Protein AF-A0A1C6DRN1-F1 (afdb_monomer)

pLDDT: mean 94.1, std 7.2, range [45.0, 98.94]

Mean predicted aligned error: 5.86 Å

Nearest PDB structures (foldseek):
  3wwg-assembly3_C  TM=6.803E-01  e=2.548E-15  Aspergillus niger
  2uve-assembly1_A  TM=5.146E-01  e=6.666E-08  Yersinia enterocolitica
  4mxn-assembly2_B  TM=7.205E-01  e=1.221E-05  Parabacteroides merdae ATCC 43184
  2uve-assembly2_B  TM=4.535E-01  e=3.840E-09  Yersinia enterocolitica
  4mxn-assembly4_D  TM=7.272E-01  e=2.637E-05  Parabacteroides merdae ATCC 43184

Structure (mmCIF, N/CA/C/O backbone):
data_AF-A0A1C6DRN1-F1
#
_entry.id   AF-A0A1C6DRN1-F1
#
loop_
_atom_site.group_PDB
_atom_site.id
_atom_site.type_symbol
_atom_site.label_atom_id
_atom_site.label_alt_id
_atom_site.label_comp_id
_atom_site.label_asym_id
_atom_site.label_entity_id
_atom_site.label_seq_id
_atom_site.pdbx_PDB_ins_code
_atom_site.Cartn_x
_atom_site.Cartn_y
_atom_site.Cartn_z
_atom_site.occupancy
_atom_site.B_iso_or_equiv
_atom_site.auth_seq_id
_atom_site.auth_comp_id
_atom_site.auth_asym_id
_atom_site.auth_atom_id
_atom_site.pdbx_PDB_model_num
ATOM 1 N N . MET A 1 1 ? -21.442 5.121 10.948 1.00 89.81 1 MET A N 1
ATOM 2 C CA . MET A 1 1 ? -20.643 4.025 11.526 1.00 89.81 1 MET A CA 1
ATOM 3 C C . MET A 1 1 ? -21.584 2.915 11.956 1.00 89.81 1 MET A C 1
ATOM 5 O O . MET A 1 1 ? -22.695 3.231 12.377 1.00 89.81 1 MET A O 1
ATOM 9 N N . LYS A 1 2 ? -21.166 1.656 11.841 1.00 95.00 2 LYS A N 1
ATOM 10 C CA . LYS A 1 2 ? -21.942 0.469 12.212 1.00 95.00 2 LYS A CA 1
ATOM 11 C C . LYS A 1 2 ? -21.236 -0.335 13.305 1.00 95.00 2 LYS A C 1
ATOM 13 O O . LYS A 1 2 ? -20.060 -0.664 13.156 1.00 95.00 2 LYS A O 1
ATOM 18 N N . VAL A 1 3 ? -21.946 -0.673 14.380 1.00 97.88 3 VAL A N 1
ATOM 19 C CA . VAL A 1 3 ? -21.406 -1.412 15.535 1.00 97.88 3 VAL A CA 1
ATOM 20 C C . VAL A 1 3 ? -22.186 -2.708 15.743 1.00 97.88 3 VAL A C 1
ATOM 22 O O . VAL A 1 3 ? -23.388 -2.687 16.013 1.00 97.88 3 VAL A O 1
ATOM 25 N N . LEU A 1 4 ? -21.502 -3.843 15.619 1.00 98.44 4 LEU A N 1
ATOM 26 C CA . LEU A 1 4 ? -22.071 -5.164 15.864 1.00 98.44 4 LEU A CA 1
ATOM 27 C C . LEU A 1 4 ? -21.670 -5.660 17.251 1.00 98.44 4 LEU A C 1
ATOM 29 O O . LEU A 1 4 ? -20.488 -5.781 17.562 1.00 98.44 4 LEU A O 1
ATOM 33 N N . PHE A 1 5 ? -22.660 -6.019 18.054 1.00 98.50 5 PHE A N 1
ATOM 34 C CA . PHE A 1 5 ? -22.483 -6.704 19.325 1.00 98.50 5 PHE A CA 1
ATOM 35 C C . PHE A 1 5 ? -22.775 -8.186 19.141 1.00 98.50 5 PHE A C 1
ATOM 37 O O . PHE A 1 5 ? -23.861 -8.547 18.695 1.00 98.50 5 PHE A O 1
ATOM 44 N N . VAL A 1 6 ? -21.839 -9.048 19.524 1.00 97.94 6 VAL A N 1
ATOM 45 C CA . VAL A 1 6 ? -22.071 -10.491 19.610 1.00 97.94 6 VAL A CA 1
ATOM 46 C C . VAL A 1 6 ? -21.911 -10.911 21.056 1.00 97.94 6 VAL A C 1
ATOM 48 O O . VAL A 1 6 ? -20.821 -10.814 21.619 1.00 97.94 6 VAL A O 1
ATOM 51 N N . GLY A 1 7 ? -23.002 -11.348 21.678 1.00 95.62 7 GLY A N 1
ATOM 52 C CA . GLY A 1 7 ? -22.987 -11.623 23.107 1.00 95.62 7 GLY A CA 1
ATOM 53 C C . GLY A 1 7 ? -24.034 -12.616 23.580 1.00 95.62 7 GLY A C 1
ATOM 54 O O . GLY A 1 7 ? -24.811 -13.171 22.802 1.00 95.62 7 GLY A O 1
ATOM 55 N N . ASN A 1 8 ? -24.008 -12.875 24.879 1.00 94.19 8 ASN A N 1
ATOM 56 C CA . ASN A 1 8 ? -24.942 -13.746 25.587 1.00 94.19 8 ASN A CA 1
ATOM 57 C C . ASN A 1 8 ? -26.011 -12.918 26.329 1.00 94.19 8 ASN A C 1
ATOM 59 O O . ASN A 1 8 ? -26.309 -11.787 25.936 1.00 94.19 8 ASN A O 1
ATOM 63 N N . SER A 1 9 ? -26.577 -13.465 27.412 1.00 93.56 9 SER A N 1
ATOM 64 C CA . SER A 1 9 ? -27.630 -12.827 28.213 1.00 93.56 9 SER A CA 1
ATOM 65 C C . SER A 1 9 ? -27.266 -11.432 28.720 1.00 93.56 9 SER A C 1
ATOM 67 O O . SER A 1 9 ? -28.159 -10.616 28.931 1.00 93.56 9 SER A O 1
ATOM 69 N N . LEU A 1 10 ? -25.976 -11.121 28.883 1.00 93.19 10 LEU A N 1
ATOM 70 C CA . LEU A 1 10 ? -25.540 -9.806 29.339 1.00 93.19 10 LEU A CA 1
ATOM 71 C C . LEU A 1 10 ? -25.667 -8.748 28.231 1.00 93.19 10 LEU A C 1
ATOM 73 O O . LEU A 1 10 ? -25.812 -7.570 28.546 1.00 93.19 10 LEU A O 1
ATOM 77 N N . ALA A 1 11 ? -25.616 -9.147 26.954 1.00 93.38 11 ALA A N 1
ATOM 78 C CA . ALA A 1 11 ? -25.837 -8.262 25.806 1.00 93.38 11 ALA A CA 1
ATOM 79 C C . ALA A 1 11 ? -27.319 -8.161 25.441 1.00 93.38 11 ALA A C 1
ATOM 81 O O . ALA A 1 11 ? -27.802 -7.076 25.130 1.00 93.38 11 ALA A O 1
ATOM 82 N N . TYR A 1 12 ? -28.039 -9.282 25.491 1.00 94.81 12 TYR A N 1
ATOM 83 C CA . TYR A 1 12 ? -29.478 -9.326 25.263 1.00 94.81 12 TYR A CA 1
ATOM 84 C C . TYR A 1 12 ? -30.076 -10.625 25.807 1.00 94.81 12 TYR A C 1
ATOM 86 O O . TYR A 1 12 ? -29.583 -11.717 25.515 1.00 94.81 12 TYR A O 1
ATOM 94 N N . HIS A 1 13 ? -31.185 -10.517 26.537 1.00 93.19 13 HIS A N 1
ATOM 95 C CA . HIS A 1 13 ? -32.023 -11.653 26.893 1.00 93.19 13 HIS A CA 1
ATOM 96 C C . HIS A 1 13 ? -33.501 -11.258 26.841 1.00 93.19 13 HIS A C 1
ATOM 98 O O . HIS A 1 13 ? -33.895 -10.244 27.419 1.00 93.19 13 HIS A O 1
ATOM 104 N N . GLY A 1 14 ? -34.318 -12.082 26.180 1.00 92.56 14 GLY A N 1
ATOM 105 C CA . GLY A 1 14 ? -35.773 -11.912 26.174 1.00 92.56 14 GLY A CA 1
ATOM 106 C C . GLY A 1 14 ? -36.405 -12.209 27.534 1.00 92.56 14 GLY A C 1
ATOM 107 O O . GLY A 1 14 ? -35.722 -12.625 28.470 1.00 92.56 14 GLY A O 1
ATOM 108 N N . GLU A 1 15 ? -37.717 -12.025 27.643 1.00 93.62 15 GLU A N 1
ATOM 109 C CA . GLU A 1 15 ? -38.449 -12.302 28.882 1.00 93.62 15 GLU A CA 1
ATOM 110 C C . GLU A 1 15 ? -38.287 -13.769 29.319 1.00 93.62 15 GLU A C 1
ATOM 112 O O . GLU A 1 15 ? -38.361 -14.690 28.505 1.00 93.62 15 GLU A O 1
ATOM 117 N N . ALA A 1 16 ? -38.077 -13.974 30.619 1.00 93.56 16 ALA A N 1
ATOM 118 C CA . ALA A 1 16 ? -37.974 -15.277 31.272 1.00 93.56 16 ALA A CA 1
ATOM 119 C C . ALA A 1 16 ? -38.649 -15.205 32.657 1.00 93.56 16 ALA A C 1
ATOM 121 O O . ALA A 1 16 ? -37.965 -15.101 33.688 1.00 93.56 16 ALA A O 1
ATOM 122 N N . PRO A 1 17 ? -39.998 -15.192 32.709 1.00 92.94 17 PRO A N 1
ATOM 123 C CA . PRO A 1 17 ? -40.756 -15.023 33.951 1.00 92.94 17 PRO A CA 1
ATOM 124 C C . PRO A 1 17 ? -40.408 -16.049 35.036 1.00 92.94 17 PRO A C 1
ATOM 126 O O . PRO A 1 17 ? -40.467 -15.740 36.225 1.00 92.94 17 PRO A O 1
ATOM 129 N N . GLU A 1 18 ? -39.997 -17.254 34.644 1.00 93.06 18 GLU A N 1
ATOM 130 C CA . GLU A 1 18 ? -39.543 -18.323 35.534 1.00 93.06 18 GLU A CA 1
ATOM 131 C C . GLU A 1 18 ? -38.268 -17.972 36.314 1.00 93.06 18 GLU A C 1
ATOM 133 O O . GLU A 1 18 ? -38.052 -18.494 37.406 1.00 93.06 18 GLU A O 1
ATOM 138 N N . LEU A 1 19 ? -37.453 -17.055 35.787 1.00 90.19 19 LEU A N 1
ATOM 139 C CA . LEU A 1 19 ? -36.264 -16.509 36.445 1.00 90.19 19 LEU A CA 1
ATOM 140 C C . LEU A 1 19 ? -36.560 -15.178 37.156 1.00 90.19 19 LEU A C 1
ATOM 142 O O . LEU A 1 19 ? -35.651 -14.539 37.681 1.00 90.19 19 LEU A O 1
ATOM 146 N N . GLY A 1 20 ? -37.817 -14.721 37.149 1.00 89.62 20 GLY A N 1
ATOM 147 C CA . GLY A 1 20 ? -38.185 -13.380 37.602 1.00 89.62 20 GLY A CA 1
ATOM 148 C C . GLY A 1 20 ? -37.656 -12.264 36.694 1.00 89.62 20 GLY A C 1
ATOM 149 O O . GLY A 1 20 ? -37.525 -11.129 37.150 1.00 89.62 20 GLY A O 1
ATOM 150 N N . TRP A 1 21 ? -37.341 -12.574 35.431 1.00 92.75 21 TRP A N 1
ATOM 151 C CA . TRP A 1 21 ? -36.842 -11.620 34.442 1.00 92.75 21 TRP A CA 1
ATOM 152 C C . TRP A 1 21 ? -37.932 -11.266 33.425 1.00 92.75 21 TRP A C 1
ATOM 154 O O . TRP A 1 21 ? -38.446 -12.131 32.723 1.00 92.75 21 TRP A O 1
ATOM 164 N N . TYR A 1 22 ? -38.257 -9.979 33.317 1.00 92.12 22 TYR A N 1
ATOM 165 C CA . TYR A 1 22 ? -39.295 -9.456 32.413 1.00 92.12 22 TYR A CA 1
ATOM 166 C C . TYR A 1 22 ? -38.744 -8.411 31.429 1.00 92.12 22 TYR A C 1
ATOM 168 O O . TYR A 1 22 ? -39.504 -7.685 30.797 1.00 92.12 22 TYR A O 1
ATOM 176 N N . GLY A 1 23 ? -37.418 -8.276 31.350 1.00 89.88 23 GLY A N 1
ATOM 177 C CA . GLY A 1 23 ? -36.764 -7.348 30.433 1.00 89.88 23 GLY A CA 1
ATOM 178 C C . GLY A 1 23 ? -36.579 -7.941 29.037 1.00 89.88 23 GLY A C 1
ATOM 179 O O . GLY A 1 23 ? -36.703 -9.148 28.832 1.00 89.88 23 GLY A O 1
ATOM 180 N N . ASN A 1 24 ? -36.236 -7.074 28.084 1.00 93.38 24 ASN A N 1
ATOM 181 C CA . ASN A 1 24 ? -35.910 -7.453 26.709 1.00 93.38 24 ASN A CA 1
ATOM 182 C C . ASN A 1 24 ? -34.644 -6.720 26.235 1.00 93.38 24 ASN A C 1
ATOM 184 O O . ASN A 1 24 ? -34.637 -5.974 25.252 1.00 93.38 24 ASN A O 1
ATOM 188 N N . HIS A 1 25 ? -33.599 -6.858 27.045 1.00 94.75 25 HIS A N 1
ATOM 189 C CA . HIS A 1 25 ? -32.342 -6.112 27.006 1.00 94.75 25 HIS A CA 1
ATOM 190 C C . HIS A 1 25 ? -31.282 -6.883 27.809 1.00 94.75 25 HIS A C 1
ATOM 192 O O . HIS A 1 25 ? -31.527 -8.030 28.191 1.00 94.75 25 HIS A O 1
ATOM 198 N N . GLY A 1 26 ? -30.095 -6.316 28.037 1.00 95.38 26 GLY A N 1
ATOM 199 C CA . GLY A 1 26 ? -29.061 -6.985 28.841 1.00 95.38 26 GLY A CA 1
ATOM 200 C C . GLY A 1 26 ? -29.565 -7.379 30.239 1.00 95.38 26 GLY A C 1
ATOM 201 O O . GLY A 1 26 ? -30.080 -6.541 30.981 1.00 95.38 26 GLY A O 1
ATOM 202 N N . MET A 1 27 ? -29.429 -8.659 30.597 1.00 95.75 27 MET A N 1
ATOM 203 C CA . MET A 1 27 ? -30.006 -9.225 31.821 1.00 95.75 27 MET A CA 1
ATOM 204 C C . MET A 1 27 ? -29.482 -8.532 33.087 1.00 95.75 27 MET A C 1
ATOM 206 O O . MET A 1 27 ? -28.286 -8.275 33.208 1.00 95.75 27 MET A O 1
ATOM 210 N N . ALA A 1 28 ? -30.401 -8.283 34.025 1.00 94.94 28 ALA A N 1
ATOM 211 C CA . ALA A 1 28 ? -30.229 -7.562 35.292 1.00 94.94 28 ALA A CA 1
ATOM 212 C C . ALA A 1 28 ? -30.007 -6.042 35.213 1.00 94.94 28 ALA A C 1
ATOM 214 O O . ALA A 1 28 ? -30.069 -5.386 36.254 1.00 94.94 28 ALA A O 1
ATOM 215 N N . ALA A 1 29 ? -29.878 -5.450 34.021 1.00 95.50 29 ALA A N 1
ATOM 216 C CA . ALA A 1 29 ? -30.017 -4.000 33.890 1.00 95.50 29 ALA A CA 1
ATOM 217 C C . ALA A 1 29 ? -31.467 -3.583 34.183 1.00 95.50 29 ALA A C 1
ATOM 219 O O . ALA A 1 29 ? -32.418 -4.235 33.735 1.00 95.50 29 ALA A O 1
ATOM 220 N N . SER A 1 30 ? -31.654 -2.477 34.900 1.00 94.81 30 SER A N 1
ATOM 221 C CA . SER A 1 30 ? -32.983 -2.008 35.318 1.00 94.81 30 SER A CA 1
ATOM 222 C C . SER A 1 30 ? -33.864 -1.554 34.147 1.00 94.81 30 SER A C 1
ATOM 224 O O . SER A 1 30 ? -35.089 -1.533 34.253 1.00 94.81 30 SER A O 1
ATOM 226 N N . SER A 1 31 ? -33.248 -1.201 33.017 1.00 95.19 31 SER A N 1
ATOM 227 C CA . SER A 1 31 ? -33.911 -0.805 31.776 1.00 95.19 31 SER A CA 1
ATOM 228 C C . SER A 1 31 ? -33.003 -1.060 30.575 1.00 95.19 31 SER A C 1
ATOM 230 O O . SER A 1 31 ? -31.789 -1.227 30.726 1.00 95.19 31 SER A O 1
ATOM 232 N N . LYS A 1 32 ? -33.585 -1.025 29.372 1.00 94.25 32 LYS A N 1
ATOM 233 C CA . LYS A 1 32 ? -32.843 -1.096 28.109 1.00 94.25 32 LYS A CA 1
ATOM 234 C C . LYS A 1 32 ? -31.788 0.000 28.025 1.00 94.25 32 LYS A C 1
ATOM 236 O O . LYS A 1 32 ? -30.666 -0.234 27.598 1.00 94.25 32 LYS A O 1
ATOM 241 N N . GLU A 1 33 ? -32.122 1.194 28.493 1.00 95.19 33 GLU A N 1
ATOM 242 C CA . GLU A 1 33 ? -31.232 2.341 28.487 1.00 95.19 33 GLU A CA 1
ATOM 243 C C . GLU A 1 33 ? -30.008 2.119 29.378 1.00 95.19 33 GLU A C 1
ATOM 245 O O . GLU A 1 33 ? -28.971 2.721 29.108 1.00 95.19 33 GLU A O 1
ATOM 250 N N . ASN A 1 34 ? -30.099 1.265 30.396 1.00 96.88 34 ASN A N 1
ATOM 251 C CA . ASN A 1 34 ? -29.024 1.023 31.353 1.00 96.88 34 ASN A CA 1
ATOM 252 C C . ASN A 1 34 ? -28.179 -0.218 31.044 1.00 96.88 34 ASN A C 1
ATOM 254 O O . ASN A 1 34 ? -27.166 -0.427 31.713 1.00 96.88 34 ASN A O 1
ATOM 258 N N . ASP A 1 35 ? -28.535 -1.018 30.035 1.00 97.25 35 ASP A N 1
ATOM 259 C CA . ASP A 1 35 ? -27.668 -2.115 29.611 1.00 97.25 35 ASP A CA 1
ATOM 260 C C . ASP A 1 35 ? -26.372 -1.597 28.960 1.00 97.25 35 ASP A C 1
ATOM 262 O O . ASP A 1 35 ? -26.278 -0.459 28.483 1.00 97.25 35 ASP A O 1
ATOM 266 N N . PHE A 1 36 ? -25.330 -2.432 28.950 1.00 97.75 36 PHE A N 1
ATOM 267 C CA . PHE A 1 36 ? -24.024 -1.982 28.473 1.00 97.75 36 PHE A CA 1
ATOM 268 C C . PHE A 1 36 ? -24.019 -1.657 26.969 1.00 97.75 36 PHE A C 1
ATOM 270 O O . PHE A 1 36 ? -23.235 -0.810 26.546 1.00 97.75 36 PHE A O 1
ATOM 277 N N . VAL A 1 37 ? -24.879 -2.300 26.169 1.00 98.00 37 VAL A N 1
ATOM 278 C CA . VAL A 1 37 ? -24.966 -2.094 24.716 1.00 98.00 37 VAL A CA 1
ATOM 279 C C . VAL A 1 37 ? -25.451 -0.677 24.428 1.00 98.00 37 VAL A C 1
ATOM 281 O O . VAL A 1 37 ? -24.803 0.064 23.687 1.00 98.00 37 VAL A O 1
ATOM 284 N N . HIS A 1 38 ? -26.548 -0.256 25.053 1.00 97.88 38 HIS A N 1
ATOM 285 C CA . HIS A 1 38 ? -27.132 1.068 24.858 1.00 97.88 38 HIS A CA 1
ATOM 286 C C . HIS A 1 38 ? -26.304 2.158 25.535 1.00 97.88 38 HIS A C 1
ATOM 288 O O . HIS A 1 38 ? -26.165 3.249 24.978 1.00 97.88 38 HIS A O 1
ATOM 294 N N . VAL A 1 39 ? -25.706 1.880 26.700 1.00 98.44 39 VAL A N 1
ATOM 295 C CA . VAL A 1 39 ? -24.765 2.812 27.339 1.00 98.44 39 VAL A CA 1
ATOM 296 C C . VAL A 1 39 ? -23.554 3.057 26.438 1.00 98.44 39 VAL A C 1
ATOM 298 O O . VAL A 1 39 ? -23.229 4.216 26.179 1.00 98.44 39 VAL A O 1
ATOM 301 N N . LEU A 1 40 ? -22.918 2.000 25.924 1.00 98.50 40 LEU A N 1
ATOM 302 C CA . LEU A 1 40 ? -21.763 2.122 25.033 1.00 98.50 40 LEU A CA 1
ATOM 303 C C . LEU A 1 40 ? -22.134 2.797 23.710 1.00 98.50 40 LEU A C 1
ATOM 305 O O . LEU A 1 40 ? -21.407 3.678 23.259 1.00 98.50 40 LEU A O 1
ATOM 309 N N . THR A 1 41 ? -23.283 2.449 23.125 1.00 98.31 41 THR A N 1
ATOM 310 C CA . THR A 1 41 ? -23.791 3.094 21.904 1.00 98.31 41 THR A CA 1
ATOM 311 C C . THR A 1 41 ? -23.885 4.605 22.094 1.00 98.31 41 THR A C 1
ATOM 313 O O . THR A 1 41 ? -23.290 5.348 21.322 1.00 98.31 41 THR A O 1
ATOM 316 N N . ARG A 1 42 ? -24.508 5.078 23.182 1.00 97.88 42 ARG A N 1
ATOM 317 C CA . ARG A 1 42 ? -24.601 6.521 23.464 1.00 97.88 42 ARG A CA 1
ATOM 318 C C . ARG A 1 42 ? -23.240 7.180 23.689 1.00 97.88 42 ARG A C 1
ATOM 320 O O . ARG A 1 42 ? -23.061 8.336 23.317 1.00 97.88 42 ARG A O 1
ATOM 327 N N . MET A 1 43 ? -22.286 6.477 24.305 1.00 98.19 43 MET A N 1
ATOM 328 C CA . MET A 1 43 ? -20.917 6.987 24.465 1.00 98.19 43 MET A CA 1
ATOM 329 C C . MET A 1 43 ? -20.223 7.165 23.107 1.00 98.19 43 MET A C 1
ATOM 331 O O . MET A 1 43 ? -19.602 8.200 22.869 1.00 98.19 43 MET A O 1
ATOM 335 N N . ILE A 1 44 ? -20.367 6.191 22.204 1.00 97.69 44 ILE A N 1
ATOM 336 C CA . ILE A 1 44 ? -19.847 6.255 20.832 1.00 97.69 44 ILE A CA 1
ATOM 337 C C . ILE A 1 44 ? -20.527 7.389 20.053 1.00 97.69 44 ILE A C 1
ATOM 339 O O . ILE A 1 44 ? -19.842 8.195 19.421 1.00 97.69 44 ILE A O 1
ATOM 343 N N . GLU A 1 45 ? -21.852 7.511 20.145 1.00 96.62 45 GLU A N 1
ATOM 344 C CA . GLU A 1 45 ? -22.611 8.550 19.443 1.00 96.62 45 GLU A CA 1
ATOM 345 C C . GLU A 1 45 ? -22.241 9.960 19.898 1.00 96.62 45 GLU A C 1
ATOM 347 O O . GLU A 1 45 ? -22.119 10.872 19.081 1.00 96.62 45 GLU A O 1
ATOM 352 N N . ALA A 1 46 ? -21.995 10.137 21.197 1.00 96.38 46 ALA A N 1
ATOM 353 C CA . ALA A 1 46 ? -21.529 11.406 21.741 1.00 96.38 46 ALA A CA 1
ATOM 354 C C . ALA A 1 46 ? -20.160 11.829 21.177 1.00 96.38 46 ALA A C 1
ATOM 356 O O . ALA A 1 46 ? -19.859 13.022 21.149 1.00 96.38 46 ALA A O 1
ATOM 357 N N . LYS A 1 47 ? -19.332 10.871 20.733 1.00 93.56 47 LYS A N 1
ATOM 358 C CA . LYS A 1 47 ? -17.998 11.118 20.173 1.00 93.56 47 LYS A CA 1
ATOM 359 C C . LYS A 1 47 ? -18.024 11.342 18.659 1.00 93.56 47 LYS A C 1
ATOM 361 O O . LYS A 1 47 ? -17.360 12.260 18.187 1.00 93.56 47 LYS A O 1
ATOM 366 N N . CYS A 1 48 ? -18.744 10.506 17.909 1.00 90.12 48 CYS A N 1
ATOM 367 C CA . CYS A 1 48 ? -18.637 10.443 16.443 1.00 90.12 48 CYS A CA 1
ATOM 368 C C . CYS A 1 48 ? -19.960 10.659 15.685 1.00 90.12 48 CYS A C 1
ATOM 370 O O . CYS A 1 48 ? -19.987 10.576 14.457 1.00 90.12 48 CYS A O 1
ATOM 372 N N . GLY A 1 49 ? -21.046 10.987 16.391 1.00 91.44 49 GLY A N 1
ATOM 373 C CA . GLY A 1 49 ? -22.380 11.143 15.813 1.00 91.44 49 GLY A CA 1
ATOM 374 C C . GLY A 1 49 ? -23.152 9.820 15.715 1.00 91.44 49 GLY A C 1
ATOM 375 O O . GLY A 1 49 ? -22.676 8.793 16.189 1.00 91.44 49 GLY A O 1
ATOM 376 N N . PRO A 1 50 ? -24.364 9.832 15.130 1.00 94.00 50 PRO A N 1
ATOM 377 C CA . PRO A 1 50 ? -25.258 8.675 15.117 1.00 94.00 50 PRO A CA 1
ATOM 378 C C . PRO A 1 50 ? -24.611 7.408 14.548 1.00 94.00 50 PRO A C 1
ATOM 380 O O . PRO A 1 50 ? -23.929 7.455 13.515 1.00 94.00 50 PRO A O 1
ATOM 383 N N . VAL A 1 51 ? -24.878 6.266 15.184 1.00 95.19 51 VAL A N 1
ATOM 384 C CA . VAL A 1 51 ? -24.380 4.960 14.736 1.00 95.19 51 VAL A CA 1
ATOM 385 C C . VAL A 1 51 ? -25.519 3.969 14.545 1.00 95.19 51 VAL A C 1
ATOM 387 O O . VAL A 1 51 ? -26.534 4.007 15.232 1.00 95.19 51 VAL A O 1
ATOM 390 N N . GLU A 1 52 ? -25.346 3.063 13.594 1.00 97.06 52 GLU A N 1
ATOM 391 C CA . GLU A 1 52 ? -26.242 1.926 13.417 1.00 97.06 52 GLU A CA 1
ATOM 392 C C . GLU A 1 52 ? -25.741 0.770 14.286 1.00 97.06 52 GLU A C 1
ATOM 394 O O . GLU A 1 52 ? -24.547 0.459 14.272 1.00 97.06 52 GLU A O 1
ATOM 399 N N . THR A 1 53 ? -26.627 0.128 15.046 1.00 97.31 53 THR A N 1
ATOM 400 C CA . THR A 1 53 ? -26.251 -0.967 15.946 1.00 97.31 53 THR A CA 1
ATOM 401 C C . THR A 1 53 ? -27.031 -2.239 15.662 1.00 97.31 53 THR A C 1
ATOM 403 O O . THR A 1 53 ? -28.220 -2.213 15.347 1.00 97.31 53 THR A O 1
ATOM 406 N N . MET A 1 54 ? -26.348 -3.373 15.798 1.00 97.81 54 MET A N 1
ATOM 407 C CA . MET A 1 54 ? -26.946 -4.702 15.716 1.00 97.81 54 MET A CA 1
ATOM 408 C C . MET A 1 54 ? -26.475 -5.538 16.901 1.00 97.81 54 MET A C 1
ATOM 410 O O . MET A 1 54 ? -25.298 -5.506 17.250 1.00 97.81 54 MET A O 1
ATOM 414 N N . VAL A 1 55 ? -27.385 -6.300 17.509 1.00 97.31 55 VAL A N 1
ATOM 415 C CA . VAL A 1 55 ? -27.061 -7.265 18.567 1.00 97.31 55 VAL A CA 1
ATOM 416 C C . VAL A 1 55 ? -27.384 -8.665 18.066 1.00 97.31 55 VAL A C 1
ATOM 418 O O . VAL A 1 55 ? -28.508 -8.933 17.647 1.00 97.31 55 VAL A O 1
ATOM 421 N N . ALA A 1 56 ? -26.397 -9.552 18.114 1.00 96.88 56 ALA A N 1
ATOM 422 C CA . ALA A 1 56 ? -26.495 -10.940 17.699 1.00 96.88 56 ALA A CA 1
ATOM 423 C C . ALA A 1 56 ? -26.169 -11.882 18.866 1.00 96.88 56 ALA A C 1
ATOM 425 O O . ALA A 1 56 ? -25.294 -11.614 19.694 1.00 96.88 56 ALA A O 1
ATOM 426 N N . GLY A 1 57 ? -26.874 -13.012 18.924 1.00 94.81 57 GLY A N 1
ATOM 427 C CA . GLY A 1 57 ? -26.654 -14.029 19.948 1.00 94.81 57 GLY A CA 1
ATOM 428 C C . GLY A 1 57 ? -25.411 -14.873 19.660 1.00 94.81 57 GLY A C 1
ATOM 429 O O . GLY A 1 57 ? -25.303 -15.476 18.597 1.00 94.81 57 GLY A O 1
ATOM 430 N N . GLY A 1 58 ? -24.504 -14.974 20.631 1.00 93.56 58 GLY A N 1
ATOM 431 C CA . GLY A 1 58 ? -23.313 -15.830 20.572 1.00 93.56 58 GLY A CA 1
ATOM 432 C C . GLY A 1 58 ? -23.396 -17.090 21.443 1.00 93.56 58 GLY A C 1
ATOM 433 O O . GLY A 1 58 ? -22.412 -17.809 21.571 1.00 93.56 58 GLY A O 1
ATOM 434 N N . VAL A 1 59 ? -24.558 -17.396 22.031 1.00 93.56 59 VAL A N 1
ATOM 435 C CA . VAL A 1 59 ? -24.734 -18.485 23.020 1.00 93.56 59 VAL A CA 1
ATOM 436 C C . VAL A 1 59 ? -24.303 -19.863 22.490 1.00 93.56 59 VAL A C 1
ATOM 438 O O . VAL A 1 59 ? -23.781 -20.677 23.252 1.00 93.56 59 VAL A O 1
ATOM 441 N N . LYS A 1 60 ? -24.458 -20.128 21.183 1.00 95.12 60 LYS A N 1
ATOM 442 C CA . LYS A 1 60 ? -23.991 -21.380 20.555 1.00 95.12 60 LYS A CA 1
ATOM 443 C C . LYS A 1 60 ? -22.475 -21.567 20.705 1.00 95.12 60 LYS A C 1
ATOM 445 O O . LYS A 1 60 ? -22.022 -22.686 20.921 1.00 95.12 60 LYS A O 1
ATOM 450 N N . VAL A 1 61 ? -21.706 -20.476 20.649 1.00 96.88 61 VAL A N 1
ATOM 451 C CA . VAL A 1 61 ? -20.248 -20.487 20.854 1.00 96.88 61 VAL A CA 1
ATOM 452 C C . VAL A 1 61 ? -19.896 -20.950 22.259 1.00 96.88 61 VAL A C 1
ATOM 454 O O . VAL A 1 61 ? -18.900 -21.642 22.431 1.00 96.88 61 VAL A O 1
ATOM 457 N N . GLU A 1 62 ? -20.722 -20.625 23.251 1.00 95.12 62 GLU A N 1
ATOM 458 C CA . GLU A 1 62 ? -20.454 -20.980 24.642 1.00 95.12 62 GLU A CA 1
ATOM 459 C C . GLU A 1 62 ? -20.904 -22.403 24.994 1.00 95.12 62 GLU A C 1
ATOM 461 O O . GLU A 1 62 ? -20.189 -23.128 25.683 1.00 95.12 62 GLU A O 1
ATOM 466 N N . ARG A 1 63 ? -22.099 -22.798 24.533 1.00 94.88 63 ARG A N 1
ATOM 467 C CA . ARG A 1 63 ? -22.756 -24.051 24.948 1.00 94.88 63 ARG A CA 1
ATOM 468 C C . ARG A 1 63 ? -22.429 -25.245 24.057 1.00 94.88 63 ARG A C 1
ATOM 470 O O . ARG A 1 63 ? -22.441 -26.377 24.532 1.00 94.88 63 ARG A O 1
ATOM 477 N N . GLU A 1 64 ? -22.160 -24.998 22.777 1.00 95.69 64 GLU A N 1
ATOM 478 C CA . GLU A 1 64 ? -21.909 -26.032 21.768 1.00 95.69 64 GLU A CA 1
ATOM 479 C C . GLU A 1 64 ? -20.694 -25.679 20.878 1.00 95.69 64 GLU A C 1
ATOM 481 O O . GLU A 1 64 ? -20.777 -25.759 19.648 1.00 95.69 64 GLU A O 1
ATOM 486 N N . PRO A 1 65 ? -19.530 -25.305 21.452 1.00 96.00 65 PRO A N 1
ATOM 487 C CA . PRO A 1 65 ? -18.390 -24.779 20.691 1.00 96.00 65 PRO A CA 1
ATOM 488 C C . PRO A 1 65 ? -17.879 -25.728 19.596 1.00 96.00 65 PRO A C 1
ATOM 490 O O . PRO A 1 65 ? -17.448 -25.296 18.521 1.00 96.00 65 PRO A O 1
ATOM 493 N N . ALA A 1 66 ? -17.954 -27.040 19.835 1.00 95.19 66 ALA A N 1
ATOM 494 C CA . ALA A 1 66 ? -17.546 -28.054 18.864 1.00 95.19 66 ALA A CA 1
ATOM 495 C C . ALA A 1 66 ? -18.455 -28.106 17.618 1.00 95.19 66 ALA A C 1
ATOM 497 O O . ALA A 1 66 ? -18.007 -28.561 16.569 1.00 95.19 66 ALA A O 1
ATOM 498 N N . ALA A 1 67 ? -19.699 -27.625 17.721 1.00 96.12 67 ALA A N 1
ATOM 499 C CA . ALA A 1 67 ? -20.691 -27.612 16.646 1.00 96.12 67 ALA A CA 1
ATOM 500 C C . ALA A 1 67 ? -20.774 -26.264 15.901 1.00 96.12 67 ALA A C 1
ATOM 502 O O . ALA A 1 67 ? -21.598 -26.116 14.997 1.00 96.12 67 ALA A O 1
ATOM 503 N N . VAL A 1 68 ? -19.958 -25.270 16.275 1.00 96.75 68 VAL A N 1
ATOM 504 C CA . VAL A 1 68 ? -19.929 -23.959 15.608 1.00 96.75 68 VAL A CA 1
ATOM 505 C C . VAL A 1 68 ? -19.267 -24.051 14.238 1.00 96.75 68 VAL A C 1
ATOM 507 O O . VAL A 1 68 ? -18.095 -24.425 14.121 1.00 96.75 68 VAL A O 1
ATOM 510 N N . THR A 1 69 ? -20.009 -23.611 13.228 1.00 96.00 69 THR A N 1
ATOM 511 C CA . THR A 1 69 ? -19.622 -23.516 11.816 1.00 96.00 69 THR A CA 1
ATOM 512 C C . THR A 1 69 ? -19.569 -22.052 11.367 1.00 96.00 69 THR A C 1
ATOM 514 O O . THR A 1 69 ? -19.977 -21.155 12.106 1.00 96.00 69 THR A O 1
ATOM 517 N N . ALA A 1 70 ? -19.038 -21.777 10.172 1.00 91.94 70 ALA A N 1
ATOM 518 C CA . ALA A 1 70 ? -18.987 -20.406 9.657 1.00 91.94 70 ALA A CA 1
ATOM 519 C C . ALA A 1 70 ? -20.382 -19.902 9.238 1.00 91.94 70 ALA A C 1
ATOM 521 O O . ALA A 1 70 ? -20.688 -18.716 9.350 1.00 91.94 70 ALA A O 1
ATOM 522 N N . GLU A 1 71 ? -21.246 -20.811 8.795 1.00 95.06 71 GLU A N 1
ATOM 523 C CA . GLU A 1 71 ? -22.609 -20.558 8.332 1.00 95.06 71 GLU A CA 1
ATOM 524 C C . GLU A 1 71 ? -23.494 -19.983 9.442 1.00 95.06 71 GLU A C 1
ATOM 526 O O . GLU A 1 71 ? -24.346 -19.138 9.167 1.00 95.06 71 GLU A O 1
ATOM 531 N N . ASP A 1 72 ? -23.230 -20.365 10.696 1.00 96.00 72 ASP A N 1
ATOM 532 C CA . ASP A 1 72 ? -23.946 -19.865 11.874 1.00 96.00 72 ASP A CA 1
ATOM 533 C C . ASP A 1 72 ? -23.910 -18.330 11.975 1.00 96.00 72 ASP A C 1
ATOM 535 O O . ASP A 1 72 ? -24.871 -17.720 12.440 1.00 96.00 72 ASP A O 1
ATOM 539 N N . PHE A 1 73 ? -22.833 -17.696 11.497 1.00 96.56 73 PHE A N 1
ATOM 540 C CA . PHE A 1 73 ? -22.609 -16.251 11.618 1.00 96.56 73 PHE A CA 1
ATOM 541 C C . PHE A 1 73 ? -22.458 -15.528 10.276 1.00 96.56 73 PHE A C 1
ATOM 543 O O . PHE A 1 73 ? -22.424 -14.300 10.247 1.00 96.56 73 PHE A O 1
ATOM 550 N N . ALA A 1 74 ? -22.418 -16.250 9.152 1.00 92.75 74 ALA A N 1
ATOM 551 C CA . ALA A 1 74 ? -22.215 -15.666 7.824 1.00 92.75 74 ALA A CA 1
ATOM 552 C C . ALA A 1 74 ? -23.276 -14.614 7.447 1.00 92.75 74 ALA A C 1
ATOM 554 O O . ALA A 1 74 ? -22.973 -13.671 6.720 1.00 92.75 74 ALA A O 1
ATOM 555 N N . HIS A 1 75 ? -24.502 -14.738 7.965 1.00 94.94 75 HIS A N 1
ATOM 556 C CA . HIS A 1 75 ? -25.577 -13.767 7.741 1.00 94.94 75 HIS A CA 1
ATOM 557 C C . HIS A 1 75 ? -25.267 -12.373 8.318 1.00 94.94 75 HIS A C 1
ATOM 559 O O . HIS A 1 75 ? -25.759 -11.376 7.794 1.00 94.94 75 HIS A O 1
ATOM 565 N N . LEU A 1 76 ? -24.417 -12.284 9.349 1.00 96.56 76 LEU A N 1
ATOM 566 C CA . LEU A 1 76 ? -24.018 -11.016 9.967 1.00 96.56 76 LEU A CA 1
ATOM 567 C C . LEU A 1 76 ? -23.074 -10.198 9.076 1.00 96.56 76 LEU A C 1
ATOM 569 O O . LEU A 1 76 ? -22.979 -8.987 9.258 1.00 96.56 76 LEU A O 1
ATOM 573 N N . ARG A 1 77 ? -22.438 -10.815 8.067 1.00 93.25 77 ARG A N 1
ATOM 574 C CA . ARG A 1 77 ? -21.599 -10.109 7.078 1.00 93.25 77 ARG A CA 1
ATOM 575 C C . ARG A 1 77 ? -22.355 -8.994 6.368 1.00 93.25 77 ARG A C 1
ATOM 577 O O . ARG A 1 77 ? -21.778 -7.956 6.080 1.00 93.25 77 ARG A O 1
ATOM 584 N N . ALA A 1 78 ? -23.648 -9.199 6.107 1.00 93.25 78 ALA A N 1
ATOM 585 C CA . ALA A 1 78 ? -24.488 -8.224 5.414 1.00 93.25 78 ALA A CA 1
ATOM 586 C C . ALA A 1 78 ? -24.659 -6.915 6.203 1.00 93.25 78 ALA A C 1
ATOM 588 O O . ALA A 1 78 ? -24.975 -5.882 5.617 1.00 93.25 78 ALA A O 1
ATOM 589 N N . PHE A 1 79 ? -24.445 -6.948 7.523 1.00 95.38 79 PHE A N 1
ATOM 590 C CA . PHE A 1 79 ? -24.433 -5.736 8.329 1.00 95.38 79 PHE A CA 1
ATOM 591 C C . PHE A 1 79 ? -23.207 -4.865 8.028 1.00 95.38 79 PHE A C 1
ATOM 593 O O . PHE A 1 79 ? -23.325 -3.645 8.096 1.00 95.38 79 PHE A O 1
ATOM 600 N N . ASP A 1 80 ? -22.085 -5.468 7.613 1.00 91.88 80 ASP A N 1
ATOM 601 C CA . ASP A 1 80 ? -20.835 -4.790 7.237 1.00 91.88 80 ASP A CA 1
ATOM 602 C C . ASP A 1 80 ? -20.322 -3.843 8.350 1.00 91.88 80 ASP A C 1
ATOM 604 O O . ASP A 1 80 ? -20.286 -2.622 8.162 1.00 91.88 80 ASP A O 1
ATOM 608 N N . PRO A 1 81 ? -20.030 -4.380 9.558 1.00 95.00 81 PRO A N 1
ATOM 609 C CA . PRO A 1 81 ? -19.693 -3.574 10.729 1.00 95.00 81 PRO A CA 1
ATOM 610 C C . PRO A 1 81 ? -18.340 -2.863 10.598 1.00 95.00 81 PRO A C 1
ATOM 612 O O . PRO A 1 81 ? -17.368 -3.441 10.123 1.00 95.00 81 PRO A O 1
ATOM 615 N N . ASP A 1 82 ? -18.247 -1.644 11.136 1.00 94.25 82 ASP A N 1
ATOM 616 C CA . ASP A 1 82 ? -16.970 -0.939 11.323 1.00 94.25 82 ASP A CA 1
ATOM 617 C C . ASP A 1 82 ? -16.300 -1.355 12.650 1.00 94.25 82 ASP A C 1
ATOM 619 O O . ASP A 1 82 ? -15.073 -1.354 12.785 1.00 94.25 82 ASP A O 1
ATOM 623 N N . ILE A 1 83 ? -17.116 -1.720 13.646 1.00 97.12 83 ILE A N 1
ATOM 624 C CA . ILE A 1 83 ? -16.692 -2.189 14.969 1.00 97.12 83 ILE A CA 1
ATOM 625 C C . ILE A 1 83 ? -17.453 -3.469 15.321 1.00 97.12 83 ILE A C 1
ATOM 627 O O . ILE A 1 83 ? -18.678 -3.521 15.202 1.00 97.12 83 ILE A O 1
ATOM 631 N N . ILE A 1 84 ? -16.735 -4.475 15.820 1.00 98.31 84 ILE A N 1
ATOM 632 C CA . ILE A 1 84 ? -17.311 -5.689 16.410 1.00 98.31 84 ILE A CA 1
ATOM 633 C C . ILE A 1 84 ? -16.949 -5.724 17.893 1.00 98.31 84 ILE A C 1
ATOM 635 O O . ILE A 1 84 ? -15.775 -5.706 18.249 1.00 98.31 84 ILE A O 1
ATOM 639 N N . VAL A 1 85 ? -17.952 -5.821 18.758 1.00 98.56 85 VAL A N 1
ATOM 640 C CA . VAL A 1 85 ? -17.790 -6.070 20.193 1.00 98.56 85 VAL A CA 1
ATOM 641 C C . VAL A 1 85 ? -18.252 -7.491 20.484 1.00 98.56 85 VAL A C 1
ATOM 643 O O . VAL A 1 85 ? -19.439 -7.794 20.374 1.00 98.56 85 VAL A O 1
ATOM 646 N N . ALA A 1 86 ? -17.324 -8.363 20.862 1.00 98.06 86 ALA A N 1
ATOM 647 C CA . ALA A 1 86 ? -17.602 -9.753 21.191 1.00 98.06 86 ALA A CA 1
ATOM 648 C C . ALA A 1 86 ? -17.461 -9.977 22.706 1.00 98.06 86 ALA A C 1
ATOM 650 O O . ALA A 1 86 ? -16.397 -9.764 23.292 1.00 98.06 86 ALA A O 1
ATOM 651 N N . ARG A 1 87 ? -18.558 -10.386 23.353 1.00 95.00 87 ARG A N 1
ATOM 652 C CA . ARG A 1 87 ? -18.655 -10.551 24.811 1.00 95.00 87 ARG A CA 1
ATOM 653 C C . ARG A 1 87 ? -19.325 -11.877 25.155 1.00 95.00 87 ARG A C 1
ATOM 655 O O . ARG A 1 87 ? -20.550 -11.975 25.168 1.00 95.00 87 ARG A O 1
ATOM 662 N N . LEU A 1 88 ? -18.503 -12.897 25.369 1.00 94.88 88 LEU A N 1
ATOM 663 C CA . LEU A 1 88 ? -18.896 -14.293 25.566 1.00 94.88 88 LEU A CA 1
ATOM 664 C C . LEU A 1 88 ? -17.855 -14.973 26.453 1.00 94.88 88 LEU A C 1
ATOM 666 O O . LEU A 1 88 ? -16.677 -14.668 26.291 1.00 94.88 88 LEU A O 1
ATOM 670 N N . CYS A 1 89 ? -18.293 -15.924 27.276 1.00 94.38 89 CYS A N 1
ATOM 671 C CA . CYS A 1 89 ? -17.539 -16.991 27.962 1.00 94.38 89 CYS A CA 1
ATOM 672 C C . CYS A 1 89 ? -18.275 -17.456 29.224 1.00 94.38 89 CYS A C 1
ATOM 674 O O . CYS A 1 89 ? -18.000 -18.534 29.747 1.00 94.38 89 CYS A O 1
ATOM 676 N N . GLU A 1 90 ? -19.212 -16.643 29.709 1.00 92.50 90 GLU A N 1
ATOM 677 C CA . GLU A 1 90 ? -19.978 -16.846 30.931 1.00 92.50 90 GLU A CA 1
ATOM 678 C C . GLU A 1 90 ? -20.631 -18.241 31.017 1.00 92.50 90 GLU A C 1
ATOM 680 O O . GLU A 1 90 ? -20.688 -18.838 32.090 1.00 92.50 90 GLU A O 1
ATOM 685 N N . ASN A 1 91 ? -21.064 -18.811 29.888 1.00 91.94 91 ASN A N 1
ATOM 686 C CA . ASN A 1 91 ? -21.726 -20.121 29.853 1.00 91.94 91 ASN A CA 1
ATOM 687 C C . ASN A 1 91 ? -20.806 -21.302 29.477 1.00 91.94 91 ASN A C 1
ATOM 689 O O . ASN A 1 91 ? -21.319 -22.381 29.174 1.00 91.94 91 ASN A O 1
ATOM 693 N N . VAL A 1 92 ? -19.478 -21.126 29.462 1.00 94.00 92 VAL A N 1
ATOM 694 C CA . VAL A 1 92 ? -18.532 -22.161 29.005 1.00 94.00 92 VAL A CA 1
ATOM 695 C C . VAL A 1 92 ? -18.075 -23.050 30.169 1.00 94.00 92 VAL A C 1
ATOM 697 O O . VAL A 1 92 ? -17.459 -22.561 31.118 1.00 94.00 92 VAL A O 1
ATOM 700 N N . PRO A 1 93 ? -18.291 -24.378 30.116 1.00 91.88 93 PRO A N 1
ATOM 701 C CA . PRO A 1 93 ? -17.719 -25.290 31.102 1.00 91.88 93 PRO A CA 1
ATOM 702 C C . PRO A 1 93 ? -16.188 -25.327 31.010 1.00 91.88 93 PRO A C 1
ATOM 704 O O . PRO A 1 93 ? -15.639 -25.371 29.912 1.00 91.88 93 PRO A O 1
ATOM 707 N N . VAL A 1 94 ? -15.493 -25.441 32.149 1.00 88.88 94 VAL A N 1
ATOM 708 C CA . VAL A 1 94 ? -14.012 -25.472 32.222 1.00 88.88 94 VAL A CA 1
ATOM 709 C C . VAL A 1 94 ? -13.386 -26.484 31.247 1.00 88.88 94 VAL A C 1
ATOM 711 O O . VAL A 1 94 ? -12.380 -26.195 30.608 1.00 88.88 94 VAL A O 1
ATOM 714 N N . GLY A 1 95 ? -14.006 -27.655 31.067 1.00 93.31 95 GLY A N 1
ATOM 715 C CA . GLY A 1 95 ? -13.528 -28.694 30.144 1.00 93.31 95 GLY A CA 1
ATOM 716 C C . GLY A 1 95 ? -13.717 -28.400 28.647 1.00 93.31 95 GLY A C 1
ATOM 717 O O . GLY A 1 95 ? -13.346 -29.238 27.830 1.00 93.31 95 GLY A O 1
ATOM 718 N N . GLN A 1 96 ? -14.312 -27.263 28.272 1.00 96.25 96 GLN A N 1
ATOM 719 C CA . GLN A 1 96 ? -14.592 -26.887 26.879 1.00 96.25 96 GLN A CA 1
ATOM 720 C C . GLN A 1 96 ? -13.903 -25.588 26.431 1.00 96.25 96 GLN A C 1
ATOM 722 O O . GLN A 1 96 ? -14.108 -25.167 25.294 1.00 96.25 96 GLN A O 1
ATOM 727 N N . LEU A 1 97 ? -13.070 -24.968 27.273 1.00 96.19 97 LEU A N 1
ATOM 728 C CA . LEU A 1 97 ? -12.456 -23.662 26.993 1.00 96.19 97 LEU A CA 1
ATOM 729 C C . LEU A 1 97 ? -11.622 -23.642 25.698 1.00 96.19 97 LEU A C 1
ATOM 731 O O . LEU A 1 97 ? -11.781 -22.736 24.886 1.00 96.19 97 LEU A O 1
ATOM 735 N N . GLU A 1 98 ? -10.839 -24.688 25.424 1.00 96.56 98 GLU A N 1
ATOM 736 C CA . GLU A 1 98 ? -10.072 -24.791 24.169 1.00 96.56 98 GLU A CA 1
ATOM 737 C C . GLU A 1 98 ? -10.994 -24.876 22.933 1.00 96.56 98 GLU A C 1
ATOM 739 O O . GLU A 1 98 ? -10.744 -24.277 21.881 1.00 96.56 98 GLU A O 1
ATOM 744 N N . ALA A 1 99 ? -12.093 -25.632 23.037 1.00 97.50 99 ALA A N 1
ATOM 745 C CA . AL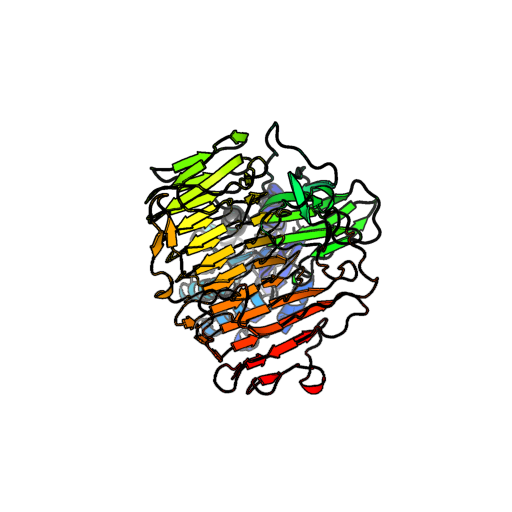A A 1 99 ? -13.075 -25.725 21.960 1.00 97.50 99 ALA A CA 1
ATOM 746 C C . ALA A 1 99 ? -13.768 -24.373 21.739 1.00 97.50 99 ALA A C 1
ATOM 748 O O . ALA A 1 99 ? -13.996 -23.987 20.589 1.00 97.50 99 ALA A O 1
ATOM 749 N N . PHE A 1 100 ? -14.057 -23.655 22.826 1.00 98.00 100 PHE A N 1
ATOM 750 C CA . PHE A 1 100 ? -14.593 -22.301 22.810 1.00 98.00 100 PHE A CA 1
ATOM 751 C C . PHE A 1 100 ? -13.649 -21.323 22.107 1.00 98.00 100 PHE A C 1
ATOM 753 O O . PHE A 1 100 ? -14.098 -20.661 21.176 1.00 98.00 100 PHE A O 1
ATOM 760 N N . GLY A 1 101 ? -12.350 -21.296 22.429 1.00 97.75 101 GLY A N 1
ATOM 761 C CA . GLY A 1 101 ? -11.377 -20.434 21.744 1.00 97.75 101 GLY A CA 1
ATOM 762 C C . GLY A 1 101 ? -11.366 -20.650 20.223 1.00 97.75 101 GLY A C 1
ATOM 763 O O . GLY A 1 101 ? -11.448 -19.702 19.437 1.00 97.75 101 GLY A O 1
ATOM 764 N N . LYS A 1 102 ? -11.396 -21.916 19.778 1.00 97.88 102 LYS A N 1
ATOM 765 C CA . LYS A 1 102 ? -11.503 -22.269 18.346 1.00 97.88 102 LYS A CA 1
ATOM 766 C C . LYS A 1 102 ? -12.825 -21.808 17.723 1.00 97.88 102 LYS A C 1
ATOM 768 O O . LYS A 1 102 ? -12.832 -21.332 16.587 1.00 97.88 102 LYS A O 1
ATOM 773 N N . ALA A 1 103 ? -13.940 -21.967 18.433 1.00 98.12 103 ALA A N 1
ATOM 774 C CA . ALA A 1 103 ? -15.257 -21.525 17.980 1.00 98.12 103 ALA A CA 1
ATOM 775 C C . ALA A 1 103 ? -15.352 -19.993 17.890 1.00 98.12 103 ALA A C 1
ATOM 777 O O . ALA A 1 103 ? -15.923 -19.473 16.934 1.00 98.12 103 ALA A O 1
ATOM 778 N N . TYR A 1 104 ? -14.724 -19.283 18.827 1.00 98.12 104 TYR A N 1
ATOM 779 C CA . TYR A 1 104 ? -14.644 -17.826 18.866 1.00 98.12 104 TYR A CA 1
ATOM 780 C C . TYR A 1 104 ? -13.917 -17.275 17.634 1.00 98.12 104 TYR A C 1
ATOM 782 O O . TYR A 1 104 ? -14.435 -16.395 16.948 1.00 98.12 104 TYR A O 1
ATOM 790 N N . VAL A 1 105 ? -12.759 -17.849 17.280 1.00 97.75 105 VAL A N 1
ATOM 791 C CA . VAL A 1 105 ? -12.026 -17.490 16.050 1.00 97.75 105 VAL A CA 1
ATOM 792 C C . VAL A 1 105 ? -12.871 -17.753 14.803 1.00 97.75 105 VAL A C 1
ATOM 794 O O . VAL A 1 105 ? -12.919 -16.914 13.902 1.00 97.75 105 VAL A O 1
ATOM 797 N N . ARG A 1 106 ? -13.556 -18.907 14.738 1.00 97.38 106 ARG A N 1
ATOM 798 C CA . ARG A 1 106 ? -14.455 -19.229 13.616 1.00 97.38 106 ARG A CA 1
ATOM 799 C C . ARG A 1 106 ? -15.577 -18.204 13.485 1.00 97.38 106 ARG A C 1
ATOM 801 O O . ARG A 1 106 ? -15.823 -17.754 12.374 1.00 97.38 106 ARG A O 1
ATOM 808 N N . MET A 1 107 ? -16.207 -17.817 14.593 1.00 97.81 107 MET A N 1
ATOM 809 C CA . MET A 1 107 ? -17.245 -16.786 14.625 1.00 97.81 107 MET A CA 1
ATOM 810 C C . MET A 1 107 ? -16.717 -15.450 14.090 1.00 97.81 107 MET A C 1
ATOM 812 O O . MET A 1 107 ? -17.289 -14.918 13.144 1.00 97.81 107 MET A O 1
ATOM 816 N N . LEU A 1 108 ? -15.611 -14.929 14.633 1.00 97.19 108 LEU A N 1
ATOM 817 C CA . LEU A 1 108 ? -15.063 -13.635 14.208 1.00 97.19 108 LEU A CA 1
ATOM 818 C C . LEU A 1 108 ? -14.715 -13.616 12.712 1.00 97.19 108 LEU A C 1
ATOM 820 O O . LEU A 1 108 ? -15.145 -12.719 11.992 1.00 97.19 108 LEU A O 1
ATOM 824 N N . ARG A 1 109 ? -14.020 -14.647 12.213 1.00 96.12 109 ARG A N 1
ATOM 825 C CA . ARG A 1 109 ? -13.679 -14.768 10.782 1.00 96.12 109 ARG A CA 1
ATOM 826 C C . ARG A 1 109 ? -14.896 -15.011 9.895 1.00 96.12 109 ARG A C 1
ATOM 828 O O . ARG A 1 109 ? -14.877 -14.679 8.714 1.00 96.12 109 ARG A O 1
ATOM 835 N N . ALA A 1 110 ? -15.948 -15.619 10.437 1.00 96.00 110 ALA A N 1
ATOM 836 C CA . ALA A 1 110 ? -17.196 -15.789 9.718 1.00 96.00 110 ALA A CA 1
ATOM 837 C C . ALA A 1 110 ? -17.973 -14.478 9.601 1.00 96.00 110 ALA A C 1
ATOM 839 O O . ALA A 1 110 ? -18.670 -14.318 8.608 1.00 96.00 110 ALA A O 1
ATOM 840 N N . ILE A 1 111 ? -17.853 -13.560 10.558 1.00 96.31 111 ILE A N 1
ATOM 841 C CA . ILE A 1 111 ? -18.498 -12.242 10.513 1.00 96.31 111 ILE A CA 1
ATOM 842 C C . ILE A 1 111 ? -17.714 -11.282 9.618 1.00 96.31 111 ILE A C 1
ATOM 844 O O . ILE A 1 111 ? -18.319 -10.565 8.829 1.00 96.31 111 ILE A O 1
ATOM 848 N N . ASP A 1 112 ? -16.386 -11.287 9.722 1.00 93.25 112 ASP A N 1
ATOM 849 C CA . ASP A 1 112 ? -15.515 -10.336 9.030 1.00 93.25 112 ASP A CA 1
ATOM 850 C C . ASP A 1 112 ? -14.298 -11.040 8.400 1.00 93.25 112 ASP A C 1
ATOM 852 O O . ASP A 1 112 ? -13.180 -10.980 8.922 1.00 93.25 112 ASP A O 1
ATOM 856 N N . PRO A 1 113 ? -14.503 -11.767 7.285 1.00 89.75 113 PRO A N 1
ATOM 857 C CA . PRO A 1 113 ? -13.434 -12.524 6.631 1.00 89.75 113 PRO A CA 1
ATOM 858 C C . PRO A 1 113 ? -12.328 -11.620 6.073 1.00 89.75 113 PRO A C 1
ATOM 860 O O . PRO A 1 113 ? -11.159 -12.005 6.078 1.00 89.75 113 PRO A O 1
ATOM 863 N N . GLU A 1 114 ? -12.695 -10.411 5.645 1.00 84.25 114 GLU A N 1
ATOM 864 C CA . GLU A 1 114 ? -11.778 -9.413 5.094 1.00 84.25 114 GLU A CA 1
ATOM 865 C C . GLU A 1 114 ? -11.069 -8.597 6.186 1.00 84.25 114 GLU A C 1
ATOM 867 O O . GLU A 1 114 ? -10.177 -7.808 5.874 1.00 84.25 114 GLU A O 1
ATOM 872 N N . GLN A 1 115 ? -11.417 -8.796 7.466 1.00 87.06 115 GLN A N 1
ATOM 873 C CA . GLN A 1 115 ? -10.875 -8.078 8.629 1.00 87.06 115 GLN A CA 1
ATOM 874 C C . GLN A 1 115 ? -11.030 -6.554 8.513 1.00 87.06 115 GLN A C 1
ATOM 876 O O . GLN A 1 115 ? -10.074 -5.809 8.744 1.00 87.06 115 GLN A O 1
ATOM 881 N N . ASN A 1 116 ? -12.175 -6.085 8.023 1.00 87.31 116 ASN A N 1
ATOM 882 C CA . ASN A 1 116 ? -12.487 -4.667 7.856 1.00 87.31 116 ASN A CA 1
ATOM 883 C C . ASN A 1 116 ? -12.854 -3.969 9.168 1.00 87.31 116 ASN A C 1
ATOM 885 O O . ASN A 1 116 ? -12.597 -2.772 9.305 1.00 87.31 116 ASN A O 1
ATOM 889 N N . ALA A 1 117 ? -13.429 -4.698 10.118 1.00 92.94 117 ALA A N 1
ATOM 890 C CA . ALA A 1 117 ? -13.868 -4.170 11.393 1.00 92.94 117 ALA A CA 1
ATOM 891 C C . ALA A 1 117 ? -12.724 -4.116 12.407 1.00 92.94 117 ALA A C 1
ATOM 893 O O . ALA A 1 117 ? -11.846 -4.981 12.456 1.00 92.94 117 ALA A O 1
ATOM 894 N N . LYS A 1 118 ? -12.790 -3.147 13.322 1.00 94.88 118 LYS A N 1
ATOM 895 C CA . LYS A 1 118 ? -12.028 -3.234 14.572 1.00 94.88 118 LYS A CA 1
ATOM 896 C C . LYS A 1 118 ? -12.765 -4.119 15.566 1.00 94.88 118 LYS A C 1
ATOM 898 O O . LYS A 1 118 ? -13.909 -3.842 15.925 1.00 94.88 118 LYS A O 1
ATOM 903 N N . ILE A 1 119 ? -12.095 -5.170 16.025 1.00 97.56 119 ILE A N 1
ATOM 904 C CA . ILE A 1 119 ? -12.680 -6.178 16.908 1.00 97.56 119 ILE A CA 1
ATOM 905 C C . ILE A 1 119 ? -12.245 -5.916 18.352 1.00 97.56 119 ILE A C 1
ATOM 907 O O . ILE A 1 119 ? -11.056 -5.773 18.625 1.00 97.56 119 ILE A O 1
ATOM 911 N N . PHE A 1 120 ? -13.196 -5.917 19.283 1.00 98.50 120 PHE A N 1
ATOM 912 C CA . PHE A 1 120 ? -12.977 -5.775 20.720 1.00 98.50 120 PHE A CA 1
ATOM 913 C C . PHE A 1 120 ? -13.583 -6.977 21.435 1.00 98.50 120 PHE A C 1
ATOM 915 O O . PHE A 1 120 ? -14.795 -7.183 21.394 1.00 98.50 120 PHE A O 1
ATOM 922 N N . CYS A 1 121 ? -12.738 -7.780 22.074 1.00 98.44 121 CYS A N 1
ATOM 923 C CA . CYS A 1 121 ? -13.144 -8.988 22.784 1.00 98.44 121 CYS A CA 1
ATOM 924 C C . CYS A 1 121 ? -12.999 -8.746 24.284 1.00 98.44 121 CYS A C 1
ATOM 926 O O . CYS A 1 121 ? -11.885 -8.511 24.752 1.00 98.44 121 CYS A O 1
ATOM 928 N N . THR A 1 122 ? -14.091 -8.774 25.043 1.00 97.38 122 THR A N 1
ATOM 929 C CA . THR A 1 122 ? -14.002 -8.574 26.497 1.00 97.38 122 THR A CA 1
ATOM 930 C C . THR A 1 122 ? -13.574 -9.849 27.207 1.00 97.38 122 THR A C 1
ATOM 932 O O . THR A 1 122 ? -13.982 -10.934 26.800 1.00 97.38 122 THR A O 1
ATOM 935 N N . GLY A 1 123 ? -12.839 -9.713 28.308 1.00 95.62 123 GLY A N 1
ATOM 936 C CA . GLY A 1 123 ? -12.651 -10.791 29.276 1.00 95.62 123 GLY A CA 1
ATOM 937 C C . GLY A 1 123 ? -13.949 -11.199 29.966 1.00 95.62 123 GLY A C 1
ATOM 938 O O . GLY A 1 123 ? -15.009 -10.599 29.757 1.00 95.62 123 GLY A O 1
ATOM 939 N N . SER A 1 124 ? -13.852 -12.215 30.814 1.00 94.31 124 SER A N 1
ATOM 940 C CA . SER A 1 124 ? -14.989 -12.760 31.542 1.00 94.31 124 SER A CA 1
ATOM 941 C C . SER A 1 124 ? -15.474 -11.824 32.642 1.00 94.31 124 SER A C 1
ATOM 943 O O . SER A 1 124 ? -14.686 -11.307 33.442 1.00 94.31 124 SER A O 1
ATOM 945 N N . TYR A 1 125 ? -16.793 -11.640 32.749 1.00 94.31 125 TYR A N 1
ATOM 946 C CA . TYR A 1 125 ? -17.373 -10.960 33.909 1.00 94.31 125 TYR A CA 1
ATOM 947 C C . TYR A 1 125 ? -17.290 -11.810 35.180 1.00 94.31 125 TYR A C 1
ATOM 949 O O . TYR A 1 125 ? -17.124 -11.276 36.275 1.00 94.31 125 TYR A O 1
ATOM 957 N N . TRP A 1 126 ? -17.371 -13.135 35.046 1.00 92.62 126 TRP A N 1
ATOM 958 C CA . TRP A 1 126 ? -17.091 -14.053 36.145 1.00 92.62 126 TRP A CA 1
ATOM 959 C C . TRP A 1 126 ? -15.621 -14.475 36.072 1.00 92.62 126 TRP A C 1
ATOM 961 O O . TRP A 1 126 ? -15.256 -15.163 35.119 1.00 92.62 126 TRP A O 1
ATOM 971 N N . PRO A 1 127 ? -14.765 -14.066 37.027 1.00 90.56 127 PRO A N 1
ATOM 972 C CA . PRO A 1 127 ? -13.316 -14.188 36.884 1.00 90.56 127 PRO A CA 1
ATOM 973 C C . PRO A 1 127 ? -12.862 -15.602 36.480 1.00 90.56 127 PRO A C 1
ATOM 975 O O . PRO A 1 127 ? -13.095 -16.564 37.212 1.00 90.56 127 PRO A O 1
ATOM 978 N N . SER A 1 128 ? -12.184 -15.726 35.334 1.00 93.31 128 SER A N 1
ATOM 979 C CA . SER A 1 128 ? -11.567 -16.975 34.869 1.00 93.31 128 SER A CA 1
ATOM 980 C C . SER A 1 128 ? -10.354 -16.670 33.997 1.00 93.31 128 SER A C 1
ATOM 982 O O . SER A 1 128 ? -10.482 -16.200 32.869 1.00 93.31 128 SER A O 1
ATOM 984 N N . LYS A 1 129 ? -9.160 -16.985 34.509 1.00 93.75 129 LYS A N 1
ATOM 985 C CA . LYS A 1 129 ? -7.902 -16.743 33.786 1.00 93.75 129 LYS A CA 1
ATOM 986 C C . LYS A 1 129 ? -7.772 -17.630 32.553 1.00 93.75 129 LYS A C 1
ATOM 988 O O . LYS A 1 129 ? -7.177 -17.227 31.561 1.00 93.75 129 LYS A O 1
ATOM 993 N N . GLU A 1 130 ? -8.306 -18.842 32.633 1.00 95.12 130 GLU A N 1
ATOM 994 C CA . GLU A 1 130 ? -8.286 -19.822 31.556 1.00 95.12 130 GLU A CA 1
ATOM 995 C C . GLU A 1 130 ? -9.191 -19.381 30.399 1.00 95.12 130 GLU A C 1
ATOM 997 O O . GLU A 1 130 ? -8.785 -19.476 29.245 1.00 95.12 130 GLU A O 1
ATOM 1002 N N . ALA A 1 131 ? -10.381 -18.842 30.689 1.00 95.06 131 ALA A N 1
ATOM 1003 C CA . ALA A 1 131 ? -11.251 -18.278 29.658 1.00 95.06 131 ALA A CA 1
ATOM 1004 C C . ALA A 1 131 ? -10.642 -17.022 29.024 1.00 95.06 131 ALA A C 1
ATOM 1006 O O . ALA A 1 131 ? -10.598 -16.915 27.798 1.00 95.06 131 ALA A O 1
ATOM 1007 N N . ASP A 1 132 ? -10.109 -16.111 29.841 1.00 96.75 132 ASP A N 1
ATOM 1008 C CA . ASP A 1 132 ? -9.467 -14.886 29.360 1.00 96.75 132 ASP A CA 1
ATOM 1009 C C . ASP A 1 132 ? -8.279 -15.187 28.432 1.00 96.75 132 ASP A C 1
ATOM 1011 O O . ASP A 1 132 ? -8.101 -14.510 27.418 1.00 96.75 132 ASP A O 1
ATOM 1015 N N . PHE A 1 133 ? -7.506 -16.241 28.718 1.00 97.12 133 PHE A N 1
ATOM 1016 C CA . PHE A 1 133 ? -6.418 -16.700 27.851 1.00 97.12 133 PHE A CA 1
ATOM 1017 C C . PHE A 1 133 ? -6.909 -17.117 26.455 1.00 97.12 133 PHE A C 1
ATOM 1019 O O . PHE A 1 133 ? -6.307 -16.737 25.444 1.00 97.12 133 PHE A O 1
ATOM 1026 N N . GLU A 1 134 ? -8.012 -17.862 26.375 1.00 97.94 134 GLU A N 1
ATOM 1027 C CA . GLU A 1 134 ? -8.601 -18.284 25.098 1.00 97.94 134 GLU A CA 1
ATOM 1028 C C . GLU A 1 134 ? -9.144 -17.087 24.305 1.00 97.94 134 GLU A C 1
ATOM 1030 O O . GLU A 1 134 ? -8.910 -16.984 23.099 1.00 97.94 134 GLU A O 1
ATOM 1035 N N . ILE A 1 135 ? -9.804 -16.134 24.975 1.00 98.00 135 ILE A N 1
ATOM 1036 C CA . ILE A 1 135 ? -10.324 -14.910 24.341 1.00 98.00 135 ILE A CA 1
ATOM 1037 C C . ILE A 1 135 ? -9.174 -14.036 23.836 1.00 98.00 135 ILE A C 1
ATOM 1039 O O . ILE A 1 135 ? -9.213 -13.559 22.702 1.00 98.00 135 ILE A O 1
ATOM 1043 N N . GLN A 1 136 ? -8.128 -13.843 24.643 1.00 97.81 136 GLN A N 1
ATOM 1044 C CA . GLN A 1 136 ? -6.952 -13.068 24.253 1.00 97.81 136 GLN A CA 1
ATOM 1045 C C . GLN A 1 136 ? -6.248 -13.697 23.041 1.00 97.81 136 GLN A C 1
ATOM 1047 O O . GLN A 1 136 ? -5.858 -12.988 22.108 1.00 97.81 136 GLN A O 1
ATOM 1052 N N . THR A 1 137 ? -6.134 -15.027 23.023 1.00 97.81 137 THR A N 1
ATOM 1053 C CA . THR A 1 137 ? -5.583 -15.779 21.890 1.00 97.81 137 THR A CA 1
ATOM 1054 C C . THR A 1 137 ? -6.449 -15.599 20.643 1.00 97.81 137 THR A C 1
ATOM 1056 O O . THR A 1 137 ? -5.930 -15.288 19.569 1.00 97.81 137 THR A O 1
ATOM 1059 N N . ALA A 1 138 ? -7.771 -15.729 20.773 1.00 96.75 138 ALA A N 1
ATOM 1060 C CA . ALA A 1 138 ? -8.704 -15.553 19.665 1.00 96.75 138 ALA A CA 1
ATOM 1061 C C . ALA A 1 138 ? -8.675 -14.127 19.094 1.00 96.75 138 ALA A C 1
ATOM 1063 O O . ALA A 1 138 ? -8.623 -13.963 17.872 1.00 96.75 138 ALA A O 1
ATOM 1064 N N . ALA A 1 139 ? -8.646 -13.112 19.964 1.00 96.69 139 ALA A N 1
ATOM 1065 C CA . ALA A 1 139 ? -8.501 -11.713 19.581 1.00 96.69 139 ALA A CA 1
ATOM 1066 C C . ALA A 1 139 ? -7.206 -11.507 18.783 1.00 96.69 139 ALA A C 1
ATOM 1068 O O . ALA A 1 139 ? -7.256 -11.008 17.661 1.00 96.69 139 ALA A O 1
ATOM 1069 N N . SER A 1 140 ? -6.066 -11.992 19.286 1.00 96.00 140 SER A N 1
ATOM 1070 C CA . SER A 1 140 ? -4.776 -11.884 18.591 1.00 96.00 140 SER A CA 1
ATOM 1071 C C . SER A 1 140 ? -4.786 -12.546 17.204 1.00 96.00 140 SER A C 1
ATOM 1073 O O . SER A 1 140 ? -4.331 -11.943 16.233 1.00 96.00 140 SER A O 1
ATOM 1075 N N . LEU A 1 141 ? -5.371 -13.743 17.076 1.00 95.75 141 LEU A N 1
ATOM 1076 C CA . LEU A 1 141 ? -5.477 -14.479 15.805 1.00 95.75 141 LEU A CA 1
ATOM 1077 C C . LEU A 1 141 ? -6.408 -13.833 14.765 1.00 95.75 141 LEU A C 1
ATOM 1079 O O . LEU A 1 141 ? -6.397 -14.248 13.598 1.00 95.75 141 LEU A O 1
ATOM 1083 N N . CYS A 1 142 ? -7.231 -12.872 15.186 1.00 95.06 142 CYS A N 1
ATOM 1084 C CA . CYS A 1 142 ? -8.179 -12.146 14.341 1.00 95.06 142 CYS A CA 1
ATOM 1085 C C . CYS A 1 142 ? -7.870 -10.642 14.257 1.00 95.06 142 CYS A C 1
ATOM 1087 O O . CYS A 1 142 ? -8.706 -9.892 13.767 1.00 95.06 142 CYS A O 1
ATOM 1089 N N . GLY A 1 143 ? -6.713 -10.186 14.757 1.00 92.88 143 GLY A N 1
ATOM 1090 C CA . GLY A 1 143 ? -6.353 -8.761 14.757 1.00 92.88 143 GLY A CA 1
ATOM 1091 C C . GLY A 1 143 ? -7.200 -7.887 15.695 1.00 92.88 143 GLY A C 1
ATOM 1092 O O . GLY A 1 143 ? -7.242 -6.671 15.531 1.00 92.88 143 GLY A O 1
ATOM 1093 N N . GLY A 1 144 ? -7.888 -8.493 16.664 1.00 95.50 144 GLY A N 1
ATOM 1094 C CA . GLY A 1 144 ? -8.711 -7.816 17.659 1.00 95.50 144 GLY A CA 1
ATOM 1095 C C . GLY A 1 144 ? -7.949 -7.384 18.914 1.00 95.50 144 GLY A C 1
ATOM 1096 O O . GLY A 1 144 ? -6.832 -7.821 19.190 1.00 95.50 144 GLY A O 1
ATOM 1097 N N . ILE A 1 145 ? -8.601 -6.537 19.706 1.00 97.69 145 ILE A N 1
ATOM 1098 C CA . ILE A 1 145 ? -8.118 -6.003 20.979 1.00 97.69 145 ILE A CA 1
ATOM 1099 C C . ILE A 1 145 ? -8.835 -6.727 22.119 1.00 97.69 145 ILE A C 1
ATOM 1101 O O . ILE A 1 145 ? -10.065 -6.737 22.188 1.00 97.69 145 ILE A O 1
ATOM 1105 N N . TYR A 1 146 ? -8.063 -7.315 23.030 1.00 98.19 146 TYR A N 1
ATOM 1106 C CA . TYR A 1 146 ? -8.588 -7.855 24.281 1.00 98.19 146 TYR A CA 1
ATOM 1107 C C . TYR A 1 146 ? -8.851 -6.723 25.283 1.00 98.19 146 TYR A C 1
ATOM 1109 O O . TYR A 1 146 ? -7.982 -5.879 25.509 1.00 98.19 146 TYR A O 1
ATOM 1117 N N . VAL A 1 147 ? -10.037 -6.716 25.890 1.00 98.06 147 VAL A N 1
ATOM 1118 C CA . VAL A 1 147 ? -10.464 -5.725 26.882 1.00 98.06 147 VAL A CA 1
ATOM 1119 C C . VAL A 1 147 ? -10.690 -6.439 28.220 1.00 98.06 147 VAL A C 1
ATOM 1121 O O . VAL A 1 147 ? -11.702 -7.127 28.363 1.00 98.06 147 VAL A O 1
ATOM 1124 N N . PRO A 1 148 ? -9.773 -6.322 29.199 1.00 96.38 148 PRO A N 1
ATOM 1125 C CA . PRO A 1 148 ? -9.944 -6.965 30.501 1.00 96.38 148 PRO A CA 1
ATOM 1126 C C . PRO A 1 148 ? -11.168 -6.402 31.231 1.00 96.38 148 PRO A C 1
ATOM 1128 O O . PRO A 1 148 ? -11.565 -5.270 30.975 1.00 96.38 148 PRO A O 1
ATOM 1131 N N . LEU A 1 149 ? -11.756 -7.175 32.151 1.00 95.19 149 LEU A N 1
ATOM 1132 C CA . LEU A 1 149 ? -12.887 -6.737 32.985 1.00 95.19 149 LEU A CA 1
ATOM 1133 C C . LEU A 1 149 ? -12.606 -6.817 34.495 1.00 95.19 149 LEU A C 1
ATOM 1135 O O . LEU A 1 149 ? -13.534 -6.667 35.289 1.00 95.19 149 LEU A O 1
ATOM 1139 N N . ASP A 1 150 ? -11.343 -6.970 34.910 1.00 91.56 150 ASP A N 1
ATOM 1140 C CA . ASP A 1 150 ? -10.938 -7.138 36.320 1.00 91.56 150 ASP A CA 1
ATOM 1141 C C . ASP A 1 150 ? -11.523 -6.066 37.256 1.00 91.56 150 ASP A C 1
ATOM 1143 O O . ASP A 1 150 ? -11.913 -6.335 38.393 1.00 91.56 150 ASP A O 1
ATOM 1147 N N . ALA A 1 151 ? -11.644 -4.830 36.764 1.00 90.81 151 ALA A N 1
ATOM 1148 C CA . ALA A 1 151 ? -12.176 -3.713 37.539 1.00 90.81 151 ALA A CA 1
ATOM 1149 C C . ALA A 1 151 ? -13.702 -3.771 37.786 1.00 90.81 151 ALA A C 1
ATOM 1151 O O . ALA A 1 151 ? -14.216 -2.906 38.494 1.00 90.81 151 ALA A O 1
ATOM 1152 N N . VAL A 1 152 ? -14.429 -4.760 37.238 1.00 91.00 152 VAL A N 1
ATOM 1153 C CA . VAL A 1 152 ? -15.898 -4.907 37.380 1.00 91.00 152 VAL A CA 1
ATO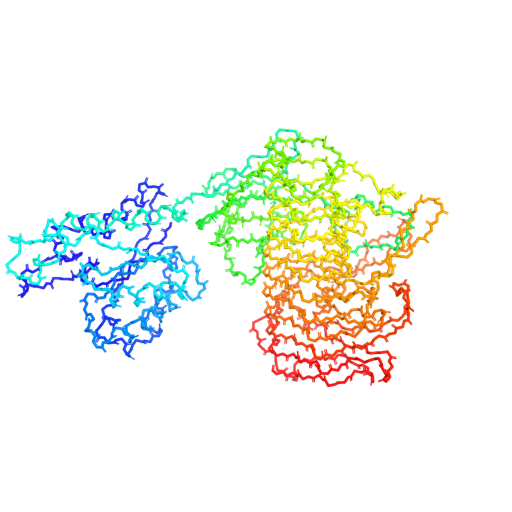M 1154 C C . VAL A 1 152 ? -16.323 -6.167 38.150 1.00 91.00 152 VAL A C 1
ATOM 1156 O O . VAL A 1 152 ? -17.511 -6.447 38.263 1.00 91.00 152 VAL A O 1
ATOM 1159 N N . HIS A 1 153 ? -15.394 -6.936 38.725 1.00 89.81 153 HIS A N 1
ATOM 1160 C CA . HIS A 1 153 ? -15.723 -8.213 39.391 1.00 89.81 153 HIS A CA 1
ATOM 1161 C C . HIS A 1 153 ? -16.320 -8.080 40.808 1.00 89.81 153 HIS A C 1
ATOM 1163 O O . HIS A 1 153 ? -16.788 -9.066 41.383 1.00 89.81 153 HIS A O 1
ATOM 1169 N N . GLY A 1 154 ? -16.302 -6.880 41.396 1.00 89.81 154 GLY A N 1
ATOM 1170 C CA . GLY A 1 154 ? -16.773 -6.632 42.764 1.00 89.81 154 GLY A CA 1
ATOM 1171 C C . GLY A 1 154 ? -18.298 -6.681 42.934 1.00 89.81 154 GLY A C 1
ATOM 1172 O O . GLY A 1 154 ? -19.051 -6.378 42.013 1.00 89.81 154 GLY A O 1
ATOM 1173 N N . ASP A 1 155 ? -18.765 -6.986 44.150 1.00 92.50 155 ASP A N 1
ATOM 1174 C CA . ASP A 1 155 ? -20.201 -7.111 44.467 1.00 92.50 155 ASP A CA 1
ATOM 1175 C C . ASP A 1 155 ? -21.007 -5.825 44.242 1.00 92.50 155 ASP A C 1
ATOM 1177 O O . ASP A 1 155 ? -22.192 -5.890 43.936 1.00 92.50 155 ASP A O 1
ATOM 1181 N N . ALA A 1 156 ? -20.360 -4.657 44.312 1.00 94.12 156 ALA A N 1
ATOM 1182 C CA . ALA A 1 156 ? -20.983 -3.372 43.983 1.00 94.12 156 ALA A CA 1
ATOM 1183 C C . ALA A 1 156 ? -21.500 -3.297 42.532 1.00 94.12 156 ALA A C 1
ATOM 1185 O O . ALA A 1 156 ? -22.341 -2.456 42.216 1.00 94.12 156 ALA A O 1
ATOM 1186 N N . PHE A 1 157 ? -20.996 -4.168 41.656 1.00 96.44 157 PHE A N 1
ATOM 1187 C CA . PHE A 1 157 ? -21.365 -4.235 40.249 1.00 96.44 157 PHE A CA 1
ATOM 1188 C C . PHE A 1 157 ? -22.374 -5.336 39.941 1.00 96.44 157 PHE A C 1
ATOM 1190 O O . PHE A 1 157 ? -22.648 -5.546 38.767 1.00 96.44 157 PHE A O 1
ATOM 1197 N N . LYS A 1 158 ? -22.896 -6.047 40.946 1.00 96.06 158 LYS A N 1
ATOM 1198 C CA . LYS A 1 158 ? -23.876 -7.131 40.791 1.00 96.06 158 LYS A CA 1
ATOM 1199 C C . LYS A 1 158 ? -25.251 -6.673 41.265 1.00 96.06 158 LYS A C 1
ATOM 1201 O O . LYS A 1 158 ? -25.348 -5.873 42.192 1.00 96.06 158 LYS A O 1
ATOM 1206 N N . ALA A 1 159 ? -26.313 -7.227 40.695 1.00 95.19 159 ALA A N 1
ATOM 1207 C CA . ALA A 1 159 ? -27.700 -6.937 41.075 1.00 95.19 159 ALA A CA 1
ATOM 1208 C C . ALA A 1 159 ? -28.149 -7.676 42.357 1.00 95.19 159 ALA A C 1
ATOM 1210 O O . ALA A 1 159 ? -29.270 -8.189 42.461 1.00 95.19 159 ALA A O 1
ATOM 1211 N N . LEU A 1 160 ? -27.254 -7.769 43.349 1.00 93.44 160 LEU A N 1
ATOM 1212 C CA . LEU A 1 160 ? -27.496 -8.485 44.5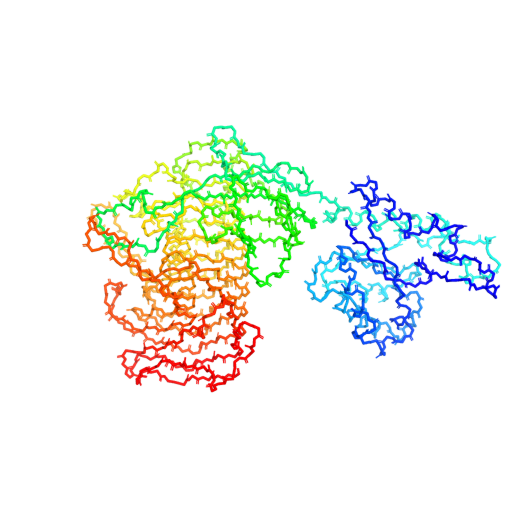99 1.00 93.44 160 LEU A CA 1
ATOM 1213 C C . LEU A 1 160 ? -28.623 -7.816 45.389 1.00 93.44 160 LEU A C 1
ATOM 1215 O O . LEU A 1 160 ? -28.545 -6.643 45.742 1.00 93.44 160 LEU A O 1
ATOM 1219 N N . GLY A 1 161 ? -29.666 -8.588 45.697 1.00 90.62 161 GLY A N 1
ATOM 1220 C CA . GLY A 1 161 ? -30.848 -8.097 46.408 1.00 90.62 161 GLY A CA 1
ATOM 1221 C C . GLY A 1 161 ? -31.864 -7.357 45.530 1.00 90.62 161 GLY A C 1
ATOM 1222 O O . GLY A 1 161 ? -32.930 -7.010 46.031 1.00 90.62 161 GLY A O 1
ATOM 1223 N N . GLU A 1 162 ? -31.579 -7.159 44.240 1.00 91.19 162 GLU A N 1
ATOM 1224 C CA . GLU A 1 162 ? -32.512 -6.553 43.277 1.00 91.19 162 GLU A CA 1
ATOM 1225 C C . GLU A 1 162 ? -33.434 -7.603 42.635 1.00 91.19 162 GLU A C 1
ATOM 1227 O O . GLU A 1 162 ? -34.586 -7.312 42.318 1.00 91.19 162 GLU A O 1
ATOM 1232 N N . TYR A 1 163 ? -32.955 -8.847 42.507 1.00 91.50 163 TYR A N 1
ATOM 1233 C CA . TYR A 1 163 ? -33.698 -9.971 41.932 1.00 91.50 163 TYR A CA 1
ATOM 1234 C C . TYR A 1 163 ? -33.717 -11.172 42.879 1.00 91.50 163 TYR A C 1
ATOM 1236 O O . TYR A 1 163 ? -32.722 -11.489 43.527 1.00 91.50 163 TYR A O 1
ATOM 1244 N N . ALA A 1 164 ? -34.855 -11.870 42.932 1.00 90.25 164 ALA A N 1
ATOM 1245 C CA . ALA A 1 164 ? -35.016 -13.058 43.773 1.00 90.25 164 ALA A CA 1
ATOM 1246 C C . ALA A 1 164 ? -34.237 -14.275 43.244 1.00 90.25 164 ALA A C 1
ATOM 1248 O O . ALA A 1 164 ? -33.781 -15.103 44.028 1.00 90.25 164 ALA A O 1
ATOM 1249 N N . HIS A 1 165 ? -34.090 -14.398 41.921 1.00 94.75 165 HIS A N 1
ATOM 1250 C CA . HIS A 1 165 ? -33.324 -15.478 41.310 1.00 94.75 165 HIS A CA 1
ATOM 1251 C C . HIS A 1 165 ? -31.825 -15.182 41.415 1.00 94.75 165 HIS A C 1
ATOM 1253 O O . HIS A 1 165 ? -31.334 -14.239 40.792 1.00 94.75 165 HIS A O 1
ATOM 1259 N N . GLU A 1 166 ? -31.084 -16.010 42.154 1.00 92.44 166 GLU A N 1
ATOM 1260 C CA . GLU A 1 166 ? -29.650 -15.806 42.421 1.00 92.44 166 GLU A CA 1
ATOM 1261 C C . GLU A 1 166 ? -28.820 -15.678 41.139 1.00 92.44 166 GLU A C 1
ATOM 1263 O O . GLU A 1 166 ? -27.930 -14.837 41.055 1.00 92.44 166 GLU A O 1
ATOM 1268 N N . GLY A 1 167 ? -29.160 -16.454 40.104 1.00 90.19 167 GLY A N 1
ATOM 1269 C CA . GLY A 1 167 ? -28.495 -16.360 38.807 1.00 90.19 167 GLY A CA 1
ATOM 1270 C C . GLY A 1 167 ? -28.677 -14.993 38.146 1.00 90.19 167 GLY A C 1
ATOM 1271 O O . GLY A 1 167 ? -27.721 -14.482 37.580 1.00 90.19 167 GLY A O 1
ATOM 1272 N N . VAL A 1 168 ? -29.856 -14.365 38.266 1.00 92.75 168 VAL A N 1
ATOM 1273 C CA . VAL A 1 168 ? -30.100 -13.013 37.724 1.00 92.75 168 VAL A CA 1
ATOM 1274 C C . VAL A 1 168 ? -29.430 -11.975 38.624 1.00 92.75 168 VAL A C 1
ATOM 1276 O O . VAL A 1 168 ? -28.773 -11.072 38.129 1.00 92.75 168 VAL A O 1
ATOM 1279 N N . ALA A 1 169 ? -29.493 -12.143 39.946 1.00 94.00 169 ALA A N 1
ATOM 1280 C CA . ALA A 1 169 ? -28.829 -11.253 40.900 1.00 94.00 169 ALA A CA 1
ATOM 1281 C C . ALA A 1 169 ? -27.290 -11.234 40.757 1.00 94.00 169 ALA A C 1
ATOM 1283 O O . ALA A 1 169 ? -26.649 -10.237 41.079 1.00 94.00 169 ALA A O 1
ATOM 1284 N N . ALA A 1 170 ? -26.688 -12.322 40.264 1.00 93.88 170 ALA A N 1
ATOM 1285 C CA . ALA A 1 170 ? -25.253 -12.416 39.996 1.00 93.88 170 ALA A CA 1
ATOM 1286 C C . ALA A 1 170 ? -24.805 -11.721 38.694 1.00 93.88 170 ALA A C 1
ATOM 1288 O O . ALA A 1 170 ? -23.598 -11.611 38.460 1.00 93.88 170 ALA A O 1
ATOM 1289 N N . HIS A 1 171 ? -25.740 -11.282 37.843 1.00 95.69 171 HIS A N 1
ATOM 1290 C CA . HIS A 1 171 ? -25.447 -10.480 36.651 1.00 95.69 171 HIS A CA 1
ATOM 1291 C C . HIS A 1 171 ? -25.132 -9.025 37.030 1.00 95.69 171 HIS A C 1
ATOM 1293 O O . HIS A 1 171 ? -25.447 -8.588 38.146 1.00 95.69 171 HIS A O 1
ATOM 1299 N N . PRO A 1 172 ? -24.509 -8.256 36.117 1.00 96.38 172 PRO A N 1
ATOM 1300 C CA . PRO A 1 172 ? -24.186 -6.875 36.406 1.00 96.38 172 PRO A CA 1
ATOM 1301 C C . PRO A 1 172 ? -25.434 -6.001 36.563 1.00 96.38 172 PRO A C 1
ATOM 1303 O O . PRO A 1 172 ? -26.293 -5.982 35.685 1.00 96.38 172 PRO A O 1
ATOM 1306 N N . ASN A 1 173 ? -25.494 -5.235 37.654 1.00 96.62 173 ASN A N 1
ATOM 1307 C CA . ASN A 1 173 ? -26.478 -4.158 37.811 1.00 96.62 173 ASN A CA 1
ATOM 1308 C C . ASN A 1 173 ? -26.141 -2.974 36.887 1.00 96.62 173 ASN A C 1
ATOM 1310 O O . ASN A 1 173 ? -25.146 -2.997 36.159 1.00 96.62 173 ASN A O 1
ATOM 1314 N N . ASP A 1 174 ? -26.912 -1.888 36.957 1.00 97.56 174 ASP A N 1
ATOM 1315 C CA . ASP A 1 174 ? -26.674 -0.683 36.148 1.00 97.56 174 ASP A CA 1
ATOM 1316 C C . ASP A 1 174 ? -25.247 -0.120 36.300 1.00 97.56 174 ASP A C 1
ATOM 1318 O O . ASP A 1 174 ? -24.643 0.346 35.329 1.00 97.56 174 ASP A O 1
ATOM 1322 N N . ALA A 1 175 ? -24.671 -0.179 37.507 1.00 97.25 175 ALA A N 1
ATOM 1323 C CA . ALA A 1 175 ? -23.297 0.258 37.742 1.00 97.25 175 ALA A CA 1
ATOM 1324 C C . ALA A 1 175 ? -22.283 -0.670 37.054 1.00 97.25 175 ALA A C 1
ATOM 1326 O O . ALA A 1 175 ? -21.329 -0.183 36.444 1.00 97.25 175 ALA A O 1
ATOM 1327 N N . GLY A 1 176 ? -22.503 -1.987 37.106 1.00 97.50 176 GLY A N 1
ATOM 1328 C CA . GLY A 1 176 ? -21.694 -2.984 36.407 1.00 97.50 176 GLY A CA 1
ATOM 1329 C C . GLY A 1 176 ? -21.789 -2.859 34.889 1.00 97.50 176 GLY A C 1
ATOM 1330 O O . GLY A 1 176 ? -20.762 -2.813 34.212 1.00 97.50 176 GLY A O 1
ATOM 1331 N N . MET A 1 177 ? -23.001 -2.712 34.350 1.00 97.56 177 MET A N 1
ATOM 1332 C CA . MET A 1 177 ? -23.245 -2.485 32.922 1.00 97.56 177 MET A CA 1
ATOM 1333 C C . MET A 1 177 ? -22.531 -1.224 32.430 1.00 97.56 177 MET A C 1
ATOM 1335 O O . MET A 1 177 ? -21.818 -1.257 31.425 1.00 97.56 177 MET A O 1
ATOM 1339 N N . LYS A 1 178 ? -22.638 -0.125 33.185 1.00 98.00 178 LYS A N 1
ATOM 1340 C CA . LYS A 1 178 ? -21.931 1.124 32.887 1.00 98.00 178 LYS A CA 1
ATOM 1341 C C . LYS A 1 178 ? -20.410 0.973 32.962 1.00 98.00 178 LYS A C 1
ATOM 1343 O O . LYS A 1 178 ? -19.710 1.560 32.141 1.00 98.00 178 LYS A O 1
ATOM 1348 N N . ALA A 1 179 ? -19.889 0.210 33.920 1.00 97.62 179 ALA A N 1
ATOM 1349 C CA . ALA A 1 179 ? -18.454 -0.026 34.055 1.00 97.62 179 ALA A CA 1
ATOM 1350 C C . ALA A 1 179 ? -17.894 -0.877 32.901 1.00 97.62 179 ALA A C 1
ATOM 1352 O O . ALA A 1 179 ? -16.835 -0.547 32.368 1.00 97.62 179 ALA A O 1
ATOM 1353 N N . ILE A 1 180 ? -18.624 -1.909 32.463 1.00 97.62 180 ILE A N 1
ATOM 1354 C CA . ILE A 1 180 ? -18.284 -2.703 31.269 1.00 97.62 180 ILE A CA 1
ATOM 1355 C C . ILE A 1 180 ? -18.261 -1.805 30.029 1.00 97.62 180 ILE A C 1
ATOM 1357 O O . ILE A 1 180 ? -17.265 -1.777 29.305 1.00 97.62 180 ILE A O 1
ATOM 1361 N N . ALA A 1 181 ? -19.324 -1.021 29.816 1.00 98.25 181 ALA A N 1
ATOM 1362 C CA . ALA A 1 181 ? -19.397 -0.068 28.712 1.00 98.25 181 ALA A CA 1
ATOM 1363 C C . ALA A 1 181 ? -18.244 0.948 28.755 1.00 98.25 181 ALA A C 1
ATOM 1365 O O . ALA A 1 181 ? -17.653 1.242 27.723 1.00 98.25 181 ALA A O 1
ATOM 1366 N N . GLY A 1 182 ? -17.877 1.440 29.942 1.00 98.12 182 GLY A N 1
ATOM 1367 C CA . GLY A 1 182 ? -16.767 2.374 30.121 1.00 98.12 182 GLY A CA 1
ATOM 1368 C C . GLY A 1 182 ? -15.403 1.793 29.733 1.00 98.12 182 GLY A C 1
ATOM 1369 O O . GLY A 1 182 ? -14.623 2.479 29.076 1.00 98.12 182 GLY A O 1
ATOM 1370 N N . GLN A 1 183 ? -15.118 0.536 30.087 1.00 97.75 183 GLN A N 1
ATOM 1371 C CA . GLN A 1 183 ? -13.861 -0.123 29.700 1.00 97.75 183 GLN A CA 1
ATOM 1372 C C . GLN A 1 183 ? -13.792 -0.398 28.198 1.00 97.75 183 GLN A C 1
ATOM 1374 O O . GLN A 1 183 ? -12.771 -0.123 27.567 1.00 97.75 183 GLN A O 1
ATOM 1379 N N . LEU A 1 184 ? -14.897 -0.865 27.612 1.00 98.25 184 LEU A N 1
ATOM 1380 C CA . LEU A 1 184 ? -15.020 -1.014 26.164 1.00 98.25 184 LEU A CA 1
ATOM 1381 C C . LEU A 1 184 ? -14.831 0.323 25.445 1.00 98.25 184 LEU A C 1
ATOM 1383 O O . LEU A 1 184 ? -14.031 0.402 24.519 1.00 98.25 184 LEU A O 1
ATOM 1387 N N . PHE A 1 185 ? -15.513 1.381 25.890 1.00 98.38 185 PHE A N 1
ATOM 1388 C CA . PHE A 1 185 ? -15.389 2.709 25.294 1.00 98.38 185 PHE A CA 1
ATOM 1389 C C . PHE A 1 185 ? -13.949 3.220 25.353 1.00 98.38 185 PHE A C 1
ATOM 1391 O O . PHE A 1 185 ? -13.439 3.698 24.346 1.00 98.38 185 PHE A O 1
ATOM 1398 N N . ALA A 1 186 ? -13.269 3.072 26.494 1.00 97.88 186 ALA A N 1
ATOM 1399 C CA . ALA A 1 186 ? -11.876 3.483 26.636 1.00 97.88 186 ALA A CA 1
ATOM 1400 C C . ALA A 1 186 ? -10.950 2.744 25.654 1.00 97.88 186 ALA A C 1
ATOM 1402 O O . ALA A 1 186 ? -10.103 3.376 25.027 1.00 97.88 186 ALA A O 1
ATOM 1403 N N . ALA A 1 187 ? -1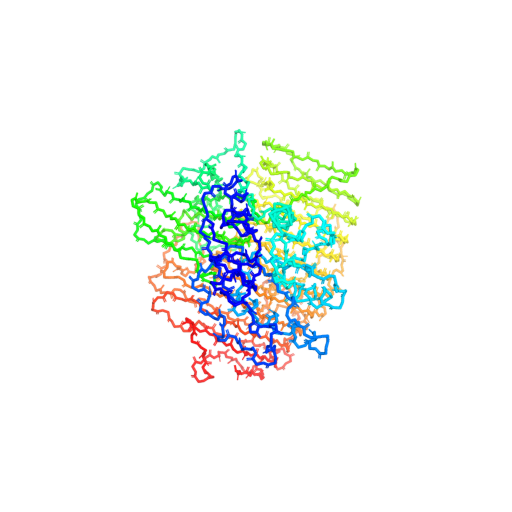1.126 1.430 25.479 1.00 97.75 187 ALA A N 1
ATOM 1404 C CA . ALA A 1 187 ? -10.356 0.652 24.509 1.00 97.75 187 ALA A CA 1
ATOM 1405 C C . ALA A 1 187 ? -10.665 1.061 23.057 1.00 97.75 187 ALA A C 1
ATOM 1407 O O . ALA A 1 187 ? -9.752 1.204 22.239 1.00 97.75 187 ALA A O 1
ATOM 1408 N N . ILE A 1 188 ? -11.944 1.283 22.744 1.00 97.44 188 ILE A N 1
ATOM 1409 C CA . ILE A 1 188 ? -12.411 1.711 21.422 1.00 97.44 188 ILE A CA 1
ATOM 1410 C C . ILE A 1 188 ? -11.834 3.088 21.068 1.00 97.44 188 ILE A C 1
ATOM 1412 O O . ILE A 1 188 ? -11.223 3.235 20.007 1.00 97.44 188 ILE A O 1
ATOM 1416 N N . ASP A 1 189 ? -11.960 4.068 21.962 1.00 96.38 189 ASP A N 1
ATOM 1417 C CA . ASP A 1 189 ? -11.452 5.431 21.773 1.00 96.38 189 ASP A CA 1
ATOM 1418 C C . ASP A 1 189 ? -9.919 5.443 21.666 1.00 96.38 189 ASP A C 1
ATOM 1420 O O . ASP A 1 189 ? -9.374 5.997 20.713 1.00 96.38 189 ASP A O 1
ATOM 1424 N N . ALA A 1 190 ? -9.211 4.729 22.551 1.00 95.12 190 ALA A N 1
ATOM 1425 C CA . ALA A 1 190 ? -7.747 4.638 22.522 1.00 95.12 190 ALA A CA 1
ATOM 1426 C C . ALA A 1 190 ? -7.197 3.999 21.236 1.00 95.12 190 ALA A C 1
ATOM 1428 O O . ALA A 1 190 ? -6.083 4.307 20.815 1.00 95.12 190 ALA A O 1
ATOM 1429 N N . SER A 1 191 ? -7.972 3.126 20.588 1.00 93.50 191 SER A N 1
ATOM 1430 C CA . SER A 1 191 ? -7.586 2.542 19.301 1.00 93.50 191 SER A CA 1
ATOM 1431 C C . SER A 1 191 ? -7.702 3.524 18.124 1.00 93.50 191 SER A C 1
ATOM 1433 O O . SER A 1 191 ? -7.284 3.188 17.013 1.00 93.50 191 SER A O 1
ATOM 1435 N N . GLY A 1 192 ? -8.335 4.689 18.315 1.00 93.62 192 GLY A N 1
ATOM 1436 C CA . GLY A 1 192 ? -8.680 5.636 17.254 1.00 93.62 192 GLY A CA 1
ATOM 1437 C C . GLY A 1 192 ? -9.810 5.152 16.339 1.00 93.62 192 GLY A C 1
ATOM 1438 O O . GLY A 1 192 ? -9.929 5.634 15.217 1.00 93.62 192 GLY A O 1
ATOM 1439 N N . ALA A 1 193 ? -10.613 4.163 16.760 1.00 93.56 193 ALA A N 1
ATOM 1440 C CA . ALA A 1 193 ? -11.765 3.652 15.996 1.00 93.56 193 ALA A CA 1
ATOM 1441 C C . ALA A 1 193 ? -12.867 4.700 15.774 1.00 93.56 193 ALA A C 1
ATOM 1443 O O . ALA A 1 193 ? -13.705 4.527 14.895 1.00 93.56 193 ALA A O 1
ATOM 1444 N N . LEU A 1 194 ? -12.870 5.754 16.592 1.00 94.19 194 LEU A N 1
ATOM 1445 C CA . LEU A 1 194 ? -13.862 6.830 16.577 1.00 94.19 194 LEU A CA 1
ATOM 1446 C C . LEU A 1 194 ? -13.282 8.158 16.080 1.00 94.19 194 LEU A C 1
ATOM 1448 O O . LEU A 1 194 ? -13.998 9.158 16.038 1.00 94.19 194 LEU A O 1
ATOM 1452 N N . ASP A 1 195 ? -11.987 8.187 15.762 1.00 92.88 195 ASP A N 1
ATOM 1453 C CA . ASP A 1 195 ? -11.313 9.399 15.314 1.00 92.88 195 ASP A CA 1
ATOM 1454 C C . ASP A 1 195 ? -11.683 9.683 13.852 1.00 92.88 195 ASP A C 1
ATOM 1456 O O . ASP A 1 195 ? -11.574 8.776 13.021 1.00 92.88 195 ASP A O 1
ATOM 1460 N N . PRO A 1 196 ? -12.056 10.927 13.503 1.00 93.25 196 PRO A N 1
ATOM 1461 C CA . PRO A 1 196 ? -12.170 11.313 12.104 1.00 93.25 196 PRO A CA 1
ATOM 1462 C C . PRO A 1 196 ? -10.795 11.279 11.425 1.00 93.25 196 PRO A C 1
ATOM 1464 O O . PRO A 1 196 ? -9.749 11.405 12.079 1.00 93.25 196 PRO A O 1
ATOM 1467 N N . ALA A 1 197 ? -10.789 11.177 10.097 1.00 96.44 197 ALA A N 1
ATOM 1468 C CA . ALA A 1 197 ? -9.574 11.338 9.314 1.00 96.44 197 ALA A CA 1
ATOM 1469 C C . ALA A 1 197 ? -8.876 12.678 9.616 1.00 96.44 197 ALA A C 1
ATOM 1471 O O . ALA A 1 197 ? -9.507 13.723 9.806 1.00 96.44 197 ALA A O 1
ATOM 1472 N N . THR A 1 198 ? -7.544 12.648 9.645 1.00 97.31 198 THR A N 1
ATOM 1473 C CA . THR A 1 198 ? -6.701 13.834 9.812 1.00 97.31 198 THR A CA 1
ATOM 1474 C C . THR A 1 198 ? -6.286 14.346 8.440 1.00 97.31 198 THR A C 1
ATOM 1476 O O . THR A 1 198 ? -5.458 13.734 7.765 1.00 97.31 198 THR A O 1
ATOM 1479 N N . VAL A 1 199 ? -6.866 15.474 8.032 1.00 97.38 199 VAL A N 1
ATOM 1480 C CA . VAL A 1 199 ? -6.534 16.172 6.785 1.00 97.38 199 VAL A CA 1
ATOM 1481 C C . VAL A 1 199 ? -5.516 17.271 7.072 1.00 97.38 199 VAL A C 1
ATOM 1483 O O . VAL A 1 199 ? -5.646 18.015 8.045 1.00 97.38 199 VAL A O 1
ATOM 1486 N N . TYR A 1 200 ? -4.510 17.392 6.209 1.00 95.88 200 TYR A N 1
ATOM 1487 C CA . TYR A 1 200 ? -3.453 18.389 6.348 1.00 95.88 200 TYR A CA 1
ATOM 1488 C C . TYR A 1 200 ? -3.666 19.538 5.354 1.00 95.88 200 TYR A C 1
ATOM 1490 O O . TYR A 1 200 ? -3.862 19.275 4.166 1.00 95.88 200 TYR A O 1
ATOM 1498 N N . PRO A 1 201 ? -3.625 20.806 5.798 1.00 94.56 201 PRO A N 1
ATOM 1499 C CA . PRO A 1 201 ? -3.679 21.940 4.886 1.00 94.56 201 PRO A CA 1
ATOM 1500 C C . PRO A 1 201 ? -2.487 21.952 3.923 1.00 94.56 201 PRO A C 1
ATOM 1502 O O . PRO A 1 201 ? -1.351 21.687 4.322 1.00 94.56 201 PRO A O 1
ATOM 1505 N N . ILE A 1 202 ? -2.744 22.330 2.671 1.00 97.06 202 ILE A N 1
ATOM 1506 C CA . ILE A 1 202 ? -1.680 22.674 1.723 1.00 97.06 202 ILE A CA 1
ATOM 1507 C C . ILE A 1 202 ? -1.033 23.980 2.210 1.00 97.06 202 ILE A C 1
ATOM 1509 O O . ILE A 1 202 ? -1.767 24.930 2.492 1.00 97.06 202 ILE A O 1
ATOM 1513 N N . PRO A 1 203 ? 0.303 24.047 2.353 1.00 96.75 203 PRO A N 1
ATOM 1514 C CA . PRO A 1 203 ? 0.965 25.241 2.861 1.00 96.75 203 PRO A CA 1
ATOM 1515 C C . PRO A 1 203 ? 0.848 26.423 1.894 1.00 96.75 203 PRO A C 1
ATOM 1517 O O . PRO A 1 203 ? 0.845 26.252 0.673 1.00 96.75 203 PRO A O 1
ATOM 1520 N N . ASP A 1 204 ? 0.838 27.636 2.448 1.00 95.00 204 ASP A N 1
ATOM 1521 C CA . ASP A 1 204 ? 0.845 28.868 1.660 1.00 95.00 204 ASP A CA 1
ATOM 1522 C C . ASP A 1 204 ? 2.021 28.893 0.668 1.00 95.00 204 ASP A C 1
ATOM 1524 O O . ASP A 1 204 ? 3.167 28.592 1.011 1.00 95.00 204 ASP A O 1
ATOM 1528 N N . GLY A 1 205 ? 1.736 29.285 -0.576 1.00 90.69 205 GLY A N 1
ATOM 1529 C CA . GLY A 1 205 ? 2.719 29.356 -1.661 1.00 90.69 205 GLY A CA 1
ATOM 1530 C C . GLY A 1 205 ? 2.887 28.067 -2.473 1.00 90.69 205 GLY A C 1
ATOM 1531 O O . GLY A 1 205 ? 3.547 28.108 -3.511 1.00 90.69 205 GLY A O 1
ATOM 1532 N N . GLU A 1 206 ? 2.277 26.954 -2.060 1.00 96.19 206 GLU A N 1
ATOM 1533 C CA . GLU A 1 206 ? 2.195 25.738 -2.871 1.00 96.19 206 GLU A CA 1
ATOM 1534 C C . GLU A 1 206 ? 0.934 25.764 -3.767 1.00 96.19 206 GLU A C 1
ATOM 1536 O O . GLU A 1 206 ? -0.145 26.134 -3.294 1.00 96.19 206 GLU A O 1
ATOM 1541 N N . PRO A 1 207 ? 1.024 25.398 -5.062 1.00 93.81 207 PRO A N 1
ATOM 1542 C CA . PRO A 1 207 ? -0.138 25.373 -5.946 1.00 93.81 207 PRO A CA 1
ATOM 1543 C C . PRO A 1 207 ? -1.204 24.361 -5.505 1.00 93.81 207 PRO A C 1
ATOM 1545 O O . PRO A 1 207 ? -0.904 23.205 -5.207 1.00 93.81 207 PRO A O 1
ATOM 1548 N N . ILE A 1 208 ? -2.467 24.788 -5.545 1.00 95.88 208 ILE A N 1
ATOM 1549 C CA . ILE A 1 208 ? -3.635 23.941 -5.285 1.00 95.88 208 ILE A CA 1
ATOM 1550 C C . ILE A 1 208 ? -4.268 23.564 -6.624 1.00 95.88 208 ILE A C 1
ATOM 1552 O O . ILE A 1 208 ? -4.494 24.425 -7.477 1.00 95.88 208 ILE A O 1
ATOM 1556 N N . SER A 1 209 ? -4.563 22.280 -6.811 1.00 97.12 209 SER A N 1
ATOM 1557 C CA . SER A 1 209 ? -5.270 21.801 -7.995 1.00 97.12 209 SER A CA 1
ATOM 1558 C C . SER A 1 209 ? -6.725 22.268 -8.003 1.00 97.12 209 SER A C 1
ATOM 1560 O O . SER A 1 209 ? -7.425 22.168 -6.997 1.00 97.12 209 SER A O 1
ATOM 1562 N N . GLY A 1 210 ? -7.187 22.739 -9.163 1.00 95.94 210 GLY A N 1
ATOM 1563 C CA . GLY A 1 210 ? -8.584 23.101 -9.413 1.00 95.94 210 GLY A CA 1
ATOM 1564 C C . GLY A 1 210 ? -9.421 21.983 -10.044 1.00 95.94 210 GLY A C 1
ATOM 1565 O O . GLY A 1 210 ? -10.583 22.226 -10.373 1.00 95.94 210 GLY A O 1
ATOM 1566 N N . ASP A 1 211 ? -8.849 20.790 -10.246 1.00 96.75 211 ASP A N 1
ATOM 1567 C CA . ASP A 1 211 ? -9.524 19.680 -10.934 1.00 96.75 211 ASP A CA 1
ATOM 1568 C C . ASP A 1 211 ? -10.650 19.068 -10.086 1.00 96.75 211 ASP A C 1
ATOM 1570 O O . ASP A 1 211 ? -11.663 18.616 -10.625 1.00 96.75 211 ASP A O 1
ATOM 1574 N N . TYR A 1 212 ? -10.484 19.069 -8.758 1.00 98.00 212 TYR A N 1
ATOM 1575 C CA . TYR A 1 212 ? -11.371 18.387 -7.817 1.00 98.00 212 TYR A CA 1
ATOM 1576 C C . TYR A 1 212 ? -11.617 19.216 -6.558 1.00 98.00 212 TYR A C 1
ATOM 1578 O O . TYR A 1 212 ? -10.696 19.777 -5.968 1.00 98.00 212 TYR A O 1
ATOM 1586 N N . GLN A 1 213 ? -12.865 19.214 -6.095 1.00 98.12 213 GLN A N 1
ATOM 1587 C CA . GLN A 1 213 ? -13.223 19.595 -4.732 1.00 98.12 213 GLN A CA 1
ATOM 1588 C C . GLN A 1 213 ? -13.434 18.317 -3.924 1.00 98.12 213 GLN A C 1
ATOM 1590 O O . GLN A 1 213 ? -14.303 17.513 -4.267 1.00 98.12 213 GLN A O 1
ATOM 1595 N N . VAL A 1 214 ? -12.643 18.114 -2.870 1.00 98.56 214 VAL A N 1
ATOM 1596 C CA . VAL A 1 214 ? -12.682 16.883 -2.072 1.00 98.56 214 VAL A CA 1
ATOM 1597 C C . VAL A 1 214 ? -13.008 17.194 -0.620 1.00 98.56 214 VAL A C 1
ATOM 1599 O O . VAL A 1 214 ? -12.493 18.153 -0.045 1.00 98.56 214 VAL A O 1
ATOM 1602 N N . THR A 1 215 ? -13.839 16.352 -0.011 1.00 98.56 215 THR A N 1
ATOM 1603 C CA . THR A 1 215 ? -13.995 16.290 1.443 1.00 98.56 215 THR A CA 1
ATOM 1604 C C . THR A 1 215 ? -13.692 14.890 1.959 1.00 98.56 215 THR A C 1
ATOM 1606 O O . THR A 1 215 ? -14.158 13.919 1.358 1.00 98.56 215 THR A O 1
ATOM 1609 N N . VAL A 1 216 ? -12.998 14.794 3.093 1.00 98.38 216 VAL A N 1
ATOM 1610 C CA . VAL A 1 216 ? -12.775 13.552 3.850 1.00 98.38 216 VAL A CA 1
ATOM 1611 C C . VAL A 1 216 ? -13.464 13.705 5.204 1.00 98.38 216 VAL A C 1
ATOM 1613 O O . VAL A 1 216 ? -13.191 14.659 5.927 1.00 98.38 216 VAL A O 1
ATOM 1616 N N . ASP A 1 217 ? -14.425 12.835 5.513 1.00 95.50 217 ASP A N 1
ATOM 1617 C CA . ASP A 1 217 ? -15.311 12.949 6.684 1.00 95.50 217 ASP A CA 1
ATOM 1618 C C . ASP A 1 217 ? -15.973 14.336 6.807 1.00 95.50 217 ASP A C 1
ATOM 1620 O O . ASP A 1 217 ? -16.137 14.896 7.889 1.00 95.50 217 ASP A O 1
ATOM 1624 N N . GLY A 1 218 ? -16.327 14.929 5.660 1.00 95.31 218 GLY A N 1
ATOM 1625 C CA . GLY A 1 218 ? -16.910 16.272 5.568 1.00 95.31 218 GLY A CA 1
ATOM 1626 C C . GLY A 1 218 ? -15.912 17.426 5.737 1.00 95.31 218 GLY A C 1
ATOM 1627 O O . GLY A 1 218 ? -16.276 18.574 5.488 1.00 95.31 218 GLY A O 1
ATOM 1628 N N . GLN A 1 219 ? -14.655 17.150 6.095 1.00 97.56 219 GLN A N 1
ATOM 1629 C CA . GLN A 1 219 ? -13.594 18.155 6.161 1.00 97.56 219 GLN A CA 1
ATOM 1630 C C . GLN A 1 219 ? -13.053 18.446 4.753 1.00 97.56 219 GLN A C 1
ATOM 1632 O O . GLN A 1 219 ? -12.738 17.496 4.034 1.00 97.56 219 GLN A O 1
ATOM 1637 N N . PRO A 1 220 ? -12.906 19.717 4.334 1.00 97.88 220 PRO A N 1
ATOM 1638 C CA . PRO A 1 220 ? -12.278 20.052 3.058 1.00 97.88 220 PRO A CA 1
ATOM 1639 C C . PRO A 1 220 ? -10.836 19.538 2.980 1.00 97.88 220 PRO A C 1
ATOM 1641 O O . PRO A 1 220 ? -10.028 19.825 3.860 1.00 97.88 220 PRO A O 1
ATOM 1644 N N . ALA A 1 221 ? -10.507 18.823 1.905 1.00 97.94 221 ALA A N 1
ATOM 1645 C CA . ALA A 1 221 ? -9.168 18.318 1.628 1.00 97.94 221 ALA A CA 1
ATOM 1646 C C . ALA A 1 221 ? -8.644 18.920 0.322 1.00 97.94 221 ALA A C 1
ATOM 1648 O O . ALA A 1 221 ? -9.175 18.666 -0.761 1.00 97.94 221 ALA A O 1
ATOM 1649 N N . GLY A 1 222 ? -7.603 19.747 0.436 1.00 96.81 222 GLY A N 1
ATOM 1650 C CA . GLY A 1 222 ? -6.934 20.333 -0.720 1.00 96.81 222 GLY A CA 1
ATOM 1651 C C . GLY A 1 222 ? -6.212 19.269 -1.544 1.00 96.81 222 GLY A C 1
ATOM 1652 O O . GLY A 1 222 ? -5.650 18.323 -0.994 1.00 96.81 222 GLY A O 1
ATOM 1653 N N . CYS A 1 223 ? -6.203 19.446 -2.863 1.00 98.25 223 CYS A N 1
ATOM 1654 C CA . CYS A 1 223 ? -5.432 18.609 -3.777 1.00 98.25 223 CYS A CA 1
ATOM 1655 C C . CYS A 1 223 ? -4.153 19.336 -4.198 1.00 98.25 223 CYS A C 1
ATOM 1657 O O . CYS A 1 223 ? -4.208 20.466 -4.684 1.00 98.25 223 CYS A O 1
ATOM 1659 N N . TYR A 1 224 ? -3.010 18.681 -4.039 1.00 98.44 224 TYR A N 1
ATOM 1660 C CA . TYR A 1 224 ? -1.739 19.104 -4.607 1.00 98.44 224 TYR A CA 1
ATOM 1661 C C . TYR A 1 224 ? -1.730 18.866 -6.116 1.00 98.44 224 TYR A C 1
ATOM 1663 O O . TYR A 1 224 ? -2.439 17.999 -6.637 1.00 98.44 224 TYR A O 1
ATOM 1671 N N . THR A 1 225 ? -0.885 19.618 -6.816 1.00 96.81 225 THR A N 1
ATOM 1672 C CA . THR A 1 225 ? -0.612 19.417 -8.239 1.00 96.81 225 THR A CA 1
ATOM 1673 C C . THR A 1 225 ? 0.658 18.588 -8.441 1.00 96.81 225 THR A C 1
ATOM 1675 O O . THR A 1 225 ? 1.616 18.650 -7.659 1.00 96.81 225 THR A O 1
ATOM 1678 N N . CYS A 1 226 ? 0.671 17.800 -9.511 1.00 96.00 226 CYS A N 1
ATOM 1679 C CA . CYS A 1 226 ? 1.859 17.129 -10.032 1.00 96.00 226 CYS A CA 1
ATOM 1680 C C . CYS A 1 226 ? 1.780 17.047 -11.560 1.00 96.00 226 CYS A C 1
ATOM 1682 O O . CYS A 1 226 ? 0.690 17.154 -12.127 1.00 96.00 226 CYS A O 1
ATOM 1684 N N . HIS A 1 227 ? 2.921 16.856 -12.221 1.00 94.62 227 HIS A N 1
ATOM 1685 C CA . HIS A 1 227 ? 2.991 16.662 -13.671 1.00 94.62 227 HIS A CA 1
ATOM 1686 C C . HIS A 1 227 ? 3.336 15.205 -13.964 1.00 94.62 227 HIS A C 1
ATOM 1688 O O . HIS A 1 227 ? 4.329 14.699 -13.461 1.00 94.62 227 HIS A O 1
ATOM 1694 N N . VAL A 1 228 ? 2.510 14.507 -14.732 1.00 95.62 228 VAL A N 1
ATOM 1695 C CA . VAL A 1 228 ? 2.636 13.071 -15.034 1.00 95.62 228 VAL A CA 1
ATOM 1696 C C . VAL A 1 228 ? 2.724 12.850 -16.540 1.00 95.62 228 VAL A C 1
ATOM 1698 O O . VAL A 1 228 ? 2.496 13.770 -17.322 1.00 95.62 228 VAL A O 1
ATOM 1701 N N . SER A 1 229 ? 3.050 11.633 -16.971 1.00 94.88 229 SER A N 1
ATOM 1702 C CA . SER A 1 229 ? 3.022 11.282 -18.391 1.00 94.88 229 SER A CA 1
ATOM 1703 C C . SER A 1 229 ? 1.598 11.356 -18.955 1.00 94.88 229 SER A C 1
ATOM 1705 O O . SER A 1 229 ? 0.678 10.751 -18.405 1.00 94.88 229 SER A O 1
ATOM 1707 N N . ALA A 1 230 ? 1.412 12.055 -20.077 1.00 93.69 230 ALA A N 1
ATOM 1708 C CA . ALA A 1 230 ? 0.127 12.100 -20.781 1.00 93.69 230 ALA A CA 1
ATOM 1709 C C . ALA A 1 230 ? -0.032 10.949 -21.791 1.00 93.69 230 ALA A C 1
ATOM 1711 O O . ALA A 1 230 ? -1.149 10.622 -22.202 1.00 93.69 230 ALA A O 1
ATOM 1712 N N . MET A 1 231 ? 1.089 10.363 -22.221 1.00 92.50 231 MET A N 1
ATOM 1713 C CA . MET A 1 231 ? 1.185 9.376 -23.299 1.00 92.50 231 MET A CA 1
ATOM 1714 C C . MET A 1 231 ? 2.460 8.522 -23.146 1.00 92.50 231 MET A C 1
ATOM 1716 O O . MET A 1 231 ? 3.480 9.054 -22.707 1.00 92.50 231 MET A O 1
ATOM 1720 N N . PRO A 1 232 ? 2.455 7.235 -23.525 1.00 93.19 232 PRO A N 1
ATOM 1721 C CA . PRO A 1 232 ? 3.645 6.382 -23.537 1.00 93.19 232 PRO A CA 1
ATOM 1722 C C . PRO A 1 232 ? 4.488 6.653 -24.798 1.00 93.19 232 PRO A C 1
ATOM 1724 O O . PRO A 1 232 ? 4.577 5.848 -25.720 1.00 93.19 232 PRO A O 1
ATOM 1727 N N . PHE A 1 233 ? 5.069 7.848 -24.872 1.00 93.38 233 PHE A N 1
ATOM 1728 C CA . PHE A 1 233 ? 5.935 8.280 -25.970 1.00 93.38 233 PHE A CA 1
ATOM 1729 C C . PHE A 1 233 ? 7.320 8.574 -25.408 1.00 93.38 233 PHE A C 1
ATOM 1731 O O . PHE A 1 233 ? 7.439 9.431 -24.525 1.00 93.38 233 PHE A O 1
ATOM 1738 N N . ASN A 1 234 ? 8.331 7.837 -25.870 1.00 91.62 234 ASN A N 1
ATOM 1739 C CA . ASN A 1 234 ? 9.678 7.882 -25.300 1.00 91.62 234 ASN A CA 1
ATOM 1740 C C . ASN A 1 234 ? 10.764 7.937 -26.376 1.00 91.62 234 ASN A C 1
ATOM 1742 O O . ASN A 1 234 ? 10.541 7.544 -27.514 1.00 91.62 234 ASN A O 1
ATOM 1746 N N . ARG A 1 235 ? 11.963 8.393 -26.022 1.00 87.69 235 ARG A N 1
ATOM 1747 C CA . ARG A 1 235 ? 13.158 8.373 -26.868 1.00 87.69 235 ARG A CA 1
ATOM 1748 C C . ARG A 1 235 ? 14.359 7.944 -26.043 1.00 87.69 235 ARG A C 1
ATOM 1750 O O . ARG A 1 235 ? 14.441 8.252 -24.861 1.00 87.69 235 ARG A O 1
ATOM 1757 N N . GLU A 1 236 ? 15.328 7.300 -26.684 1.00 75.88 236 GLU A N 1
ATOM 1758 C CA . GLU A 1 236 ? 16.596 6.985 -26.027 1.00 75.88 236 GLU A CA 1
ATOM 1759 C C . GLU A 1 236 ? 17.330 8.268 -25.585 1.00 75.88 236 GLU A C 1
ATOM 1761 O O . GLU A 1 236 ? 17.580 9.172 -26.387 1.00 75.88 236 GLU A O 1
ATOM 1766 N N . TRP A 1 237 ? 17.692 8.323 -24.302 1.00 67.56 237 TRP A N 1
ATOM 1767 C CA . TRP A 1 237 ? 18.646 9.273 -23.714 1.00 67.56 237 TRP A CA 1
ATOM 1768 C C . TRP A 1 237 ? 20.099 8.815 -24.021 1.00 67.56 237 TRP A C 1
ATOM 1770 O O . TRP A 1 237 ? 20.296 7.604 -24.164 1.00 67.56 237 TRP A O 1
ATOM 1780 N N . PRO A 1 238 ? 21.142 9.687 -24.126 1.00 63.25 238 PRO A N 1
ATOM 1781 C CA . PRO A 1 238 ? 21.242 11.104 -23.739 1.00 63.25 238 PRO A CA 1
ATOM 1782 C C . PRO A 1 238 ? 20.992 12.164 -24.816 1.00 63.25 238 PRO A C 1
ATOM 1784 O O . PRO A 1 238 ? 21.231 11.942 -25.998 1.00 63.25 238 PRO A O 1
ATOM 1787 N N . GLY A 1 239 ? 20.597 13.369 -24.376 1.00 65.94 239 GLY A N 1
ATOM 1788 C CA . GLY A 1 239 ? 20.683 14.597 -25.184 1.00 65.94 239 GLY A CA 1
ATOM 1789 C C . GLY A 1 239 ? 19.413 15.448 -25.282 1.00 65.94 239 GLY A C 1
ATOM 1790 O O . GLY A 1 239 ? 19.496 16.574 -25.767 1.00 65.94 239 GLY A O 1
ATOM 1791 N N . HIS A 1 240 ? 18.256 14.962 -24.818 1.00 72.38 240 HIS A N 1
ATOM 1792 C CA . HIS A 1 240 ? 17.000 15.721 -24.861 1.00 72.38 240 HIS A CA 1
ATOM 1793 C C . HIS A 1 240 ? 16.099 15.403 -23.666 1.00 72.38 240 HIS A C 1
ATOM 1795 O O . HIS A 1 240 ? 15.722 14.253 -23.454 1.00 72.38 240 HIS A O 1
ATOM 1801 N N . GLN A 1 241 ? 15.757 16.420 -22.875 1.00 81.12 241 GLN A N 1
ATOM 1802 C CA . GLN A 1 241 ? 14.807 16.289 -21.772 1.00 81.12 241 GLN A CA 1
ATOM 1803 C C . GLN A 1 241 ? 13.389 16.195 -22.332 1.00 81.12 241 GLN A C 1
ATOM 1805 O O . GLN A 1 241 ? 13.034 16.953 -23.231 1.00 81.12 241 GLN A O 1
ATOM 1810 N N . ARG A 1 242 ? 12.560 15.307 -21.775 1.00 87.44 242 ARG A N 1
ATOM 1811 C CA . ARG A 1 242 ? 11.166 15.169 -22.199 1.00 87.44 242 ARG A CA 1
ATOM 1812 C C . ARG A 1 242 ? 10.443 16.523 -22.173 1.00 87.44 242 ARG A C 1
ATOM 1814 O O . ARG A 1 242 ? 10.532 17.212 -21.154 1.00 87.44 242 ARG A O 1
ATOM 1821 N N . PRO A 1 243 ? 9.722 16.911 -23.239 1.00 88.56 243 PRO A N 1
ATOM 1822 C CA . PRO A 1 243 ? 9.015 18.183 -23.276 1.00 88.56 243 PRO A CA 1
ATOM 1823 C C . PRO A 1 243 ? 7.728 18.139 -22.444 1.00 88.56 243 PRO A C 1
ATOM 1825 O O . PRO A 1 243 ? 7.009 17.140 -22.431 1.00 88.56 243 PRO A O 1
ATOM 1828 N N . TYR A 1 244 ? 7.388 19.264 -21.806 1.00 90.25 244 TYR A N 1
ATOM 1829 C CA . TYR A 1 244 ? 6.177 19.397 -20.980 1.00 90.25 244 TYR A CA 1
ATOM 1830 C C . TYR A 1 244 ? 4.883 19.031 -21.719 1.00 90.25 244 TYR A C 1
ATOM 1832 O O . TYR A 1 244 ? 3.946 18.551 -21.087 1.00 90.25 244 TYR A O 1
ATOM 1840 N N . SER A 1 245 ? 4.833 19.224 -23.041 1.00 90.75 245 SER A N 1
ATOM 1841 C CA . SER A 1 245 ? 3.675 18.908 -23.887 1.00 90.75 245 SER A CA 1
ATOM 1842 C C . SER A 1 245 ? 3.357 17.412 -23.991 1.00 90.75 245 SER A C 1
ATOM 1844 O O . SER A 1 245 ? 2.248 17.061 -24.386 1.00 90.75 245 SER A O 1
ATOM 1846 N N . GLN A 1 246 ? 4.306 16.535 -23.651 1.00 92.50 246 GLN A N 1
ATOM 1847 C CA . GLN A 1 246 ? 4.087 15.086 -23.542 1.00 92.50 246 GLN A CA 1
ATOM 1848 C C . GLN A 1 246 ? 3.645 14.649 -22.138 1.00 92.50 246 GLN A C 1
ATOM 1850 O O . GLN A 1 246 ? 3.304 13.484 -21.927 1.00 92.50 246 GLN A O 1
ATOM 1855 N N . GLY A 1 247 ? 3.658 15.569 -21.176 1.00 93.38 247 GLY A N 1
ATOM 1856 C CA . GLY A 1 247 ? 3.074 15.366 -19.862 1.00 93.38 247 GLY A CA 1
ATOM 1857 C C . GLY A 1 247 ? 1.738 16.089 -19.717 1.00 93.38 247 GLY A C 1
ATOM 1858 O O . GLY A 1 247 ? 1.283 16.813 -20.602 1.00 93.38 247 GLY A O 1
ATOM 1859 N N . GLU A 1 248 ? 1.107 15.894 -18.572 1.00 95.06 248 GLU A N 1
ATOM 1860 C CA . GLU A 1 248 ? -0.106 16.593 -18.177 1.00 95.06 248 GLU A CA 1
ATOM 1861 C C . GLU A 1 248 ? -0.160 16.794 -16.668 1.00 95.06 248 GLU A C 1
ATOM 1863 O O . GLU A 1 248 ? 0.536 16.125 -15.905 1.00 95.06 248 GLU A O 1
ATOM 1868 N N . GLN A 1 249 ? -1.037 17.690 -16.231 1.00 95.25 249 GLN A N 1
ATOM 1869 C CA . GLN A 1 249 ? -1.302 17.873 -14.817 1.00 95.25 249 GLN A CA 1
ATOM 1870 C C . GLN A 1 249 ? -2.180 16.737 -14.275 1.00 95.25 249 GLN A C 1
ATOM 1872 O O . GLN A 1 249 ? -3.169 16.343 -14.893 1.00 95.25 249 GLN A O 1
ATOM 1877 N N . ALA A 1 250 ? -1.839 16.253 -13.086 1.00 97.25 250 ALA A N 1
ATOM 1878 C CA . ALA A 1 250 ? -2.680 15.390 -12.275 1.00 97.25 250 ALA A CA 1
ATOM 1879 C C . ALA A 1 250 ? -2.767 15.920 -10.841 1.00 97.25 250 ALA A C 1
ATOM 1881 O O . ALA A 1 250 ? -1.983 16.774 -10.408 1.00 97.25 250 ALA A O 1
ATOM 1882 N N . SER A 1 251 ? -3.733 15.387 -10.101 1.00 98.44 251 SER A N 1
ATOM 1883 C CA . SER A 1 251 ? -4.027 15.792 -8.733 1.00 98.44 251 SER A CA 1
ATOM 1884 C C . SER A 1 251 ? -3.661 14.686 -7.756 1.00 98.44 251 SER A C 1
ATOM 1886 O O . SER A 1 251 ? -3.794 13.501 -8.070 1.00 98.44 251 SER A O 1
ATOM 1888 N N . PHE A 1 252 ? -3.232 15.052 -6.552 1.00 98.75 252 PHE A N 1
ATOM 1889 C CA . PHE A 1 252 ? -3.161 14.100 -5.448 1.00 98.75 252 PHE A CA 1
ATOM 1890 C C . PHE A 1 252 ? -3.497 14.748 -4.111 1.00 98.75 252 PHE A C 1
ATOM 1892 O O . PHE A 1 252 ? -3.326 15.950 -3.927 1.00 98.75 252 PHE A O 1
ATOM 1899 N N . LEU A 1 253 ? -3.951 13.947 -3.157 1.00 98.56 253 LEU A N 1
ATOM 1900 C CA . LEU A 1 253 ? -4.127 14.356 -1.768 1.00 98.56 253 LEU A CA 1
ATOM 1901 C C . LEU A 1 253 ? -3.676 13.235 -0.841 1.00 98.56 253 LEU A C 1
ATOM 1903 O O . LEU A 1 253 ? -3.596 12.070 -1.236 1.00 98.56 253 LEU A O 1
ATOM 1907 N N . TYR A 1 254 ? -3.413 13.586 0.410 1.00 98.62 254 TYR A N 1
ATOM 1908 C CA . TYR A 1 254 ? -3.119 12.613 1.448 1.00 98.62 254 TYR A CA 1
ATOM 1909 C C . TYR A 1 254 ? -3.781 13.006 2.766 1.00 98.62 254 TYR A C 1
ATOM 1911 O O . TYR A 1 254 ? -3.981 14.184 3.061 1.00 98.62 254 TYR A O 1
ATOM 1919 N N . PHE A 1 255 ? -4.117 11.997 3.558 1.00 98.62 255 PHE A N 1
ATOM 1920 C CA . PHE A 1 255 ? -4.650 12.146 4.908 1.00 98.62 255 PHE A CA 1
ATOM 1921 C C . PHE A 1 255 ? -4.249 10.932 5.744 1.00 98.62 255 PHE A C 1
ATOM 1923 O O . PHE A 1 255 ? -3.826 9.909 5.199 1.00 98.62 255 PHE A O 1
ATOM 1930 N N . ASP A 1 256 ? -4.379 11.047 7.059 1.00 98.12 256 ASP A N 1
ATOM 1931 C CA . ASP A 1 256 ? -4.168 9.943 7.992 1.00 98.12 256 ASP A CA 1
ATOM 1932 C C . ASP A 1 256 ? -5.522 9.436 8.503 1.00 98.12 256 ASP A C 1
ATOM 1934 O O . ASP A 1 256 ? -6.432 10.220 8.777 1.00 98.12 256 ASP A O 1
ATOM 1938 N N . MET A 1 257 ? -5.659 8.123 8.663 1.00 96.38 257 MET A N 1
ATOM 1939 C CA . MET A 1 257 ? -6.873 7.489 9.169 1.00 96.38 257 MET A CA 1
ATOM 1940 C C . MET A 1 257 ? -6.556 6.385 10.178 1.00 96.38 257 MET A C 1
ATOM 1942 O O . MET A 1 257 ? -5.553 5.672 10.082 1.00 96.38 257 MET A O 1
ATOM 1946 N N . SER A 1 258 ? -7.449 6.237 11.151 1.00 93.25 258 SER A N 1
ATOM 1947 C CA . SER A 1 258 ? -7.497 5.110 12.088 1.00 93.25 258 SER A CA 1
ATOM 1948 C C . SER A 1 258 ? -8.872 4.441 12.124 1.00 93.25 258 SER A C 1
ATOM 1950 O O . SER A 1 258 ? -9.007 3.392 12.745 1.00 93.25 258 SER A O 1
ATOM 1952 N N . ALA A 1 259 ? -9.867 5.015 11.454 1.00 91.81 259 ALA A N 1
ATOM 1953 C CA . ALA A 1 259 ? -11.219 4.503 11.271 1.00 91.81 259 ALA A CA 1
ATOM 1954 C C . ALA A 1 259 ? -11.615 4.665 9.792 1.00 91.81 259 ALA A C 1
ATOM 1956 O O . ALA A 1 259 ? -10.944 5.430 9.092 1.00 91.81 259 ALA A O 1
ATOM 1957 N N . PRO A 1 260 ? -12.661 3.976 9.301 1.00 93.25 260 PRO A N 1
ATOM 1958 C CA . PRO A 1 260 ? -13.162 4.173 7.945 1.00 93.25 260 PRO A CA 1
ATOM 1959 C C . PRO A 1 260 ? -13.433 5.649 7.637 1.00 93.25 260 PRO A C 1
ATOM 1961 O O . PRO A 1 260 ? -14.114 6.325 8.404 1.00 93.25 260 PRO A O 1
ATOM 1964 N N . ALA A 1 261 ? -12.915 6.129 6.508 1.00 95.62 261 ALA A N 1
ATOM 1965 C CA . ALA A 1 261 ? -13.014 7.519 6.082 1.00 95.62 261 ALA A CA 1
ATOM 1966 C C . ALA A 1 261 ? -13.942 7.630 4.869 1.00 95.62 261 ALA A C 1
ATOM 1968 O O . ALA A 1 261 ? -13.766 6.926 3.867 1.00 95.62 261 ALA A O 1
ATOM 1969 N N . ARG A 1 262 ? -14.929 8.526 4.939 1.00 96.19 262 ARG A N 1
ATOM 1970 C CA . ARG A 1 262 ? -15.868 8.785 3.843 1.00 96.19 262 ARG A CA 1
ATOM 1971 C C . ARG A 1 262 ? -15.362 9.926 2.977 1.00 96.19 262 ARG A C 1
ATOM 1973 O O . ARG A 1 262 ? -15.200 11.050 3.448 1.00 96.19 262 ARG A O 1
ATOM 1980 N N . LEU A 1 263 ? -15.194 9.659 1.688 1.00 98.56 263 LEU A N 1
ATOM 1981 C CA . LEU A 1 263 ? -14.796 10.656 0.708 1.00 98.56 263 LEU A CA 1
ATOM 1982 C C . LEU A 1 263 ? -16.001 11.121 -0.101 1.00 98.56 263 LEU A C 1
ATOM 1984 O O . LEU A 1 263 ? -16.922 10.362 -0.407 1.00 98.56 263 LEU A O 1
ATOM 1988 N N . THR A 1 264 ? -15.994 12.402 -0.448 1.00 98.56 264 THR A N 1
ATOM 1989 C CA . THR A 1 264 ? -16.845 12.963 -1.498 1.00 98.56 264 THR A CA 1
ATOM 1990 C C . THR A 1 264 ? -15.975 13.824 -2.394 1.00 98.56 264 THR A C 1
ATOM 1992 O O . THR A 1 264 ? -15.315 14.745 -1.919 1.00 98.56 264 THR A O 1
ATOM 1995 N N . VAL A 1 265 ? -15.953 13.490 -3.678 1.00 98.69 265 VAL A N 1
ATOM 1996 C CA . VAL A 1 265 ? -15.137 14.125 -4.707 1.00 98.69 265 VAL A CA 1
ATOM 1997 C C . VAL A 1 265 ? -16.071 14.726 -5.746 1.00 98.69 265 VAL A C 1
ATOM 1999 O O . VAL A 1 265 ? -16.849 14.011 -6.370 1.00 98.69 265 VAL A O 1
ATOM 2002 N N . ARG A 1 266 ? -16.001 16.038 -5.955 1.00 98.31 266 ARG A N 1
ATOM 2003 C CA . ARG A 1 266 ? -16.689 16.731 -7.046 1.00 98.31 266 ARG A CA 1
ATOM 2004 C C . ARG A 1 266 ? -15.653 17.163 -8.085 1.00 98.31 266 ARG A C 1
ATOM 2006 O O . ARG A 1 266 ? -14.910 18.112 -7.825 1.00 98.31 266 ARG A O 1
ATOM 2013 N N . PRO A 1 267 ? -15.587 16.492 -9.245 1.00 97.69 267 PRO A N 1
ATOM 2014 C CA . PRO A 1 267 ? -14.775 16.960 -10.357 1.00 97.69 267 PRO A CA 1
ATOM 2015 C C . PRO A 1 267 ? -15.272 18.314 -10.874 1.00 97.69 267 PRO A C 1
ATOM 2017 O O . PRO A 1 267 ? -16.474 18.578 -10.903 1.00 97.69 267 PRO A O 1
ATOM 2020 N N . ASN A 1 268 ? -14.356 19.158 -11.344 1.00 96.06 268 ASN A N 1
ATOM 2021 C CA . ASN A 1 268 ? -14.674 20.437 -11.987 1.00 96.06 268 ASN A CA 1
ATOM 2022 C C . ASN A 1 268 ? -14.960 20.290 -13.498 1.00 96.06 268 ASN A C 1
ATOM 2024 O O . ASN A 1 268 ? -14.879 21.242 -14.273 1.00 96.06 268 ASN A O 1
ATOM 2028 N N . ARG A 1 269 ? -15.277 19.069 -13.935 1.00 94.88 269 ARG A N 1
ATOM 2029 C CA . ARG A 1 269 ? -15.686 18.738 -15.299 1.00 94.88 269 ARG A CA 1
ATOM 2030 C C . ARG A 1 269 ? -16.819 17.722 -15.265 1.00 94.88 269 ARG A C 1
ATOM 2032 O O . ARG A 1 269 ? -16.936 16.951 -14.313 1.00 94.88 269 ARG A O 1
ATOM 2039 N N . ALA A 1 270 ? -17.640 17.718 -16.310 1.00 95.38 270 ALA A N 1
ATOM 2040 C CA . ALA A 1 270 ? -18.592 16.635 -16.516 1.00 95.38 270 ALA A CA 1
ATOM 2041 C C . ALA A 1 270 ? -17.836 15.321 -16.757 1.00 95.38 270 ALA A C 1
ATOM 2043 O O . ALA A 1 270 ? -16.753 15.338 -17.343 1.00 95.38 270 ALA A O 1
ATOM 2044 N N . PHE A 1 271 ? -18.418 14.213 -16.309 1.00 96.38 271 PHE A N 1
ATOM 2045 C CA . PHE A 1 271 ? -17.891 12.875 -16.538 1.00 96.38 271 PHE A CA 1
ATOM 2046 C C . PHE A 1 271 ? -19.023 11.891 -16.827 1.00 96.38 271 PHE A C 1
ATOM 2048 O O . PHE A 1 271 ? -20.173 12.148 -16.456 1.00 96.38 271 PHE A O 1
ATOM 2055 N N . THR A 1 272 ? -18.699 10.780 -17.485 1.00 95.25 272 THR A N 1
ATOM 2056 C CA . THR A 1 272 ? -19.653 9.694 -17.771 1.00 95.25 272 THR A CA 1
ATOM 2057 C C . THR A 1 272 ? -19.397 8.482 -16.885 1.00 95.25 272 THR A C 1
ATOM 2059 O O . THR A 1 272 ? -20.338 7.834 -16.431 1.00 95.25 272 THR A O 1
ATOM 2062 N N . GLU A 1 273 ? -18.130 8.201 -16.604 1.00 94.94 273 GLU A N 1
ATOM 2063 C CA . GLU A 1 273 ? -17.689 7.059 -15.816 1.00 94.94 273 GLU A CA 1
ATOM 2064 C C . GLU A 1 273 ? -16.710 7.492 -14.726 1.00 94.94 273 GLU A C 1
ATOM 2066 O O . GLU A 1 273 ? -15.915 8.415 -14.912 1.00 94.94 273 GLU A O 1
ATOM 2071 N N . ALA A 1 274 ? -16.766 6.800 -13.588 1.00 96.69 274 ALA A N 1
ATOM 2072 C CA . ALA A 1 274 ? -15.804 6.925 -12.507 1.00 96.69 274 ALA A CA 1
ATOM 2073 C C . ALA A 1 274 ? -15.392 5.534 -12.018 1.00 96.69 274 ALA A C 1
ATOM 2075 O O . ALA A 1 274 ? -16.252 4.693 -11.754 1.00 96.69 274 ALA A O 1
ATOM 2076 N N . VAL A 1 275 ? -14.088 5.316 -11.864 1.00 97.06 275 VAL A N 1
ATOM 2077 C CA . VAL A 1 275 ? -13.505 4.062 -11.371 1.00 97.06 275 VAL A CA 1
ATOM 2078 C C . VAL A 1 275 ? -12.493 4.388 -10.281 1.00 97.06 275 VAL A C 1
ATOM 2080 O O . VAL A 1 275 ? -11.660 5.277 -10.452 1.00 97.06 275 VAL A O 1
ATOM 2083 N N . LEU A 1 276 ? -12.551 3.666 -9.160 1.00 98.12 276 LEU A N 1
ATOM 2084 C CA . LEU A 1 276 ? -11.554 3.755 -8.096 1.00 98.12 276 LEU A CA 1
ATOM 2085 C C . LEU A 1 276 ? -10.700 2.492 -8.111 1.00 98.12 276 LEU A C 1
ATOM 2087 O O . LEU A 1 276 ? -11.200 1.389 -7.900 1.00 98.12 276 LEU A O 1
ATOM 2091 N N . ARG A 1 277 ? -9.407 2.673 -8.363 1.00 98.31 277 ARG A N 1
ATOM 2092 C CA . ARG A 1 277 ? -8.408 1.605 -8.414 1.00 98.31 277 ARG A CA 1
ATOM 2093 C C . ARG A 1 277 ? -7.567 1.598 -7.130 1.00 98.31 277 ARG A C 1
ATOM 2095 O O . ARG A 1 277 ? -7.354 2.681 -6.577 1.00 98.31 277 ARG A O 1
ATOM 2102 N N . PRO A 1 278 ? -7.060 0.443 -6.656 1.00 98.31 278 PRO A N 1
ATOM 2103 C CA . PRO A 1 278 ? -7.147 -0.877 -7.289 1.00 98.31 278 PRO A CA 1
ATOM 2104 C C . PRO A 1 278 ? -8.546 -1.506 -7.257 1.00 98.31 278 PRO A C 1
ATOM 2106 O O . PRO A 1 278 ? -9.213 -1.498 -6.221 1.00 98.31 278 PRO A O 1
ATOM 2109 N N . LEU A 1 279 ? -8.958 -2.120 -8.367 1.00 97.50 279 LEU A N 1
ATOM 2110 C CA . LEU A 1 279 ? -10.221 -2.856 -8.502 1.00 97.50 279 LEU A CA 1
ATOM 2111 C C . LEU A 1 279 ? -10.310 -4.030 -7.523 1.00 97.50 279 LEU A C 1
ATOM 2113 O O . LEU A 1 279 ? -11.393 -4.370 -7.050 1.00 97.50 279 LEU A O 1
ATOM 2117 N N . SER A 1 280 ? -9.163 -4.607 -7.157 1.00 95.50 280 SER A N 1
ATOM 2118 C CA . SER A 1 280 ? -9.056 -5.681 -6.164 1.00 95.50 280 SER A CA 1
ATOM 2119 C C . SER A 1 280 ? -9.609 -5.305 -4.784 1.00 95.50 280 SER A C 1
ATOM 2121 O O . SER A 1 280 ? -9.916 -6.194 -3.991 1.00 95.50 280 SER A O 1
ATOM 2123 N N . LYS A 1 281 ? -9.746 -4.005 -4.479 1.00 94.25 281 LYS A N 1
ATOM 2124 C CA . LYS A 1 281 ? -10.319 -3.525 -3.213 1.00 94.25 281 LYS A CA 1
ATOM 2125 C C . LYS A 1 281 ? -11.845 -3.537 -3.204 1.00 94.25 281 LYS A C 1
ATOM 2127 O O . LYS A 1 281 ? -12.419 -3.393 -2.129 1.00 94.25 281 LYS A O 1
ATOM 2132 N N . GLY A 1 282 ? -12.492 -3.680 -4.366 1.00 93.00 282 GLY A N 1
ATOM 2133 C CA . GLY A 1 282 ? -13.949 -3.800 -4.474 1.00 93.00 282 GLY A CA 1
ATOM 2134 C C . GLY A 1 282 ? -14.720 -2.637 -3.842 1.00 93.00 282 GLY A C 1
ATOM 2135 O O . GLY A 1 282 ? -15.797 -2.851 -3.292 1.00 93.00 282 GLY A O 1
ATOM 2136 N N . ILE A 1 283 ? -14.161 -1.422 -3.854 1.00 94.44 283 ILE A N 1
ATOM 2137 C CA . ILE A 1 283 ? -14.810 -0.255 -3.247 1.00 94.44 283 ILE A CA 1
ATOM 2138 C C . ILE A 1 283 ? -15.901 0.250 -4.187 1.00 94.44 283 ILE A C 1
ATOM 2140 O O . ILE A 1 283 ? -15.626 0.718 -5.291 1.00 94.44 283 ILE A O 1
ATOM 2144 N N . GLU A 1 284 ? -17.143 0.191 -3.719 1.00 93.56 284 GLU A N 1
ATOM 2145 C CA . GLU A 1 284 ? -18.290 0.702 -4.458 1.00 93.56 284 GLU A CA 1
ATOM 2146 C C . GLU A 1 284 ? -18.333 2.235 -4.444 1.00 93.56 284 GLU A C 1
ATOM 2148 O O . GLU A 1 284 ? -18.134 2.886 -3.412 1.00 93.56 284 GLU A O 1
ATOM 2153 N N . LEU A 1 285 ? -18.630 2.812 -5.611 1.00 96.88 285 LEU A N 1
ATOM 2154 C CA . LEU A 1 285 ? -18.794 4.248 -5.804 1.00 96.88 285 LEU A CA 1
ATOM 2155 C C . LEU A 1 285 ? -20.271 4.593 -5.974 1.00 96.88 285 LEU A C 1
ATOM 2157 O O . LEU A 1 285 ? -21.003 3.920 -6.695 1.00 96.88 285 LEU A O 1
ATOM 2161 N N . THR A 1 286 ? -20.701 5.699 -5.373 1.00 96.81 286 THR A N 1
ATOM 2162 C CA . THR A 1 286 ? -21.996 6.324 -5.666 1.00 96.81 286 THR A CA 1
ATOM 2163 C C . THR A 1 286 ? -21.763 7.653 -6.368 1.00 96.81 286 THR A C 1
ATOM 2165 O O . THR A 1 286 ? -21.132 8.540 -5.795 1.00 96.81 286 THR A O 1
ATOM 2168 N N . ALA A 1 287 ? -22.283 7.814 -7.585 1.00 95.38 287 ALA A N 1
ATOM 2169 C CA . ALA A 1 287 ? -22.244 9.077 -8.316 1.00 95.38 287 ALA A CA 1
ATOM 2170 C C . ALA A 1 287 ? -23.641 9.716 -8.351 1.00 95.38 287 ALA A C 1
ATOM 2172 O O . ALA A 1 287 ? -24.587 9.119 -8.862 1.00 95.38 287 ALA A O 1
ATOM 2173 N N . ALA A 1 288 ? -23.776 10.926 -7.808 1.00 94.56 288 ALA A N 1
ATOM 2174 C CA . ALA A 1 288 ? -25.022 11.692 -7.801 1.00 94.56 288 ALA A CA 1
ATOM 2175 C C . ALA A 1 288 ? -24.725 13.195 -7.863 1.00 94.56 288 ALA A C 1
ATOM 2177 O O . ALA A 1 288 ? -23.758 13.670 -7.269 1.00 94.56 288 ALA A O 1
ATOM 2178 N N . ASP A 1 289 ? -25.536 13.950 -8.610 1.00 92.75 289 ASP A N 1
ATOM 2179 C CA . ASP A 1 289 ? -25.422 15.411 -8.752 1.00 92.75 289 ASP A CA 1
ATOM 2180 C C . ASP A 1 289 ? -24.013 15.910 -9.145 1.00 92.75 289 ASP A C 1
ATOM 2182 O O . ASP A 1 289 ? -23.584 17.001 -8.759 1.00 92.75 289 ASP A O 1
ATOM 2186 N N . GLY A 1 290 ? -23.261 15.108 -9.909 1.00 93.69 290 GLY A N 1
ATOM 2187 C CA . GLY A 1 290 ? -21.885 15.408 -10.326 1.00 93.69 290 GLY A CA 1
ATOM 2188 C C . GLY A 1 290 ? -20.830 15.267 -9.220 1.00 93.69 290 GLY A C 1
ATOM 2189 O O . GLY A 1 290 ? -19.730 15.792 -9.369 1.00 93.69 290 GLY A O 1
ATOM 2190 N N . ALA A 1 291 ? -21.152 14.601 -8.110 1.00 97.56 291 ALA A N 1
ATOM 2191 C CA . ALA A 1 291 ? -20.208 14.209 -7.069 1.00 97.56 291 ALA A CA 1
ATOM 2192 C C . ALA A 1 291 ? -20.113 12.680 -6.971 1.00 97.56 291 ALA A C 1
ATOM 2194 O O . ALA A 1 291 ? -21.084 11.971 -7.229 1.00 97.56 291 ALA A O 1
ATOM 2195 N N . ILE A 1 292 ? -18.938 12.190 -6.588 1.00 98.50 292 ILE A N 1
ATOM 2196 C CA . ILE A 1 292 ? -18.601 10.778 -6.403 1.00 98.50 292 ILE A CA 1
ATOM 2197 C C . ILE A 1 292 ? -18.333 10.566 -4.911 1.00 98.50 292 ILE A C 1
ATOM 2199 O O . ILE A 1 292 ? -17.482 11.243 -4.334 1.00 98.50 292 ILE A O 1
ATOM 2203 N N . SER A 1 293 ? -19.040 9.638 -4.276 1.00 98.25 293 SER A N 1
ATOM 2204 C CA . SER A 1 293 ? -18.888 9.309 -2.856 1.00 98.25 293 SER A CA 1
ATOM 2205 C C . SER A 1 293 ? -18.544 7.838 -2.660 1.00 98.25 293 SER A C 1
ATOM 2207 O O . SER A 1 293 ? -19.100 6.975 -3.336 1.00 98.25 293 SER A O 1
ATOM 2209 N N . PHE A 1 294 ? -17.656 7.563 -1.708 1.00 97.88 294 PHE A N 1
ATOM 2210 C CA . PHE A 1 294 ? -17.218 6.214 -1.342 1.00 97.88 294 PHE A CA 1
ATOM 2211 C C . PHE A 1 294 ? -16.555 6.208 0.038 1.00 97.88 294 PHE A C 1
ATOM 2213 O O . PHE A 1 294 ? -16.262 7.267 0.598 1.00 97.88 294 PHE A O 1
ATOM 2220 N N . THR A 1 295 ? -16.311 5.018 0.584 1.00 95.44 295 THR A N 1
ATOM 2221 C CA . THR A 1 295 ? -15.673 4.840 1.894 1.00 95.44 295 THR A CA 1
ATOM 2222 C C . THR A 1 295 ? -14.398 4.026 1.749 1.00 95.44 295 THR A C 1
ATOM 2224 O O . THR A 1 295 ? -14.424 2.900 1.256 1.00 95.44 295 THR A O 1
ATOM 2227 N N . ILE A 1 296 ? -13.285 4.574 2.232 1.00 96.25 296 ILE A N 1
ATOM 2228 C CA . ILE A 1 296 ? -12.035 3.837 2.404 1.00 96.25 296 ILE A CA 1
ATOM 2229 C C . ILE A 1 296 ? -12.039 3.269 3.822 1.00 96.25 296 ILE A C 1
ATOM 2231 O O . ILE A 1 296 ? -12.059 4.023 4.791 1.00 96.25 296 ILE A O 1
ATOM 2235 N N . ARG A 1 297 ? -12.040 1.939 3.958 1.00 91.94 297 ARG A N 1
ATOM 2236 C CA . ARG A 1 297 ? -12.098 1.266 5.271 1.00 91.94 297 ARG A CA 1
ATOM 2237 C C . ARG A 1 297 ? -10.740 1.032 5.914 1.00 91.94 297 ARG A C 1
ATOM 2239 O O . ARG A 1 297 ? -10.632 1.019 7.135 1.00 91.94 297 ARG A O 1
ATOM 2246 N N . LYS A 1 298 ? -9.707 0.860 5.093 1.00 92.12 298 LYS A N 1
ATOM 2247 C CA . LYS A 1 298 ? -8.336 0.595 5.528 1.00 92.12 298 LYS A CA 1
ATOM 2248 C C . LYS A 1 298 ? -7.370 1.548 4.840 1.00 92.12 298 LYS A C 1
ATOM 2250 O O . LYS A 1 298 ? -7.625 1.907 3.689 1.00 92.12 298 LYS A O 1
ATOM 2255 N N . PRO A 1 299 ? -6.252 1.894 5.498 1.00 95.88 299 PRO A N 1
ATOM 2256 C CA . PRO A 1 299 ? -5.164 2.588 4.838 1.00 95.88 299 PRO A CA 1
ATOM 2257 C C . PRO A 1 299 ? -4.734 1.893 3.545 1.00 95.88 299 PRO A C 1
ATOM 2259 O O . PRO A 1 299 ? -4.696 0.663 3.466 1.00 95.88 299 PRO A O 1
ATOM 2262 N N . GLY A 1 300 ? -4.402 2.692 2.543 1.00 97.31 300 GLY A N 1
ATOM 2263 C CA . GLY A 1 300 ? -4.045 2.241 1.211 1.00 97.31 300 GLY A CA 1
ATOM 2264 C C . GLY A 1 300 ? -3.893 3.413 0.250 1.00 97.31 300 GLY A C 1
ATOM 2265 O O . GLY A 1 300 ? -4.132 4.572 0.598 1.00 97.31 300 GLY A O 1
ATOM 2266 N N . HIS A 1 301 ? -3.509 3.089 -0.980 1.00 98.56 301 HIS A N 1
ATOM 2267 C CA . HIS A 1 301 ? -3.286 4.069 -2.036 1.00 98.56 301 HIS A CA 1
ATOM 2268 C C . HIS A 1 301 ? -4.233 3.799 -3.187 1.00 98.56 301 HIS A C 1
ATOM 2270 O O . HIS A 1 301 ? -4.381 2.652 -3.608 1.00 98.56 301 HIS A O 1
ATOM 2276 N N . PHE A 1 302 ? -4.871 4.856 -3.675 1.00 98.75 302 PHE A N 1
ATOM 2277 C CA . PHE A 1 302 ? -5.944 4.741 -4.646 1.00 98.75 302 PHE A CA 1
ATOM 2278 C C . PHE A 1 302 ? -5.786 5.743 -5.778 1.00 98.75 302 PHE A C 1
ATOM 2280 O O . PHE A 1 302 ? -5.178 6.804 -5.627 1.00 98.75 302 PHE A O 1
ATOM 2287 N N . SER A 1 303 ? -6.395 5.409 -6.905 1.00 98.44 303 SER A N 1
ATOM 2288 C CA . SER A 1 303 ? -6.506 6.276 -8.064 1.00 98.44 303 SER A CA 1
ATOM 2289 C C . SER A 1 303 ? -7.969 6.367 -8.471 1.00 98.44 303 SER A C 1
ATOM 2291 O O . SER A 1 303 ? -8.581 5.358 -8.814 1.00 98.44 303 SER A O 1
ATOM 2293 N N . LEU A 1 304 ? -8.530 7.574 -8.397 1.00 98.50 304 LEU A N 1
ATOM 2294 C CA . LEU A 1 304 ? -9.861 7.876 -8.901 1.00 98.50 304 LEU A CA 1
ATOM 2295 C C . LEU A 1 304 ? -9.742 8.436 -10.317 1.00 98.50 304 LEU A C 1
ATOM 2297 O O . LEU A 1 304 ? -9.256 9.548 -10.539 1.00 98.50 304 LEU A O 1
ATOM 2301 N N . GLU A 1 305 ? -10.235 7.657 -11.264 1.00 97.44 305 GLU A N 1
ATOM 2302 C CA . GLU A 1 305 ? -10.195 7.950 -12.687 1.00 97.44 305 GLU A CA 1
ATOM 2303 C C . GLU A 1 305 ? -11.595 8.295 -13.177 1.00 97.44 305 GLU A C 1
ATOM 2305 O O . GLU A 1 305 ? -12.548 7.569 -12.889 1.00 97.44 305 GLU A O 1
ATOM 2310 N N . ILE A 1 306 ? -11.715 9.394 -13.926 1.00 96.31 306 ILE A N 1
ATOM 2311 C CA . ILE A 1 306 ? -12.972 9.801 -14.558 1.00 96.31 306 ILE A CA 1
ATOM 2312 C C . ILE A 1 306 ? -12.775 9.883 -16.068 1.00 96.31 306 ILE A C 1
ATOM 2314 O O . ILE A 1 306 ? -11.926 10.639 -16.550 1.00 96.31 306 ILE A O 1
ATOM 2318 N N . ASP A 1 307 ? -13.547 9.075 -16.794 1.00 94.94 307 ASP A N 1
ATOM 2319 C CA . ASP A 1 307 ? -13.418 8.863 -18.242 1.00 94.94 307 ASP A CA 1
ATOM 2320 C C . ASP A 1 307 ? -11.979 8.508 -18.687 1.00 94.94 307 ASP A C 1
ATOM 2322 O O . ASP A 1 307 ? -11.489 8.955 -19.727 1.00 94.94 307 ASP A O 1
ATOM 2326 N N . GLY A 1 308 ? -11.289 7.700 -17.874 1.00 92.81 308 GLY A N 1
ATOM 2327 C CA . GLY A 1 308 ? -9.917 7.246 -18.098 1.00 92.81 308 GLY A CA 1
ATOM 2328 C C . GLY A 1 308 ? -8.870 7.963 -17.240 1.00 92.81 308 GLY A C 1
ATOM 2329 O O . GLY A 1 308 ? -9.168 8.696 -16.298 1.00 92.81 308 GLY A O 1
ATOM 2330 N N . ARG A 1 309 ? -7.595 7.730 -17.564 1.00 90.88 309 ARG A N 1
ATOM 2331 C CA . ARG A 1 309 ? -6.446 8.079 -16.705 1.00 90.88 309 ARG A CA 1
ATOM 2332 C C . ARG A 1 309 ? -6.018 9.550 -16.703 1.00 90.88 309 ARG A C 1
ATOM 2334 O O . ARG A 1 309 ? -5.111 9.927 -15.962 1.00 90.88 309 ARG A O 1
ATOM 2341 N N . ARG A 1 310 ? -6.604 10.367 -17.578 1.00 92.00 310 ARG A N 1
ATOM 2342 C CA . ARG A 1 310 ? -6.186 11.756 -17.816 1.00 92.00 310 ARG A CA 1
ATOM 2343 C C . ARG A 1 310 ? -6.716 12.665 -16.707 1.00 92.00 310 ARG A C 1
ATOM 2345 O O . ARG A 1 310 ? -7.903 12.600 -16.386 1.00 92.00 310 ARG A O 1
ATOM 2352 N N . HIS A 1 311 ? -5.881 13.557 -16.170 1.00 92.62 311 HIS A N 1
ATOM 2353 C CA . HIS A 1 311 ? -6.220 14.424 -15.021 1.00 92.62 311 HIS A CA 1
ATOM 2354 C C . HIS A 1 311 ? -6.688 13.654 -13.767 1.00 92.62 311 HIS A C 1
ATOM 2356 O O . HIS A 1 311 ? -7.583 14.087 -13.048 1.00 92.62 311 HIS A O 1
ATOM 2362 N N . ASN A 1 312 ? -6.114 12.479 -13.527 1.00 95.12 312 ASN A N 1
ATOM 2363 C CA . ASN A 1 312 ? -6.437 11.574 -12.420 1.00 95.12 312 ASN A CA 1
ATOM 2364 C C . ASN A 1 312 ? -6.261 12.212 -11.025 1.00 95.12 312 ASN A C 1
ATOM 2366 O O . ASN A 1 312 ? -5.367 13.045 -10.829 1.00 95.12 312 ASN A O 1
ATOM 2370 N N . LEU A 1 313 ? -7.083 11.784 -10.059 1.00 98.62 313 LEU A N 1
ATOM 2371 C CA . LEU A 1 313 ? -6.915 12.071 -8.636 1.00 98.62 313 LEU A CA 1
ATOM 2372 C C . LEU A 1 313 ? -6.307 10.869 -7.896 1.00 98.62 313 LEU A C 1
ATOM 2374 O O . LEU A 1 313 ? -6.959 9.844 -7.704 1.00 98.62 313 LEU A O 1
ATOM 2378 N N . HIS A 1 314 ? -5.092 11.036 -7.382 1.00 98.81 314 HIS A N 1
ATOM 2379 C CA . HIS A 1 314 ? -4.435 10.048 -6.525 1.00 98.81 314 HIS A CA 1
ATOM 2380 C C . HIS A 1 314 ? -4.749 10.333 -5.051 1.00 98.81 314 HIS A C 1
ATOM 2382 O O . HIS A 1 314 ? -4.715 11.479 -4.601 1.00 98.81 314 HIS A O 1
ATOM 2388 N N . ILE A 1 315 ? -5.062 9.294 -4.285 1.00 98.88 315 ILE A N 1
ATOM 2389 C CA . ILE A 1 315 ? -5.529 9.407 -2.903 1.00 98.88 315 ILE A CA 1
ATOM 2390 C C . ILE A 1 315 ? -4.648 8.522 -2.030 1.00 98.88 315 ILE A C 1
ATOM 2392 O O . ILE A 1 315 ? -4.687 7.296 -2.139 1.00 98.88 315 ILE A O 1
ATOM 2396 N N . PHE A 1 316 ? -3.869 9.142 -1.147 1.00 98.81 316 PHE A N 1
ATOM 2397 C CA . PHE A 1 316 ? -2.994 8.437 -0.212 1.00 98.81 316 PHE A CA 1
ATOM 2398 C C . PHE A 1 316 ? -3.617 8.449 1.188 1.00 98.81 316 PHE A C 1
ATOM 2400 O O . PHE A 1 316 ? -3.457 9.410 1.947 1.00 98.81 316 PHE A O 1
ATOM 2407 N N . ALA A 1 317 ? -4.352 7.387 1.518 1.00 98.50 317 ALA A N 1
ATOM 2408 C CA . ALA A 1 317 ? -4.987 7.203 2.818 1.00 98.50 317 ALA A CA 1
ATOM 2409 C C . ALA A 1 317 ? -4.019 6.455 3.745 1.00 98.50 317 ALA A C 1
ATOM 2411 O O . ALA A 1 317 ? -3.872 5.236 3.676 1.00 98.50 317 ALA A O 1
ATOM 2412 N N . ASN A 1 318 ? -3.301 7.184 4.591 1.00 98.25 318 ASN A N 1
ATOM 2413 C CA . ASN A 1 318 ? -2.218 6.627 5.397 1.00 98.25 318 ASN A CA 1
ATOM 2414 C C . ASN A 1 318 ? -2.738 6.093 6.738 1.00 98.25 318 ASN A C 1
ATOM 2416 O O . ASN A 1 318 ? -3.700 6.635 7.285 1.00 98.25 318 ASN A O 1
ATOM 2420 N N . PRO A 1 319 ? -2.073 5.092 7.341 1.00 95.38 319 PRO A N 1
ATOM 2421 C CA . PRO A 1 319 ? -2.304 4.803 8.746 1.00 95.38 319 PRO A CA 1
ATOM 2422 C C . PRO A 1 319 ? -1.866 6.010 9.580 1.00 95.38 319 PRO A C 1
ATOM 2424 O O . PRO A 1 319 ? -0.793 6.583 9.345 1.00 95.38 319 PRO A O 1
ATOM 2427 N N . LYS A 1 320 ? -2.678 6.366 10.577 1.00 92.19 320 LYS A N 1
ATOM 2428 C CA . LYS A 1 320 ? -2.306 7.365 11.582 1.00 92.19 320 LYS A CA 1
ATOM 2429 C C . LYS A 1 320 ? -1.027 6.922 12.289 1.00 92.19 320 LYS A C 1
ATOM 2431 O O . LYS A 1 320 ? -0.996 5.864 12.918 1.00 92.19 320 LYS A O 1
ATOM 2436 N N . GLN A 1 321 ? 0.027 7.724 12.181 1.00 90.56 321 GLN A N 1
ATOM 2437 C CA . GLN A 1 321 ? 1.343 7.382 12.718 1.00 90.56 321 GLN A CA 1
ATOM 2438 C C . GLN A 1 321 ? 2.011 8.597 13.346 1.00 90.56 321 GLN A C 1
ATOM 2440 O O . GLN A 1 321 ? 2.063 9.674 12.759 1.00 90.56 321 GLN A O 1
ATOM 2445 N N . ALA A 1 322 ? 2.574 8.403 14.536 1.00 89.25 322 ALA A N 1
ATOM 2446 C CA . ALA A 1 322 ? 3.410 9.403 15.179 1.00 89.25 322 ALA A CA 1
ATOM 2447 C C . ALA A 1 322 ? 4.885 9.118 14.880 1.00 89.25 322 ALA A C 1
ATOM 2449 O O . ALA A 1 322 ? 5.394 8.035 15.178 1.00 89.25 322 ALA A O 1
ATOM 2450 N N . TYR A 1 323 ? 5.585 10.107 14.328 1.00 92.94 323 TYR A N 1
ATOM 2451 C CA . TYR A 1 323 ? 7.026 10.040 14.110 1.00 92.94 323 TYR A CA 1
ATOM 2452 C C . TYR A 1 323 ? 7.774 10.726 15.251 1.00 92.94 323 TYR A C 1
ATOM 2454 O O . TYR A 1 323 ? 7.549 11.895 15.559 1.00 92.94 323 TYR A O 1
ATOM 2462 N N . ALA A 1 324 ? 8.683 9.988 15.889 1.00 86.94 324 ALA A N 1
ATOM 2463 C CA . ALA A 1 324 ? 9.529 10.519 16.951 1.00 86.94 324 ALA A CA 1
ATOM 2464 C C . ALA A 1 324 ? 10.803 11.157 16.384 1.00 86.94 324 ALA A C 1
ATOM 2466 O O . ALA A 1 324 ? 11.501 10.541 15.571 1.00 86.94 324 ALA A O 1
ATOM 2467 N N . ARG A 1 325 ? 11.141 12.350 16.887 1.00 89.69 325 ARG A N 1
ATOM 2468 C CA . ARG A 1 325 ? 12.452 12.980 16.679 1.00 89.69 325 ARG A CA 1
ATOM 2469 C C . ARG A 1 325 ? 13.524 12.221 17.464 1.00 89.69 325 ARG A C 1
ATOM 2471 O O . ARG A 1 325 ? 13.303 11.855 18.617 1.00 89.69 325 ARG A O 1
ATOM 2478 N N . THR A 1 326 ? 14.684 12.013 16.854 1.00 90.12 326 THR A N 1
ATOM 2479 C CA . THR A 1 326 ? 15.916 11.612 17.551 1.00 90.12 326 THR A CA 1
ATOM 2480 C C . THR A 1 326 ? 16.719 12.858 17.946 1.00 90.12 326 THR A C 1
ATOM 2482 O O . THR A 1 326 ? 16.440 13.942 17.427 1.00 90.12 326 THR A O 1
ATOM 2485 N N . PRO A 1 327 ? 17.717 12.752 18.846 1.00 89.88 327 PRO A N 1
ATOM 2486 C CA . PRO A 1 327 ? 18.560 13.895 19.209 1.00 89.88 327 PRO A CA 1
ATOM 2487 C C . PRO A 1 327 ? 19.213 14.604 18.010 1.00 89.88 327 PRO A C 1
ATOM 2489 O O . PRO A 1 327 ? 19.343 15.823 18.035 1.00 89.88 327 PRO A O 1
ATOM 2492 N N . ASP A 1 328 ? 19.559 13.858 16.956 1.00 95.50 328 ASP A N 1
ATOM 2493 C CA . ASP A 1 328 ? 20.122 14.379 15.704 1.00 95.50 328 ASP A CA 1
ATOM 2494 C C . ASP A 1 328 ? 19.084 14.291 14.570 1.00 95.50 328 ASP A C 1
ATOM 2496 O O . ASP A 1 328 ? 19.093 13.374 13.746 1.00 95.50 328 ASP A O 1
ATOM 2500 N N . THR A 1 329 ? 18.101 15.200 14.611 1.00 98.12 329 THR A N 1
ATOM 2501 C CA . THR A 1 329 ? 17.036 15.295 13.602 1.00 98.12 329 THR A CA 1
ATOM 2502 C C . THR A 1 329 ? 17.137 16.593 12.807 1.00 98.12 329 THR A C 1
ATOM 2504 O O . THR A 1 329 ? 16.998 17.678 13.373 1.00 98.12 329 THR A O 1
ATOM 2507 N N . LEU A 1 330 ? 17.250 16.479 11.484 1.00 98.19 330 LEU A N 1
ATOM 2508 C CA . LEU A 1 330 ? 16.948 17.554 10.540 1.00 98.19 330 LEU A CA 1
ATOM 2509 C C . LEU A 1 330 ? 15.429 17.602 10.340 1.00 98.19 330 LEU A C 1
ATOM 2511 O O . LEU A 1 330 ? 14.842 16.666 9.802 1.00 98.19 330 LEU A O 1
ATOM 2515 N N . TYR A 1 331 ? 14.776 18.662 10.818 1.00 98.12 331 TYR A N 1
ATOM 2516 C CA . TYR A 1 331 ? 13.314 18.757 10.856 1.00 98.12 331 TYR A CA 1
ATOM 2517 C C . TYR A 1 331 ? 12.777 19.858 9.937 1.00 98.12 331 TYR A C 1
ATOM 2519 O O . TYR A 1 331 ? 13.129 21.027 10.092 1.00 98.12 331 TYR A O 1
ATOM 2527 N N . PHE A 1 332 ? 11.845 19.485 9.061 1.00 98.44 332 PHE A N 1
ATOM 2528 C CA . PHE A 1 332 ? 11.050 20.395 8.244 1.00 98.44 332 PHE A CA 1
ATOM 2529 C C . PHE A 1 332 ? 9.579 20.283 8.652 1.00 98.44 332 PHE A C 1
ATOM 2531 O O . PHE A 1 332 ? 8.937 19.266 8.402 1.00 98.44 332 PHE A O 1
ATOM 2538 N N . GLY A 1 333 ? 9.054 21.322 9.307 1.00 97.31 333 GLY A N 1
ATOM 2539 C CA . GLY A 1 333 ? 7.636 21.411 9.678 1.00 97.31 333 GLY A CA 1
ATOM 2540 C C . GLY A 1 333 ? 6.741 21.910 8.535 1.00 97.31 333 GLY A C 1
ATOM 2541 O O . GLY A 1 333 ? 7.256 22.213 7.457 1.00 97.31 333 GLY A O 1
ATOM 2542 N N . PRO A 1 334 ? 5.424 22.062 8.767 1.00 97.62 334 PRO A N 1
ATOM 2543 C CA . PRO A 1 334 ? 4.491 22.571 7.762 1.00 97.62 334 PRO A CA 1
ATOM 2544 C C . PRO A 1 334 ? 4.966 23.883 7.119 1.00 97.62 334 PRO A C 1
ATOM 2546 O O . PRO A 1 334 ? 5.414 24.791 7.823 1.00 97.62 334 PRO A O 1
ATOM 2549 N N . GLY A 1 335 ? 4.875 23.983 5.792 1.00 98.19 335 GLY A N 1
ATOM 2550 C CA . GLY A 1 335 ? 5.381 25.123 5.020 1.00 98.19 335 GLY A CA 1
ATOM 2551 C C . GLY A 1 335 ? 6.193 24.717 3.790 1.00 98.19 335 GLY A C 1
ATOM 2552 O O . GLY A 1 335 ? 6.580 23.560 3.634 1.00 98.19 335 GLY A O 1
ATOM 2553 N N . VAL A 1 336 ? 6.471 25.685 2.914 1.00 98.25 336 VAL A N 1
ATOM 2554 C CA . VAL A 1 336 ? 7.361 25.495 1.760 1.00 98.25 336 VAL A CA 1
ATOM 2555 C C . VAL A 1 336 ? 8.798 25.860 2.146 1.00 98.25 336 VAL A C 1
ATOM 2557 O O . VAL A 1 336 ? 9.076 26.996 2.528 1.00 98.25 336 VAL A O 1
ATOM 2560 N N . HIS A 1 337 ? 9.726 24.916 1.998 1.00 97.88 337 HIS A N 1
ATOM 2561 C CA . HIS A 1 337 ? 11.147 25.057 2.333 1.00 97.88 337 HIS A CA 1
ATOM 2562 C C . HIS A 1 337 ? 12.007 24.923 1.081 1.00 97.88 337 HIS A C 1
ATOM 2564 O O . HIS A 1 337 ? 11.732 24.088 0.227 1.00 97.88 337 HIS A O 1
ATOM 2570 N N . LYS A 1 338 ? 13.079 25.710 0.971 1.00 96.00 338 LYS A N 1
ATOM 2571 C CA . LYS A 1 338 ? 14.070 25.601 -0.113 1.00 96.00 338 LYS A CA 1
ATOM 2572 C C . LYS A 1 338 ? 15.387 25.124 0.480 1.00 96.00 338 LYS A C 1
ATOM 2574 O O . LYS A 1 338 ? 16.203 25.943 0.891 1.00 96.00 338 LYS A O 1
ATOM 2579 N N . ALA A 1 339 ? 15.537 23.810 0.599 1.00 94.25 339 ALA A N 1
ATOM 2580 C CA . ALA A 1 339 ? 16.655 23.203 1.313 1.00 94.25 339 ALA A CA 1
ATOM 2581 C C . ALA A 1 339 ? 17.896 23.029 0.431 1.00 94.25 339 ALA A C 1
ATOM 2583 O O . ALA A 1 339 ? 19.011 23.150 0.932 1.00 94.25 339 ALA A O 1
ATOM 2584 N N . GLY A 1 340 ? 17.722 22.782 -0.872 1.00 90.06 340 GLY A N 1
ATOM 2585 C CA . GLY A 1 340 ? 18.851 22.352 -1.695 1.00 90.06 340 GLY A CA 1
ATOM 2586 C C . GLY A 1 340 ? 19.223 20.887 -1.436 1.00 90.06 340 GLY A C 1
ATOM 2587 O O . GLY A 1 340 ? 18.353 20.099 -1.056 1.00 90.06 340 GLY A O 1
ATOM 2588 N N . PRO A 1 341 ? 20.496 20.513 -1.645 1.00 90.25 341 PRO A N 1
ATOM 2589 C CA . PRO A 1 341 ? 21.004 19.199 -1.269 1.00 90.25 341 PRO A CA 1
ATOM 2590 C C . PRO A 1 341 ? 20.892 18.977 0.245 1.00 90.25 341 PRO A C 1
ATOM 2592 O O . PRO A 1 341 ? 21.370 19.791 1.037 1.00 90.25 341 PRO A O 1
ATOM 2595 N N . ILE A 1 342 ? 20.306 17.853 0.648 1.00 95.19 342 ILE A N 1
ATOM 2596 C CA . ILE A 1 342 ? 20.219 17.404 2.039 1.00 95.19 342 ILE A CA 1
ATOM 2597 C C . ILE A 1 342 ? 21.142 16.197 2.193 1.00 95.19 342 ILE A C 1
ATOM 2599 O O . ILE A 1 342 ? 20.800 15.090 1.782 1.00 95.19 342 ILE A O 1
ATOM 2603 N N . VAL A 1 343 ? 22.317 16.416 2.780 1.00 95.19 343 VAL A N 1
ATOM 2604 C CA . VAL A 1 343 ? 23.298 15.352 3.030 1.00 95.19 343 VAL A CA 1
ATOM 2605 C C . VAL A 1 343 ? 23.059 14.759 4.417 1.00 95.19 343 VAL A C 1
ATOM 2607 O O . VAL A 1 343 ? 23.068 15.489 5.407 1.00 95.19 343 VAL A O 1
ATOM 2610 N N . LEU A 1 344 ? 22.836 13.446 4.482 1.00 96.81 344 LEU A N 1
ATOM 2611 C CA . LEU A 1 344 ? 22.621 12.705 5.725 1.00 96.81 344 LEU A CA 1
ATOM 2612 C C . LEU A 1 344 ? 23.829 11.843 6.080 1.00 96.81 344 LEU A C 1
ATOM 2614 O O . LEU A 1 344 ? 24.422 11.195 5.215 1.00 96.81 344 LEU A O 1
ATOM 2618 N N . HIS A 1 345 ? 24.125 11.793 7.375 1.00 97.06 345 HIS A N 1
ATOM 2619 C CA . HIS A 1 345 ? 25.197 11.003 7.969 1.00 97.06 345 HIS A CA 1
ATOM 2620 C C . HIS A 1 345 ? 24.662 9.960 8.957 1.00 97.06 345 HIS A C 1
ATOM 2622 O O . HIS A 1 345 ? 23.490 9.971 9.343 1.00 97.06 345 HIS A O 1
ATOM 2628 N N . SER A 1 346 ? 25.541 9.055 9.391 1.00 98.19 346 SER A N 1
ATOM 2629 C CA . SER A 1 346 ? 25.209 7.986 10.334 1.00 98.19 346 SER A CA 1
ATOM 2630 C C . SER A 1 346 ? 24.471 8.475 11.586 1.00 98.19 346 SER A C 1
ATOM 2632 O O . SER A 1 346 ? 24.909 9.411 12.251 1.00 98.19 346 SER A O 1
ATOM 2634 N N . GLY A 1 347 ? 23.381 7.793 11.946 1.00 97.62 347 GLY A N 1
ATOM 2635 C CA . GLY A 1 347 ? 22.567 8.084 13.132 1.00 97.62 347 GLY A CA 1
ATOM 2636 C C . GLY A 1 347 ? 21.557 9.228 12.980 1.00 97.62 347 GLY A C 1
ATOM 2637 O O . GLY A 1 347 ? 20.771 9.460 13.906 1.00 97.62 347 GLY A O 1
ATOM 2638 N N . GLN A 1 348 ? 21.549 9.934 11.845 1.00 98.00 348 GLN A N 1
ATOM 2639 C CA . GLN A 1 348 ? 20.665 11.079 11.640 1.00 98.00 348 GLN A CA 1
ATOM 2640 C C . GLN A 1 348 ? 19.249 10.679 11.226 1.00 98.00 348 GLN A C 1
ATOM 2642 O O . GLN A 1 348 ? 19.019 9.686 10.528 1.00 98.00 348 GLN A O 1
ATOM 2647 N N . THR A 1 349 ? 18.293 11.519 11.623 1.00 98.62 349 THR A N 1
ATOM 2648 C CA . THR A 1 349 ? 16.919 11.482 11.120 1.00 98.62 349 THR A CA 1
ATOM 2649 C C . THR A 1 349 ? 16.639 12.714 10.262 1.00 98.62 349 THR A C 1
ATOM 2651 O O . THR A 1 349 ? 16.771 13.836 10.737 1.00 98.62 349 THR A O 1
ATOM 2654 N N . LEU A 1 350 ? 16.169 12.534 9.032 1.00 98.69 350 LEU A N 1
ATOM 2655 C CA . LEU A 1 350 ? 15.436 13.555 8.291 1.00 98.69 350 LEU A CA 1
ATOM 2656 C C . LEU A 1 350 ? 13.944 13.384 8.577 1.00 98.69 350 LEU A C 1
ATOM 2658 O O . LEU A 1 350 ? 13.375 12.342 8.263 1.00 98.69 350 LEU A O 1
ATOM 2662 N N . PHE A 1 351 ? 13.300 14.389 9.165 1.00 98.62 351 PHE A N 1
ATOM 2663 C CA . PHE A 1 351 ? 11.861 14.383 9.415 1.00 98.62 351 PHE A CA 1
ATOM 2664 C C . PHE A 1 351 ? 11.177 15.484 8.597 1.00 98.62 351 PHE A C 1
ATOM 2666 O O . PHE A 1 351 ? 11.313 16.669 8.902 1.00 98.62 351 PHE A O 1
ATOM 2673 N N . VAL A 1 352 ? 10.430 15.068 7.572 1.00 98.56 352 VAL A N 1
ATOM 2674 C CA . VAL A 1 352 ? 9.611 15.928 6.708 1.00 98.56 352 VAL A CA 1
ATOM 2675 C C . VAL A 1 352 ? 8.145 15.808 7.131 1.00 98.56 352 VAL A C 1
ATOM 2677 O O . VAL A 1 352 ? 7.435 14.877 6.743 1.00 98.56 352 VAL A O 1
ATOM 2680 N N . ASP A 1 353 ? 7.701 16.714 7.996 1.00 97.81 353 ASP A N 1
ATOM 2681 C CA . ASP A 1 353 ? 6.395 16.623 8.651 1.00 97.81 353 ASP A CA 1
ATOM 2682 C C . ASP A 1 353 ? 5.223 16.835 7.681 1.00 97.81 353 ASP A C 1
ATOM 2684 O O . ASP A 1 353 ? 5.375 17.365 6.578 1.00 97.81 353 ASP A O 1
ATOM 2688 N N . ALA A 1 354 ? 4.028 16.411 8.085 1.00 97.19 354 ALA A N 1
ATOM 2689 C CA . ALA A 1 354 ? 2.817 16.605 7.304 1.00 97.19 354 ALA A CA 1
ATOM 2690 C C . ALA A 1 354 ? 2.592 18.097 6.997 1.00 97.19 354 ALA A C 1
ATOM 2692 O O . ALA A 1 354 ? 2.677 18.947 7.878 1.00 97.19 354 ALA A O 1
ATOM 2693 N N . GLY A 1 355 ? 2.303 18.422 5.737 1.00 97.12 355 GLY A N 1
ATOM 2694 C CA . GLY A 1 355 ? 2.121 19.804 5.281 1.00 97.12 355 GLY A CA 1
ATOM 2695 C C . GLY A 1 355 ? 3.434 20.527 4.960 1.00 97.12 355 GLY A C 1
ATOM 2696 O O . GLY A 1 355 ? 3.403 21.697 4.578 1.00 97.12 355 GLY A O 1
ATOM 2697 N N . ALA A 1 356 ? 4.589 19.870 5.103 1.00 98.44 356 ALA A N 1
ATOM 2698 C CA . ALA A 1 356 ? 5.862 20.379 4.605 1.00 98.44 356 ALA A CA 1
ATOM 2699 C C . ALA A 1 356 ? 6.024 20.067 3.109 1.00 98.44 356 ALA A C 1
ATOM 2701 O O . ALA A 1 356 ? 5.736 18.955 2.664 1.00 98.44 356 ALA A O 1
ATOM 2702 N N . VAL A 1 357 ? 6.544 21.028 2.345 1.00 98.62 357 VAL A N 1
ATOM 2703 C CA . VAL A 1 357 ? 7.025 20.835 0.971 1.00 98.62 357 VAL A CA 1
ATOM 2704 C C . VAL A 1 357 ? 8.462 21.321 0.903 1.00 98.62 357 VAL A C 1
ATOM 2706 O O . VAL A 1 357 ? 8.724 22.518 0.987 1.00 98.62 357 VAL A O 1
ATOM 2709 N N . VAL A 1 358 ? 9.407 20.402 0.767 1.00 98.31 358 VAL A N 1
ATOM 2710 C CA . VAL A 1 358 ? 10.840 20.677 0.808 1.00 98.31 358 VAL A CA 1
ATOM 2711 C C . VAL A 1 358 ? 11.408 20.558 -0.599 1.00 98.31 358 VAL A C 1
ATOM 2713 O O . VAL A 1 358 ? 11.541 19.465 -1.141 1.00 98.31 358 VAL A O 1
ATOM 2716 N N . LYS A 1 359 ? 11.743 21.705 -1.192 1.00 96.81 359 LYS A N 1
ATOM 2717 C CA . LYS A 1 359 ? 12.409 21.794 -2.491 1.00 96.81 359 LYS A CA 1
ATOM 2718 C C . LYS A 1 359 ? 13.886 21.424 -2.311 1.00 96.81 359 LYS A C 1
ATOM 2720 O O . LYS A 1 359 ? 14.620 22.153 -1.630 1.00 96.81 359 LYS A O 1
ATOM 2725 N N . GLY A 1 360 ? 14.302 20.298 -2.880 1.00 93.62 360 GLY A N 1
ATOM 2726 C CA . GLY A 1 360 ? 15.635 19.727 -2.693 1.00 93.62 360 GLY A CA 1
ATOM 2727 C C . GLY A 1 360 ? 15.681 18.228 -2.980 1.00 93.62 360 GLY A C 1
ATOM 2728 O O . GLY A 1 360 ? 14.698 17.641 -3.426 1.00 93.62 360 GLY A O 1
ATOM 2729 N N . PHE A 1 361 ? 16.823 17.614 -2.688 1.00 92.75 361 PHE A N 1
ATOM 2730 C CA . PHE A 1 361 ? 17.068 16.183 -2.878 1.00 92.75 361 PHE A CA 1
ATOM 2731 C C . PHE A 1 361 ? 17.959 15.643 -1.760 1.00 92.75 361 PHE A C 1
ATOM 2733 O O . PHE A 1 361 ? 18.706 16.393 -1.128 1.00 92.75 361 PHE A O 1
ATOM 2740 N N . VAL A 1 362 ? 17.869 14.343 -1.495 1.00 95.06 362 VAL A N 1
ATOM 2741 C CA . VAL A 1 362 ? 18.579 13.680 -0.398 1.00 95.06 362 VAL A CA 1
ATOM 2742 C C . VAL A 1 362 ? 19.786 12.918 -0.926 1.00 95.06 362 VAL A C 1
ATOM 2744 O O . VAL A 1 362 ? 19.684 12.172 -1.896 1.00 95.06 362 VAL A O 1
ATOM 2747 N N . GLN A 1 363 ? 20.915 13.062 -0.238 1.00 92.50 363 GLN A N 1
ATOM 2748 C CA . GLN A 1 363 ? 22.128 12.290 -0.477 1.00 92.50 363 GLN A CA 1
ATOM 2749 C C . GLN A 1 363 ? 22.585 11.634 0.820 1.00 92.50 363 GLN A C 1
ATOM 2751 O O . GLN A 1 363 ? 22.663 12.280 1.864 1.00 92.50 363 GLN A O 1
ATOM 2756 N N . CYS A 1 364 ? 22.912 10.350 0.762 1.00 93.62 364 CYS A N 1
ATOM 2757 C CA . CYS A 1 364 ? 23.438 9.626 1.908 1.00 93.62 364 CYS A CA 1
ATOM 2758 C C . CYS A 1 364 ? 24.449 8.588 1.436 1.00 93.62 364 CYS A C 1
ATOM 2760 O O . CYS A 1 364 ? 24.144 7.744 0.598 1.00 93.62 364 CYS A O 1
ATOM 2762 N N . VAL A 1 365 ? 25.670 8.682 1.948 1.00 91.94 365 VAL A N 1
ATOM 2763 C CA . VAL A 1 365 ? 26.805 7.899 1.462 1.00 91.94 365 VAL A CA 1
ATOM 2764 C C . VAL A 1 365 ? 27.601 7.403 2.660 1.00 91.94 365 VAL A C 1
ATOM 2766 O O . VAL A 1 365 ? 27.778 8.159 3.617 1.00 91.94 365 VAL A O 1
ATOM 2769 N N . ASP A 1 366 ? 28.072 6.155 2.616 1.00 94.12 366 ASP A N 1
ATOM 2770 C CA . ASP A 1 366 ? 28.940 5.556 3.646 1.00 94.12 366 ASP A CA 1
ATOM 2771 C C . ASP A 1 366 ? 28.388 5.736 5.073 1.00 94.12 366 ASP A C 1
ATOM 2773 O O . ASP A 1 366 ? 29.104 6.115 6.003 1.00 94.12 366 ASP A O 1
ATOM 2777 N N . SER A 1 367 ? 27.078 5.539 5.236 1.00 96.88 367 SER A N 1
ATOM 2778 C CA . SER A 1 367 ? 26.362 5.899 6.462 1.00 96.88 367 SER A CA 1
ATOM 2779 C C . SER A 1 367 ? 25.500 4.765 6.997 1.00 96.88 367 SER A C 1
ATOM 2781 O O . SER A 1 367 ? 24.939 3.974 6.242 1.00 96.88 367 SER A O 1
ATOM 2783 N N . SER A 1 368 ? 25.342 4.711 8.320 1.00 98.50 368 SER A N 1
ATOM 2784 C CA . SER A 1 368 ? 24.555 3.671 8.985 1.00 98.50 368 SER A CA 1
ATOM 2785 C C . SER A 1 368 ? 23.520 4.229 9.955 1.00 98.50 368 SER A C 1
ATOM 2787 O O . SER A 1 368 ? 23.754 5.249 10.602 1.00 98.50 368 SER A O 1
ATOM 2789 N N . ASN A 1 369 ? 22.408 3.515 10.143 1.00 98.25 369 ASN A N 1
ATOM 2790 C CA . ASN A 1 369 ? 21.341 3.877 11.089 1.00 98.25 369 ASN A CA 1
ATOM 2791 C C . ASN A 1 369 ? 20.676 5.222 10.747 1.00 98.25 369 ASN A C 1
ATOM 2793 O O . ASN A 1 369 ? 20.509 6.083 11.612 1.00 98.25 369 ASN A O 1
ATOM 2797 N N . VAL A 1 370 ? 20.326 5.405 9.474 1.00 98.56 370 VAL A N 1
ATOM 2798 C CA . VAL A 1 370 ? 19.698 6.631 8.959 1.00 98.56 370 VAL A CA 1
ATOM 2799 C C . VAL A 1 370 ? 18.187 6.461 8.888 1.00 98.56 370 VAL A C 1
ATOM 2801 O O . VAL A 1 370 ? 17.677 5.396 8.536 1.00 98.56 370 VAL A O 1
ATOM 2804 N N . ARG A 1 371 ? 17.452 7.522 9.220 1.00 98.56 371 ARG A N 1
ATOM 2805 C CA . ARG A 1 371 ? 15.987 7.548 9.150 1.00 98.56 371 ARG A CA 1
ATOM 2806 C C . ARG A 1 371 ? 15.520 8.716 8.290 1.00 98.56 371 ARG A C 1
ATOM 2808 O O . ARG A 1 371 ? 15.951 9.838 8.506 1.00 98.56 371 ARG A O 1
ATOM 2815 N N . ILE A 1 372 ? 14.605 8.478 7.361 1.00 98.75 372 ILE A N 1
ATOM 2816 C CA . ILE A 1 372 ? 13.928 9.510 6.569 1.00 98.75 372 ILE A CA 1
ATOM 2817 C C . ILE A 1 372 ? 12.432 9.292 6.753 1.00 98.75 372 ILE A C 1
ATOM 2819 O O . ILE A 1 372 ? 11.885 8.305 6.275 1.00 98.75 372 ILE A O 1
ATOM 2823 N N . VAL A 1 373 ? 11.767 10.154 7.511 1.00 98.69 373 VAL A N 1
ATOM 2824 C CA . VAL A 1 373 ? 10.408 9.889 7.995 1.00 98.69 373 VAL A CA 1
ATOM 2825 C C . VAL A 1 373 ? 9.476 11.077 7.814 1.00 98.69 373 VAL A C 1
ATOM 2827 O O . VAL A 1 373 ? 9.923 12.221 7.738 1.00 98.69 373 VAL A O 1
ATOM 2830 N N . GLY A 1 374 ? 8.173 10.808 7.806 1.00 98.06 374 GLY A N 1
ATOM 2831 C CA . GLY A 1 374 ? 7.133 11.826 7.895 1.00 98.06 374 GLY A CA 1
ATOM 2832 C C . GLY A 1 374 ? 6.030 11.649 6.860 1.00 98.06 374 GLY A C 1
ATOM 2833 O O . GLY A 1 374 ? 5.809 10.559 6.347 1.00 98.06 374 GLY A O 1
ATOM 2834 N N . ARG A 1 375 ? 5.278 12.715 6.597 1.00 97.19 375 ARG A N 1
ATOM 2835 C CA . ARG A 1 375 ? 4.151 12.725 5.641 1.00 97.19 375 ARG A CA 1
ATOM 2836 C C . ARG A 1 375 ? 4.277 13.839 4.605 1.00 97.19 375 ARG A C 1
ATOM 2838 O O . ARG A 1 375 ? 3.433 13.934 3.721 1.00 97.19 375 ARG A O 1
ATOM 2845 N N . GLY A 1 376 ? 5.282 14.702 4.736 1.00 98.25 376 GLY A N 1
ATOM 2846 C CA . GLY A 1 376 ? 5.498 15.801 3.810 1.00 98.25 376 GLY A CA 1
ATOM 2847 C C . GLY A 1 376 ? 6.167 15.365 2.511 1.00 98.25 376 GLY A C 1
ATOM 2848 O O . GLY A 1 376 ? 6.437 14.184 2.267 1.00 98.25 376 GLY A O 1
ATOM 2849 N N . ILE A 1 377 ? 6.409 16.363 1.671 1.00 98.81 377 ILE A N 1
ATOM 2850 C CA . ILE A 1 377 ? 6.794 16.206 0.273 1.00 98.81 377 ILE A CA 1
ATOM 2851 C C . ILE A 1 377 ? 8.248 16.646 0.098 1.00 98.81 377 ILE A C 1
ATOM 2853 O O . ILE A 1 377 ? 8.587 17.784 0.416 1.00 98.81 377 ILE A O 1
ATOM 2857 N N . LEU A 1 378 ? 9.092 15.766 -0.430 1.00 98.50 378 LEU A N 1
ATOM 2858 C CA . LEU A 1 378 ? 10.382 16.095 -1.031 1.00 98.50 378 LEU A CA 1
ATOM 2859 C C . LEU A 1 378 ? 10.156 16.337 -2.529 1.00 98.50 378 LEU A C 1
ATOM 2861 O O . LEU A 1 378 ? 9.518 15.521 -3.195 1.00 98.50 378 LEU A O 1
ATOM 2865 N N . ASP A 1 379 ? 10.635 17.460 -3.053 1.00 97.25 379 ASP A N 1
ATOM 2866 C CA . ASP A 1 379 ? 10.270 17.941 -4.386 1.00 97.25 379 ASP A CA 1
ATOM 2867 C C . ASP A 1 379 ? 11.483 18.435 -5.184 1.00 97.25 379 ASP A C 1
ATOM 2869 O O . ASP A 1 379 ? 12.169 19.380 -4.775 1.00 97.25 379 ASP A O 1
ATOM 2873 N N . CYS A 1 380 ? 11.699 17.821 -6.349 1.00 92.88 380 CYS A N 1
ATOM 2874 C CA . CYS A 1 380 ? 12.829 18.087 -7.237 1.00 92.88 380 CYS A CA 1
ATOM 2875 C C . CYS A 1 380 ? 12.429 18.830 -8.535 1.00 92.88 380 CYS A C 1
ATOM 2877 O O . CYS A 1 380 ? 13.234 18.965 -9.456 1.00 92.88 380 CYS A O 1
ATOM 2879 N N . ALA A 1 381 ? 11.215 19.392 -8.619 1.00 88.88 381 ALA A N 1
ATOM 2880 C CA . ALA A 1 381 ? 10.707 20.061 -9.825 1.00 88.88 381 ALA A CA 1
ATOM 2881 C C . ALA A 1 381 ? 11.623 21.170 -10.378 1.00 88.88 381 ALA A C 1
ATOM 2883 O O . ALA A 1 381 ? 11.717 21.361 -11.589 1.00 88.88 381 ALA A O 1
ATOM 2884 N N . GLY A 1 382 ? 12.301 21.911 -9.496 1.00 84.69 382 GLY A N 1
ATOM 2885 C CA . GLY A 1 382 ? 13.147 23.055 -9.854 1.00 84.69 382 GLY A CA 1
ATOM 2886 C C . GLY A 1 382 ? 14.597 22.723 -10.213 1.00 84.69 382 GLY A C 1
ATOM 2887 O O . GLY A 1 382 ? 15.379 23.658 -10.374 1.00 84.69 382 GLY A O 1
ATOM 2888 N N . TYR A 1 383 ? 14.969 21.443 -10.282 1.00 85.81 383 TYR A N 1
ATOM 2889 C CA . TYR A 1 383 ? 16.332 21.015 -10.583 1.00 85.81 383 TYR A CA 1
ATOM 2890 C C . TYR A 1 383 ? 16.406 20.444 -11.995 1.00 85.81 383 TYR A C 1
ATOM 2892 O O . TYR A 1 383 ? 15.684 19.509 -12.346 1.00 85.81 383 TYR A O 1
ATOM 2900 N N . ASP A 1 384 ? 17.297 21.016 -12.797 1.00 82.44 384 ASP A N 1
ATOM 2901 C CA . ASP A 1 384 ? 17.647 20.465 -14.098 1.00 82.44 384 ASP A CA 1
ATOM 2902 C C . ASP A 1 384 ? 18.473 19.182 -13.928 1.00 82.44 384 ASP A C 1
ATOM 2904 O O . ASP A 1 384 ? 19.082 18.934 -12.886 1.00 82.44 384 ASP A O 1
ATOM 2908 N N . ARG A 1 385 ? 18.484 18.353 -14.971 1.00 80.25 385 ARG A N 1
ATOM 2909 C CA . ARG A 1 385 ? 19.318 17.150 -15.069 1.00 80.25 385 ARG A CA 1
ATOM 2910 C C . ARG A 1 385 ? 20.773 17.584 -15.325 1.00 80.25 385 ARG A C 1
ATOM 2912 O O . ARG A 1 385 ? 21.066 18.111 -16.406 1.00 80.25 385 ARG A O 1
ATOM 2919 N N . HIS A 1 386 ? 21.673 17.440 -14.351 1.00 68.88 386 HIS A N 1
ATOM 2920 C CA . HIS A 1 386 ? 23.080 17.850 -14.420 1.00 68.88 386 HIS A CA 1
ATOM 2921 C C . HIS A 1 386 ? 24.021 16.779 -13.837 1.00 68.88 386 HIS A C 1
ATOM 2923 O O . HIS A 1 386 ? 24.257 16.709 -12.637 1.00 68.88 386 HIS A O 1
ATOM 2929 N N . VAL A 1 387 ? 24.688 16.026 -14.711 1.00 53.84 387 VAL A N 1
ATOM 2930 C CA . VAL A 1 387 ? 25.842 15.190 -14.336 1.00 53.84 387 VAL A CA 1
ATOM 2931 C C . VAL A 1 387 ? 27.063 16.125 -14.179 1.00 53.84 387 VAL A C 1
ATOM 2933 O O . VAL A 1 387 ? 27.377 16.771 -15.186 1.00 53.84 387 VAL A O 1
ATOM 2936 N N . PRO A 1 388 ? 27.764 16.283 -13.022 1.00 45.91 388 PRO A N 1
ATOM 2937 C CA . PRO A 1 388 ? 27.893 15.375 -11.869 1.00 45.91 388 PRO A CA 1
ATOM 2938 C C . PRO A 1 388 ? 27.724 16.028 -10.466 1.00 45.91 388 PRO A C 1
ATOM 2940 O O . PRO A 1 388 ? 28.201 17.136 -10.200 1.00 45.91 388 PRO A O 1
ATOM 2943 N N . LEU A 1 389 ? 27.169 15.284 -9.503 1.00 45.00 389 LEU A N 1
ATOM 2944 C CA . LEU A 1 389 ? 27.435 15.493 -8.070 1.00 45.00 389 LEU A CA 1
ATOM 2945 C C . LEU A 1 389 ? 28.474 14.466 -7.588 1.00 45.00 389 LEU A C 1
ATOM 2947 O O . LEU A 1 389 ? 29.060 13.752 -8.392 1.00 45.00 389 LEU A O 1
ATOM 2951 N N . ILE A 1 390 ? 28.754 14.429 -6.279 1.00 48.41 390 ILE A N 1
ATOM 2952 C CA . ILE A 1 390 ? 29.815 13.632 -5.611 1.00 48.41 390 ILE A CA 1
ATOM 2953 C C . ILE A 1 390 ? 29.781 12.126 -5.996 1.00 48.41 390 ILE A C 1
ATOM 2955 O O . ILE A 1 390 ? 30.768 11.413 -5.822 1.00 48.41 390 ILE A O 1
ATOM 2959 N N . TRP A 1 391 ? 28.659 11.690 -6.576 1.00 53.38 391 TRP A N 1
ATOM 2960 C CA . TRP A 1 391 ? 28.428 10.477 -7.359 1.00 53.38 391 TRP A CA 1
ATOM 2961 C C . TRP A 1 391 ? 27.718 10.930 -8.646 1.00 53.38 391 TRP A C 1
ATOM 2963 O O . TRP A 1 391 ? 26.867 11.814 -8.559 1.00 53.38 391 TRP A O 1
ATOM 2973 N N . GLU A 1 392 ? 28.082 10.405 -9.820 1.00 54.56 392 GLU A N 1
ATOM 2974 C CA . GLU A 1 392 ? 27.714 10.933 -11.156 1.00 54.56 392 GLU A CA 1
ATOM 2975 C C . GLU A 1 392 ? 26.194 10.961 -11.488 1.00 54.56 392 GLU A C 1
ATOM 2977 O O . GLU A 1 392 ? 25.839 11.169 -12.645 1.00 54.56 392 GLU A O 1
ATOM 2982 N N . GLU A 1 393 ? 25.283 10.791 -10.524 1.00 60.81 393 GLU A N 1
ATOM 2983 C CA . GLU A 1 393 ? 23.842 10.651 -10.767 1.00 60.81 393 GLU A CA 1
ATOM 2984 C C . GLU A 1 393 ? 22.985 11.710 -10.044 1.00 60.81 393 GLU A C 1
ATOM 2986 O O . GLU A 1 393 ? 23.128 11.981 -8.845 1.00 60.81 393 GLU A O 1
ATOM 2991 N N . ASP A 1 394 ? 22.078 12.305 -10.825 1.00 76.00 394 ASP A N 1
ATOM 2992 C CA . ASP A 1 394 ? 20.919 13.090 -10.388 1.00 76.00 394 ASP A CA 1
ATOM 2993 C C . ASP A 1 394 ? 19.907 12.198 -9.628 1.00 76.00 394 ASP A C 1
ATOM 2995 O O . ASP A 1 394 ? 20.129 11.004 -9.445 1.00 76.00 394 ASP A O 1
ATOM 2999 N N . GLY A 1 395 ? 18.782 12.750 -9.166 1.00 87.06 395 GLY A N 1
ATOM 3000 C CA . GLY A 1 395 ? 17.733 11.980 -8.488 1.00 87.06 395 GLY A CA 1
ATOM 3001 C C . GLY A 1 395 ? 17.274 12.614 -7.181 1.00 87.06 395 GLY A C 1
ATOM 3002 O O . GLY A 1 395 ? 17.925 13.494 -6.615 1.00 87.06 395 GLY A O 1
ATOM 3003 N N . LEU A 1 396 ? 16.106 12.190 -6.702 1.00 92.50 396 LEU A N 1
ATOM 3004 C CA . LEU A 1 396 ? 15.456 12.812 -5.548 1.00 92.50 396 LEU A CA 1
ATOM 3005 C C . LEU A 1 396 ? 15.969 12.237 -4.219 1.00 92.50 396 LEU A C 1
ATOM 3007 O O . LEU A 1 396 ? 16.064 12.962 -3.224 1.00 92.50 396 LEU A O 1
ATOM 3011 N N . MET A 1 397 ? 16.338 10.955 -4.200 1.00 95.62 397 MET A N 1
ATOM 3012 C CA . MET A 1 397 ? 16.953 10.293 -3.052 1.00 95.62 397 MET A CA 1
ATOM 3013 C C . MET A 1 397 ? 18.028 9.302 -3.498 1.00 95.62 397 MET A C 1
ATOM 3015 O O . MET A 1 397 ? 17.708 8.249 -4.039 1.00 95.62 397 MET A O 1
ATOM 3019 N N . ASN A 1 398 ? 19.286 9.609 -3.184 1.00 93.19 398 ASN A N 1
ATOM 3020 C CA . ASN A 1 398 ? 20.435 8.803 -3.587 1.00 93.19 398 ASN A CA 1
ATOM 3021 C C . ASN A 1 398 ? 21.159 8.241 -2.358 1.00 93.19 398 ASN A C 1
ATOM 3023 O O . ASN A 1 398 ? 21.717 8.995 -1.550 1.00 93.19 398 ASN A O 1
ATOM 3027 N N . LEU A 1 399 ? 21.135 6.914 -2.214 1.00 94.31 399 LEU A N 1
ATOM 3028 C CA . LEU A 1 399 ? 21.820 6.172 -1.156 1.00 94.31 399 LEU A CA 1
ATOM 3029 C C . LEU A 1 399 ? 22.972 5.352 -1.747 1.00 94.31 399 LEU A C 1
ATOM 3031 O O . LEU A 1 399 ? 22.781 4.627 -2.719 1.00 94.31 399 LEU A O 1
ATOM 3035 N N . ALA A 1 400 ? 24.153 5.394 -1.133 1.00 92.25 400 ALA A N 1
ATOM 3036 C CA . ALA A 1 400 ? 25.283 4.573 -1.564 1.00 92.25 400 ALA A CA 1
ATOM 3037 C C . ALA A 1 400 ? 26.079 4.021 -0.378 1.00 92.25 400 ALA A C 1
ATOM 3039 O O . ALA A 1 400 ? 26.547 4.778 0.472 1.00 92.25 400 ALA A O 1
ATOM 3040 N N . ARG A 1 401 ? 26.288 2.699 -0.352 1.00 93.38 401 ARG A N 1
ATOM 3041 C CA . ARG A 1 401 ? 27.042 1.985 0.697 1.00 93.38 401 ARG A CA 1
ATOM 3042 C C . ARG A 1 401 ? 26.521 2.277 2.104 1.00 93.38 401 ARG A C 1
ATOM 3044 O O . ARG A 1 401 ? 27.289 2.454 3.047 1.00 93.38 401 ARG A O 1
ATOM 3051 N N . CYS A 1 402 ? 25.200 2.351 2.229 1.00 96.69 402 CYS A N 1
ATOM 3052 C CA . CYS A 1 402 ? 24.538 2.574 3.503 1.00 96.69 402 CYS A CA 1
ATOM 3053 C C . CYS A 1 402 ? 24.082 1.262 4.146 1.00 96.69 402 CYS A C 1
ATOM 3055 O O . CYS A 1 402 ? 23.768 0.288 3.459 1.00 96.69 402 CYS A O 1
ATOM 3057 N N . GLU A 1 403 ? 23.988 1.266 5.475 1.00 98.75 403 GLU A N 1
ATOM 3058 C CA . GLU A 1 403 ? 23.496 0.129 6.256 1.00 98.75 403 GLU A CA 1
ATOM 3059 C C . GLU A 1 403 ? 22.393 0.551 7.236 1.00 98.75 403 GLU A C 1
ATOM 3061 O O . GLU A 1 403 ? 22.511 1.571 7.912 1.00 98.75 403 GLU A O 1
ATOM 3066 N N . ASN A 1 404 ? 21.337 -0.248 7.384 1.00 98.75 404 ASN A N 1
ATOM 3067 C CA . ASN A 1 404 ? 20.259 0.006 8.351 1.00 98.75 404 ASN A CA 1
ATOM 3068 C C . ASN A 1 404 ? 19.578 1.365 8.096 1.00 98.75 404 ASN A C 1
ATOM 3070 O O . ASN A 1 404 ? 19.628 2.275 8.929 1.00 98.75 404 ASN A O 1
ATOM 3074 N N . VAL A 1 405 ? 18.950 1.507 6.926 1.00 98.88 405 VAL A N 1
ATOM 3075 C CA . VAL A 1 405 ? 18.221 2.725 6.538 1.00 98.88 405 VAL A CA 1
ATOM 3076 C C . VAL A 1 405 ? 16.717 2.478 6.580 1.00 98.88 405 VAL A C 1
ATOM 3078 O O . VAL A 1 405 ? 16.217 1.530 5.975 1.00 98.88 405 VAL A O 1
ATOM 3081 N N . LEU A 1 406 ? 15.992 3.359 7.270 1.00 98.75 406 LEU A N 1
ATOM 3082 C CA . LEU A 1 406 ? 14.531 3.393 7.288 1.00 98.75 406 LEU A CA 1
ATOM 3083 C C . LEU A 1 406 ? 14.031 4.615 6.519 1.00 98.75 406 LEU A C 1
ATOM 3085 O O . LEU A 1 406 ? 14.349 5.741 6.895 1.00 98.75 406 LEU A O 1
ATOM 3089 N N . VAL A 1 407 ? 13.174 4.402 5.526 1.00 98.81 407 VAL A N 1
ATOM 3090 C CA . VAL A 1 407 ? 12.413 5.457 4.854 1.00 98.81 407 VAL A CA 1
ATOM 3091 C C . VAL A 1 407 ? 10.926 5.189 5.062 1.00 98.81 407 VAL A C 1
ATOM 3093 O O . VAL A 1 407 ? 10.421 4.160 4.624 1.00 98.81 407 VAL A O 1
ATOM 3096 N N . ASP A 1 408 ? 10.221 6.078 5.758 1.00 98.75 408 ASP A N 1
ATOM 3097 C CA . ASP A 1 408 ? 8.841 5.833 6.186 1.00 98.75 408 ASP A CA 1
ATOM 3098 C C . ASP A 1 408 ? 7.926 7.042 5.945 1.00 98.75 408 ASP A C 1
ATOM 3100 O O . ASP A 1 408 ? 8.057 8.080 6.597 1.00 98.75 408 ASP A O 1
ATOM 3104 N N . GLY A 1 409 ? 6.970 6.891 5.027 1.00 98.56 409 GLY A N 1
ATOM 3105 C CA . GLY A 1 409 ? 5.819 7.783 4.898 1.00 98.56 409 GLY A CA 1
ATOM 3106 C C . GLY A 1 409 ? 5.957 8.977 3.948 1.00 98.56 409 GLY A C 1
ATOM 3107 O O . GLY A 1 409 ? 4.936 9.547 3.553 1.00 98.56 409 GLY A O 1
ATOM 3108 N N . VAL A 1 410 ? 7.175 9.371 3.579 1.00 98.69 410 VAL A N 1
ATOM 3109 C CA . VAL A 1 410 ? 7.428 10.569 2.759 1.00 98.69 410 VAL A CA 1
ATOM 3110 C C . VAL A 1 410 ? 6.865 10.451 1.336 1.00 98.69 410 VAL A C 1
ATOM 3112 O O . VAL A 1 410 ? 6.717 9.354 0.789 1.00 98.69 410 VAL A O 1
ATOM 3115 N N . ILE A 1 411 ? 6.558 11.600 0.731 1.00 98.88 411 ILE A N 1
ATOM 3116 C CA . ILE A 1 411 ? 6.153 11.722 -0.675 1.00 98.88 411 ILE A CA 1
ATOM 3117 C C . ILE A 1 411 ? 7.319 12.327 -1.458 1.00 98.88 411 ILE A C 1
ATOM 3119 O O . ILE A 1 411 ? 7.873 13.342 -1.051 1.00 98.88 411 ILE A O 1
ATOM 3123 N N . LEU A 1 412 ? 7.681 11.722 -2.580 1.00 98.69 412 LEU A N 1
ATOM 3124 C CA . LEU A 1 412 ? 8.705 12.179 -3.508 1.00 98.69 412 LEU A CA 1
ATOM 3125 C C . LEU A 1 412 ? 8.029 12.644 -4.796 1.00 98.69 412 LEU A C 1
ATOM 3127 O O . LEU A 1 412 ? 7.243 11.898 -5.391 1.00 98.69 412 LEU A O 1
ATOM 3131 N N . ARG A 1 413 ? 8.330 13.874 -5.218 1.00 97.88 413 ARG A N 1
ATOM 3132 C CA . ARG A 1 413 ? 7.690 14.518 -6.365 1.00 97.88 413 ARG A CA 1
ATOM 3133 C C . ARG A 1 413 ? 8.688 15.080 -7.375 1.00 97.88 413 ARG A C 1
ATOM 3135 O O . ARG A 1 413 ? 9.615 15.787 -6.993 1.00 97.88 413 ARG A O 1
ATOM 3142 N N . ASP A 1 414 ? 8.416 14.827 -8.656 1.00 94.56 414 ASP A N 1
ATOM 3143 C CA . ASP A 1 414 ? 9.058 15.486 -9.809 1.00 94.56 414 ASP A CA 1
ATOM 3144 C C . ASP A 1 414 ? 10.587 15.333 -9.843 1.00 94.56 414 ASP A C 1
ATOM 3146 O O . ASP A 1 414 ? 11.338 16.309 -9.898 1.00 94.56 414 ASP A O 1
ATOM 3150 N N . SER A 1 415 ? 11.054 14.079 -9.778 1.00 93.62 415 SER A N 1
ATOM 3151 C CA . SER A 1 415 ? 12.477 13.743 -9.907 1.00 93.62 415 SER A CA 1
ATOM 3152 C C . SER A 1 415 ? 13.046 14.200 -11.255 1.00 93.62 415 SER A C 1
ATOM 3154 O O . SER A 1 415 ? 12.336 14.283 -12.261 1.00 93.62 415 SER A O 1
ATOM 3156 N N . ASN A 1 416 ? 14.338 14.518 -11.289 1.00 88.81 416 ASN A N 1
ATOM 3157 C CA . ASN A 1 416 ? 15.084 14.886 -12.498 1.00 88.81 416 ASN A CA 1
ATOM 3158 C C . ASN A 1 416 ? 15.859 13.702 -13.125 1.00 88.81 416 ASN A C 1
ATOM 3160 O O . ASN A 1 416 ? 16.440 13.868 -14.197 1.00 88.81 416 ASN A O 1
ATOM 3164 N N . TRP A 1 417 ? 15.831 12.526 -12.485 1.00 89.19 417 TRP A N 1
ATOM 3165 C CA . TRP A 1 417 ? 16.430 11.244 -12.905 1.00 89.19 417 TRP A CA 1
ATOM 3166 C C . TRP A 1 417 ? 15.727 10.082 -12.166 1.00 89.19 417 TRP A C 1
ATOM 3168 O O . TRP A 1 417 ? 14.646 10.299 -11.603 1.00 89.19 417 TRP A O 1
ATOM 3178 N N . TRP A 1 418 ? 16.321 8.885 -12.122 1.00 91.69 418 TRP A N 1
ATOM 3179 C CA . TRP A 1 418 ? 15.934 7.774 -11.243 1.00 91.69 418 TRP A CA 1
ATOM 3180 C C . TRP A 1 418 ? 15.577 8.302 -9.853 1.00 91.69 418 TRP A C 1
ATOM 3182 O O . TRP A 1 418 ? 16.339 9.044 -9.228 1.00 91.69 418 TRP A O 1
ATOM 3192 N N . SER A 1 419 ? 14.347 8.035 -9.415 1.00 95.06 419 SER A N 1
ATOM 3193 C CA . SER A 1 419 ? 13.753 8.790 -8.308 1.00 95.06 419 SER A CA 1
ATOM 3194 C C . SER A 1 419 ? 14.395 8.439 -6.978 1.00 95.06 419 SER A C 1
ATOM 3196 O O . SER A 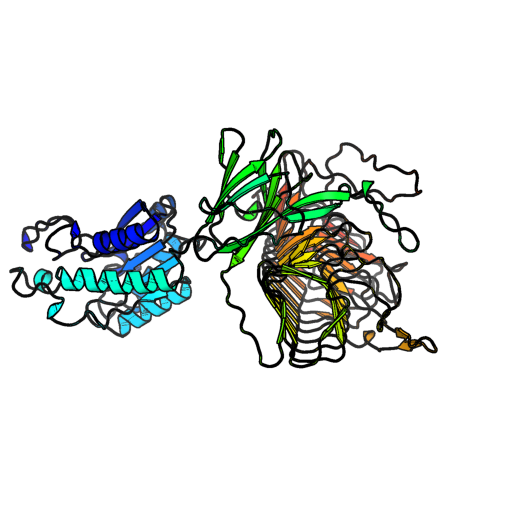1 419 ? 14.686 9.332 -6.175 1.00 95.06 419 SER A O 1
ATOM 3198 N N . ILE A 1 420 ? 14.582 7.141 -6.739 1.00 96.94 420 ILE A N 1
ATOM 3199 C CA . ILE A 1 420 ? 15.180 6.601 -5.528 1.00 96.94 420 ILE A CA 1
ATOM 3200 C C . ILE A 1 420 ? 16.220 5.573 -5.943 1.00 96.94 420 ILE A C 1
ATOM 3202 O O . ILE A 1 420 ? 15.866 4.492 -6.406 1.00 96.94 420 ILE A O 1
ATOM 3206 N N . THR A 1 421 ? 17.490 5.883 -5.710 1.00 94.88 421 THR A N 1
ATOM 3207 C CA . THR A 1 421 ? 18.591 4.960 -5.981 1.00 94.88 421 THR A CA 1
ATOM 3208 C C . THR A 1 421 ? 19.208 4.456 -4.684 1.00 94.88 421 THR A C 1
ATOM 3210 O O . THR A 1 421 ? 19.374 5.192 -3.703 1.00 94.88 421 THR A O 1
ATOM 3213 N N . ALA A 1 422 ? 19.556 3.173 -4.668 1.00 95.38 422 ALA A N 1
ATOM 3214 C CA . ALA A 1 422 ? 20.342 2.570 -3.607 1.00 95.38 422 ALA A CA 1
ATOM 3215 C C . ALA A 1 422 ? 21.436 1.689 -4.208 1.00 95.38 422 ALA A C 1
ATOM 3217 O O . ALA A 1 422 ? 21.157 0.637 -4.776 1.00 95.38 422 ALA A O 1
ATOM 3218 N N . PHE A 1 423 ? 22.688 2.106 -4.042 1.00 93.94 423 PHE A N 1
ATOM 3219 C CA . PHE A 1 423 ? 23.859 1.405 -4.556 1.00 93.94 423 PHE A CA 1
ATOM 3220 C C . PHE A 1 423 ? 24.611 0.690 -3.436 1.00 93.94 423 PHE A C 1
ATOM 3222 O O . PHE A 1 423 ? 25.135 1.331 -2.524 1.00 93.94 423 PHE A O 1
ATOM 3229 N N . ASN A 1 424 ? 24.717 -0.636 -3.527 1.00 94.56 424 ASN A N 1
ATOM 3230 C CA . ASN A 1 424 ? 25.468 -1.491 -2.603 1.00 94.56 424 ASN A CA 1
ATOM 3231 C C . ASN A 1 424 ? 25.111 -1.250 -1.122 1.00 94.56 424 ASN A C 1
ATOM 3233 O O . ASN A 1 424 ? 25.975 -1.159 -0.249 1.00 94.56 424 ASN A O 1
ATOM 3237 N N . CYS A 1 425 ? 23.820 -1.081 -0.848 1.00 96.88 425 CYS A N 1
ATOM 3238 C CA . CYS A 1 425 ? 23.295 -0.891 0.501 1.00 96.88 425 CYS A CA 1
ATOM 3239 C C . CYS A 1 425 ? 22.764 -2.205 1.094 1.00 96.88 425 CYS A C 1
ATOM 3241 O O . CYS A 1 425 ? 22.282 -3.079 0.367 1.00 96.88 425 CYS A O 1
ATOM 3243 N N . VAL A 1 426 ? 22.794 -2.312 2.424 1.00 98.62 426 VAL A N 1
ATOM 3244 C CA . VAL A 1 426 ? 22.355 -3.502 3.167 1.00 98.62 426 VAL A CA 1
ATOM 3245 C C . VAL A 1 426 ? 21.352 -3.117 4.256 1.00 98.62 426 VAL A C 1
ATOM 3247 O O . VAL A 1 426 ? 21.512 -2.097 4.921 1.00 98.62 426 VAL A O 1
ATOM 3250 N N . ASN A 1 427 ? 20.323 -3.939 4.471 1.00 98.81 427 ASN A N 1
ATOM 3251 C CA . ASN A 1 427 ? 19.276 -3.711 5.478 1.00 98.81 427 ASN A CA 1
ATOM 3252 C C . ASN A 1 427 ? 18.515 -2.396 5.234 1.00 98.81 427 ASN A C 1
ATOM 3254 O O . ASN A 1 427 ? 18.600 -1.440 6.010 1.00 98.81 427 ASN A O 1
ATOM 3258 N N . LEU A 1 428 ? 17.762 -2.356 4.137 1.00 98.94 428 LEU A N 1
ATOM 3259 C CA . LEU A 1 428 ? 16.912 -1.220 3.787 1.00 98.94 428 LEU A CA 1
ATOM 3260 C C . LEU A 1 428 ? 15.447 -1.526 4.085 1.00 98.94 428 LEU A C 1
ATOM 3262 O O . LEU A 1 428 ? 14.948 -2.599 3.743 1.00 98.94 428 LEU A O 1
ATOM 3266 N N . HIS A 1 429 ? 14.736 -0.561 4.660 1.00 98.88 429 HIS A N 1
ATOM 3267 C CA . HIS A 1 429 ? 13.297 -0.650 4.858 1.00 98.88 429 HIS A CA 1
ATOM 3268 C C . HIS A 1 429 ? 12.601 0.610 4.349 1.00 98.88 429 HIS A C 1
ATOM 3270 O O . HIS A 1 429 ? 12.736 1.682 4.934 1.00 98.88 429 HIS A O 1
ATOM 3276 N N . TYR A 1 430 ? 11.820 0.456 3.285 1.00 98.94 430 TYR A N 1
ATOM 3277 C CA . TYR A 1 430 ? 10.918 1.470 2.759 1.00 98.94 430 TYR A CA 1
ATOM 3278 C C . TYR A 1 430 ? 9.487 1.094 3.142 1.00 98.94 430 TYR A C 1
ATOM 3280 O O . TYR A 1 430 ? 9.018 0.006 2.806 1.00 98.94 430 TYR A O 1
ATOM 3288 N N . ASN A 1 431 ? 8.793 1.978 3.850 1.00 98.88 431 ASN A N 1
ATOM 3289 C CA . ASN A 1 431 ? 7.403 1.791 4.245 1.00 98.88 431 ASN A CA 1
ATOM 3290 C C . ASN A 1 431 ? 6.572 3.018 3.868 1.00 98.88 431 ASN A C 1
ATOM 3292 O O . ASN A 1 431 ? 6.946 4.140 4.187 1.00 98.88 431 ASN A O 1
ATOM 3296 N N . ASN A 1 432 ? 5.424 2.828 3.221 1.00 98.81 432 ASN A N 1
ATOM 3297 C CA . ASN A 1 432 ? 4.487 3.918 2.933 1.00 98.81 432 ASN A CA 1
ATOM 3298 C C . ASN A 1 432 ? 5.108 5.119 2.182 1.00 98.81 432 ASN A C 1
ATOM 3300 O O . ASN A 1 432 ? 4.732 6.275 2.401 1.00 98.81 432 ASN A O 1
ATOM 3304 N N . VAL A 1 433 ? 6.076 4.842 1.304 1.00 98.88 433 VAL A N 1
ATOM 3305 C CA . VAL A 1 433 ? 6.736 5.834 0.443 1.00 98.88 433 VAL A CA 1
ATOM 3306 C C . VAL A 1 433 ? 5.930 6.016 -0.838 1.00 98.88 433 VAL A C 1
ATOM 3308 O O . VAL A 1 433 ? 5.331 5.061 -1.337 1.00 98.88 433 VAL A O 1
ATOM 3311 N N . LYS A 1 434 ? 5.889 7.249 -1.352 1.00 98.81 434 LYS A N 1
ATOM 3312 C CA . LYS A 1 434 ? 5.126 7.593 -2.554 1.00 98.81 434 LYS A CA 1
ATOM 3313 C C . LYS A 1 434 ? 6.016 8.273 -3.577 1.00 98.81 434 LYS A C 1
ATOM 3315 O O . LYS A 1 434 ? 6.625 9.277 -3.231 1.00 98.81 434 LYS A O 1
ATOM 3320 N N . THR A 1 435 ? 6.043 7.792 -4.815 1.00 98.50 435 THR A N 1
ATOM 3321 C CA . THR A 1 435 ? 6.595 8.529 -5.964 1.00 98.50 435 THR A CA 1
ATOM 3322 C C . THR A 1 435 ? 5.446 8.975 -6.862 1.00 98.50 435 THR A C 1
ATOM 3324 O O . THR A 1 435 ? 4.588 8.182 -7.252 1.00 98.50 435 THR A O 1
ATOM 3327 N N . ILE A 1 436 ? 5.378 10.275 -7.144 1.00 98.00 436 ILE A N 1
ATOM 3328 C CA . ILE A 1 436 ? 4.327 10.864 -7.978 1.00 98.00 436 ILE A CA 1
ATOM 3329 C C . ILE A 1 436 ? 4.878 12.051 -8.764 1.00 98.00 436 ILE A C 1
ATOM 3331 O O . ILE A 1 436 ? 5.834 12.701 -8.356 1.00 98.00 436 ILE A O 1
ATOM 3335 N N . GLY A 1 437 ? 4.270 12.368 -9.901 1.00 96.06 437 GLY A N 1
ATOM 3336 C CA . GLY A 1 437 ? 4.738 13.469 -10.736 1.00 96.06 437 GLY A CA 1
ATOM 3337 C C . GLY A 1 437 ? 6.017 13.141 -11.511 1.00 96.06 437 GLY A C 1
ATOM 3338 O O . GLY A 1 437 ? 6.822 14.025 -11.773 1.00 96.06 437 GLY A O 1
ATOM 3339 N N . MET A 1 438 ? 6.236 11.867 -11.821 1.00 95.50 438 MET A N 1
ATOM 3340 C CA . MET A 1 438 ? 7.414 11.372 -12.526 1.00 95.50 438 MET A CA 1
ATOM 3341 C C . MET A 1 438 ? 7.097 11.324 -14.017 1.00 95.50 438 MET A C 1
ATOM 3343 O O . MET A 1 438 ? 6.544 10.353 -14.522 1.00 95.50 438 MET A O 1
ATOM 3347 N N . TRP A 1 439 ? 7.324 12.441 -14.702 1.00 93.12 439 TRP A N 1
ATOM 3348 C CA . TRP A 1 439 ? 6.979 12.602 -16.118 1.00 93.12 439 TRP A CA 1
ATOM 3349 C C . TRP A 1 439 ? 8.205 12.661 -17.025 1.00 93.12 439 TRP A C 1
ATOM 3351 O O . TRP A 1 439 ? 8.076 12.448 -18.230 1.00 93.12 439 TRP A O 1
ATOM 3361 N N . ARG A 1 440 ? 9.374 12.984 -16.467 1.00 91.81 440 ARG A N 1
ATOM 3362 C CA . ARG A 1 440 ? 10.635 13.141 -17.196 1.00 91.81 440 ARG A CA 1
ATOM 3363 C C . ARG A 1 440 ? 11.169 11.778 -17.650 1.00 91.81 440 ARG A C 1
ATOM 3365 O O . ARG A 1 440 ? 10.878 10.756 -17.035 1.00 91.81 440 ARG A O 1
ATOM 3372 N N . TYR A 1 441 ? 11.960 11.766 -18.723 1.00 89.50 441 TYR A N 1
ATOM 3373 C CA . TYR A 1 441 ? 12.649 10.547 -19.166 1.00 89.50 441 TYR A CA 1
ATOM 3374 C C . TYR A 1 441 ? 13.536 9.980 -18.055 1.00 89.50 441 TYR A C 1
ATOM 3376 O O . TYR A 1 441 ? 14.201 10.760 -17.372 1.00 89.50 441 TYR A O 1
ATOM 3384 N N . ASN A 1 442 ? 13.557 8.649 -17.915 1.00 88.38 442 ASN A N 1
ATOM 3385 C CA . ASN A 1 442 ? 14.293 7.930 -16.869 1.00 88.38 442 ASN A CA 1
ATOM 3386 C C . ASN A 1 442 ? 13.945 8.409 -15.454 1.00 88.38 442 ASN A C 1
ATOM 3388 O O . ASN A 1 442 ? 14.831 8.647 -14.639 1.00 88.38 442 ASN A O 1
ATOM 3392 N N . THR A 1 443 ? 12.658 8.639 -15.179 1.00 93.12 443 THR A N 1
ATOM 3393 C CA . THR A 1 443 ? 12.179 8.821 -13.800 1.00 93.12 443 THR A CA 1
ATOM 3394 C C . THR A 1 443 ? 11.636 7.510 -13.268 1.00 93.12 443 THR A C 1
ATOM 3396 O O . THR A 1 443 ? 10.452 7.377 -12.953 1.00 93.12 443 THR A O 1
ATOM 3399 N N . ASP A 1 444 ? 12.537 6.541 -13.195 1.00 94.81 444 ASP A N 1
ATOM 3400 C CA . ASP A 1 444 ? 12.376 5.234 -12.577 1.00 94.81 444 ASP A CA 1
ATOM 3401 C C . ASP A 1 444 ? 12.000 5.405 -11.096 1.00 94.81 444 ASP A C 1
ATOM 3403 O O . ASP A 1 444 ? 12.188 6.481 -10.507 1.00 94.81 444 ASP A O 1
ATOM 3407 N N . GLY A 1 445 ? 11.381 4.393 -10.499 1.00 96.94 445 GLY A N 1
ATOM 3408 C CA . GLY A 1 445 ? 10.914 4.435 -9.115 1.00 96.94 445 GLY A CA 1
ATOM 3409 C C . GLY A 1 445 ? 12.011 4.096 -8.115 1.00 96.94 445 GLY A C 1
ATOM 3410 O O . GLY A 1 445 ? 12.741 4.984 -7.671 1.00 96.94 445 GLY A O 1
ATOM 3411 N N . PHE A 1 446 ? 12.050 2.830 -7.702 1.00 98.25 446 PHE A N 1
ATOM 3412 C CA . PHE A 1 446 ? 13.100 2.268 -6.860 1.00 98.25 446 PHE A CA 1
ATOM 3413 C C . PHE A 1 446 ? 14.113 1.498 -7.707 1.00 98.25 446 PHE A C 1
ATOM 3415 O O . PHE A 1 446 ? 13.785 0.419 -8.202 1.00 98.25 446 PHE A O 1
ATOM 3422 N N . ASP A 1 447 ? 15.350 1.986 -7.736 1.00 96.62 447 ASP A N 1
ATOM 3423 C CA . ASP A 1 447 ? 16.502 1.325 -8.344 1.00 96.62 447 ASP A CA 1
ATOM 3424 C C . ASP A 1 447 ? 17.419 0.762 -7.260 1.00 96.62 447 ASP A C 1
ATOM 3426 O O . ASP A 1 447 ? 18.194 1.479 -6.614 1.00 96.62 447 ASP A O 1
ATOM 3430 N N . PHE A 1 448 ? 17.330 -0.550 -7.046 1.00 97.56 448 PHE A N 1
ATOM 3431 C CA . PHE A 1 448 ? 18.201 -1.265 -6.119 1.00 97.56 448 PHE A CA 1
ATOM 3432 C C . PHE A 1 448 ? 19.369 -1.884 -6.873 1.00 97.56 448 PHE A C 1
ATOM 3434 O O . PHE A 1 448 ? 19.200 -2.892 -7.554 1.00 97.56 448 PHE A O 1
ATOM 3441 N N . VAL A 1 449 ? 20.563 -1.323 -6.707 1.00 95.38 449 VAL A N 1
ATOM 3442 C CA . VAL A 1 449 ? 21.772 -1.749 -7.412 1.00 95.38 449 VAL A CA 1
ATOM 3443 C C . VAL A 1 449 ? 22.685 -2.518 -6.460 1.00 95.38 449 VAL A C 1
ATOM 3445 O O . VAL A 1 449 ? 23.277 -1.935 -5.552 1.00 95.38 449 VAL A O 1
ATOM 3448 N N . ASN A 1 450 ? 22.810 -3.835 -6.656 1.00 96.56 450 ASN A N 1
ATOM 3449 C CA . ASN A 1 450 ? 23.647 -4.725 -5.830 1.00 96.56 450 ASN A CA 1
ATOM 3450 C C . ASN A 1 450 ? 23.333 -4.648 -4.312 1.00 96.56 450 ASN A C 1
ATOM 3452 O O . ASN A 1 450 ? 24.229 -4.724 -3.471 1.00 96.56 450 ASN A O 1
ATOM 3456 N N . CYS A 1 451 ? 22.057 -4.473 -3.953 1.00 97.81 451 CYS A N 1
ATOM 3457 C CA . CYS A 1 451 ? 21.588 -4.373 -2.566 1.00 97.81 451 CYS A CA 1
ATOM 3458 C C . CYS A 1 451 ? 21.232 -5.728 -1.937 1.00 97.81 451 CYS A C 1
ATOM 3460 O O . CYS A 1 451 ? 20.919 -6.692 -2.634 1.00 97.81 451 CYS A O 1
ATOM 3462 N N . GLN A 1 452 ? 21.221 -5.788 -0.599 1.00 98.62 452 GLN A N 1
ATOM 3463 C CA . GLN A 1 452 ? 20.863 -6.997 0.154 1.00 98.62 452 GLN A CA 1
ATOM 3464 C C . GLN A 1 452 ? 19.956 -6.691 1.346 1.00 98.62 452 GLN A C 1
ATOM 3466 O O . GLN A 1 452 ? 20.104 -5.657 1.999 1.00 98.62 452 GLN A O 1
ATOM 3471 N N . ASN A 1 453 ? 19.061 -7.625 1.679 1.00 98.81 453 ASN A N 1
ATOM 3472 C CA . ASN A 1 453 ? 18.123 -7.509 2.802 1.00 98.81 453 ASN A CA 1
ATOM 3473 C C . ASN A 1 453 ? 17.258 -6.242 2.686 1.00 98.81 453 ASN A C 1
ATOM 3475 O O . ASN A 1 453 ? 17.361 -5.312 3.489 1.00 98.81 453 ASN A O 1
ATOM 3479 N N . VAL A 1 454 ? 16.418 -6.194 1.656 1.00 98.94 454 VAL A N 1
ATOM 3480 C CA . VAL A 1 454 ? 15.588 -5.025 1.346 1.00 98.94 454 VAL A CA 1
ATOM 3481 C C . VAL A 1 454 ? 14.118 -5.358 1.546 1.00 98.94 454 VAL A C 1
ATOM 3483 O O . VAL A 1 454 ? 13.613 -6.364 1.044 1.00 98.94 454 VAL A O 1
ATOM 3486 N N . ARG A 1 455 ? 13.407 -4.486 2.262 1.00 98.94 455 ARG A N 1
ATOM 3487 C CA . ARG A 1 455 ? 11.957 -4.558 2.430 1.00 98.94 455 ARG A CA 1
ATOM 3488 C C . ARG A 1 455 ? 11.297 -3.291 1.896 1.00 98.94 455 ARG A C 1
ATOM 3490 O O . ARG A 1 455 ? 11.610 -2.198 2.356 1.00 98.94 455 ARG A O 1
ATOM 3497 N N . VAL A 1 456 ? 10.355 -3.446 0.973 1.00 98.94 456 VAL A N 1
ATOM 3498 C CA . VAL A 1 456 ? 9.506 -2.372 0.440 1.00 98.94 456 VAL A CA 1
ATOM 3499 C C . VAL A 1 456 ? 8.061 -2.723 0.764 1.00 98.94 456 VAL A C 1
ATOM 3501 O O . VAL A 1 456 ? 7.564 -3.754 0.321 1.00 98.94 456 VAL A O 1
ATOM 3504 N N . THR A 1 457 ? 7.393 -1.909 1.579 1.00 98.88 457 THR A N 1
ATOM 3505 C CA . THR A 1 457 ? 6.042 -2.204 2.071 1.00 98.88 457 THR A CA 1
ATOM 3506 C C . THR A 1 457 ? 5.095 -1.026 1.961 1.00 98.88 457 THR A C 1
ATOM 3508 O O . THR A 1 457 ? 5.455 0.105 2.271 1.00 98.88 457 THR A O 1
ATOM 3511 N N . ASN A 1 458 ? 3.843 -1.295 1.590 1.00 98.75 458 ASN A N 1
ATOM 3512 C CA . ASN A 1 458 ? 2.762 -0.305 1.622 1.00 98.75 458 ASN A CA 1
ATOM 3513 C C . ASN A 1 458 ? 3.042 0.951 0.767 1.00 98.75 458 ASN A C 1
ATOM 3515 O O . ASN A 1 458 ? 2.540 2.024 1.090 1.00 98.75 458 ASN A O 1
ATOM 3519 N N . CYS A 1 459 ? 3.874 0.858 -0.275 1.00 98.94 459 CYS A N 1
ATOM 3520 C CA . CYS A 1 459 ? 4.280 2.001 -1.100 1.00 98.94 459 CYS A CA 1
ATOM 3521 C C . CYS A 1 459 ? 3.323 2.232 -2.281 1.00 98.94 459 CYS A C 1
ATOM 3523 O O . CYS A 1 459 ? 2.651 1.308 -2.739 1.00 98.94 459 CYS A O 1
ATOM 3525 N N . PHE A 1 460 ? 3.300 3.458 -2.802 1.00 98.88 460 PHE A N 1
ATOM 3526 C CA . PHE A 1 460 ? 2.666 3.787 -4.080 1.00 98.88 460 PHE A CA 1
ATOM 3527 C C . PHE A 1 460 ? 3.702 4.360 -5.029 1.00 98.88 460 PHE A C 1
ATOM 3529 O O . PHE A 1 460 ? 4.444 5.264 -4.654 1.00 98.88 460 PHE A O 1
ATOM 3536 N N . LEU A 1 461 ? 3.741 3.868 -6.258 1.00 98.75 461 LEU A N 1
ATOM 3537 C CA . LEU A 1 461 ? 4.657 4.394 -7.249 1.00 98.75 461 LEU A CA 1
ATOM 3538 C C . LEU A 1 461 ? 3.948 4.624 -8.571 1.00 98.75 461 LEU A C 1
ATOM 3540 O O . LEU A 1 461 ? 3.419 3.682 -9.158 1.00 98.75 461 LEU A O 1
ATOM 3544 N N . ARG A 1 462 ? 3.967 5.875 -9.039 1.00 98.06 462 ARG A N 1
ATOM 3545 C CA . ARG A 1 462 ? 3.638 6.234 -10.416 1.00 98.06 462 ARG A CA 1
ATOM 3546 C C . ARG A 1 462 ? 4.853 6.863 -11.068 1.00 98.06 462 ARG A C 1
ATOM 3548 O O . ARG A 1 462 ? 5.188 8.013 -10.774 1.00 98.06 462 ARG A O 1
ATOM 3555 N N . ASN A 1 463 ? 5.471 6.101 -11.956 1.00 97.31 463 ASN A N 1
ATOM 3556 C CA . ASN A 1 463 ? 6.751 6.426 -12.559 1.00 97.31 463 ASN A CA 1
ATOM 3557 C C . ASN A 1 463 ? 6.660 6.440 -14.077 1.00 97.31 463 ASN A C 1
ATOM 3559 O O . ASN A 1 463 ? 5.828 5.734 -14.658 1.00 97.31 463 ASN A O 1
ATOM 3563 N N . PHE A 1 464 ? 7.488 7.287 -14.701 1.00 95.69 464 PHE A N 1
ATOM 3564 C CA . PHE A 1 464 ? 7.536 7.291 -16.151 1.00 95.69 464 PHE A CA 1
ATOM 3565 C C . PHE A 1 464 ? 8.159 6.005 -16.654 1.00 95.69 464 PHE A C 1
ATOM 3567 O O . PHE A 1 464 ? 7.564 5.430 -17.536 1.00 95.69 464 PHE A O 1
ATOM 3574 N N . ASP A 1 465 ? 9.291 5.577 -16.099 1.00 93.75 465 ASP A N 1
ATOM 3575 C CA . ASP A 1 465 ? 10.047 4.396 -16.537 1.00 93.75 465 ASP A CA 1
ATOM 3576 C C . ASP A 1 465 ? 9.869 3.214 -15.548 1.00 93.75 465 ASP A C 1
ATOM 3578 O O . ASP A 1 465 ? 8.872 3.172 -14.814 1.00 93.75 465 ASP A O 1
ATOM 3582 N N . ASP A 1 466 ? 10.828 2.280 -15.504 1.00 95.19 466 ASP A N 1
ATOM 3583 C CA . ASP A 1 466 ? 10.867 1.134 -14.582 1.00 95.19 466 ASP A CA 1
ATOM 3584 C C . ASP A 1 466 ? 10.495 1.516 -13.132 1.00 95.19 466 ASP A C 1
ATOM 3586 O O . ASP A 1 466 ? 11.017 2.469 -12.553 1.00 95.19 466 ASP A O 1
ATOM 3590 N N . VAL A 1 467 ? 9.559 0.791 -12.508 1.00 97.88 467 VAL A N 1
ATOM 3591 C CA . VAL A 1 467 ? 8.951 1.254 -11.245 1.00 97.88 467 VAL A CA 1
ATOM 3592 C C . VAL A 1 467 ? 9.619 0.675 -10.003 1.00 97.88 467 VAL A C 1
ATOM 3594 O O . VAL A 1 467 ? 10.043 1.422 -9.126 1.00 97.88 467 VAL A O 1
ATOM 3597 N N . ILE A 1 468 ? 9.696 -0.649 -9.876 1.00 98.38 468 ILE A N 1
ATOM 3598 C CA . ILE A 1 468 ? 10.531 -1.296 -8.857 1.00 98.38 468 ILE A CA 1
ATOM 3599 C C . ILE A 1 468 ? 11.457 -2.242 -9.582 1.00 98.38 468 ILE A C 1
ATOM 3601 O O . ILE A 1 468 ? 11.002 -3.257 -10.114 1.00 98.38 468 ILE A O 1
ATOM 3605 N N . VAL A 1 469 ? 12.743 -1.914 -9.562 1.00 97.38 469 VAL A N 1
ATOM 3606 C CA . VAL A 1 469 ? 13.736 -2.617 -10.350 1.00 97.38 469 VAL A CA 1
ATOM 3607 C C . VAL A 1 469 ? 14.933 -3.039 -9.508 1.00 97.38 469 VAL A C 1
ATOM 3609 O O . VAL A 1 469 ? 15.495 -2.287 -8.708 1.00 97.38 469 VAL A O 1
ATOM 3612 N N . LEU A 1 470 ? 15.285 -4.313 -9.654 1.00 98.12 470 LEU A N 1
ATOM 3613 C CA . LEU A 1 470 ? 16.463 -4.914 -9.043 1.00 98.12 470 LEU A CA 1
ATOM 3614 C C . LEU A 1 470 ? 17.537 -5.021 -10.118 1.00 98.12 470 LEU A C 1
ATOM 3616 O O . LEU A 1 470 ? 17.365 -5.758 -11.090 1.00 98.12 470 LEU A O 1
ATOM 3620 N N . LYS A 1 471 ? 18.636 -4.296 -9.924 1.00 95.19 471 LYS A N 1
ATOM 3621 C CA . LYS A 1 471 ? 19.745 -4.192 -10.868 1.00 95.19 471 LYS A CA 1
ATOM 3622 C C . LYS A 1 471 ? 21.071 -4.591 -10.231 1.00 95.19 471 LYS A C 1
ATOM 3624 O O . LYS A 1 471 ? 21.251 -4.645 -9.011 1.00 95.19 471 LYS A O 1
ATOM 3629 N N . GLY A 1 472 ? 22.036 -4.865 -11.095 1.00 93.12 472 GLY A N 1
ATOM 3630 C CA . GLY A 1 472 ? 23.408 -5.174 -10.742 1.00 93.12 472 GLY A CA 1
ATOM 3631 C C . GLY A 1 472 ? 24.295 -4.563 -11.800 1.00 93.12 472 GLY A C 1
ATOM 3632 O O . GLY A 1 472 ? 24.117 -4.848 -12.981 1.00 93.12 472 GLY A O 1
ATOM 3633 N N . LEU A 1 473 ? 25.218 -3.702 -11.389 1.00 89.69 473 LEU A N 1
ATOM 3634 C CA . LEU A 1 473 ? 26.055 -2.927 -12.297 1.00 89.69 473 LEU A CA 1
ATOM 3635 C C . LEU A 1 473 ? 27.524 -3.028 -11.883 1.00 89.69 473 LEU A C 1
ATOM 3637 O O . LEU A 1 473 ? 27.851 -3.093 -10.696 1.00 89.69 473 LEU A O 1
ATOM 3641 N N . ARG A 1 474 ? 28.437 -2.947 -12.861 1.00 84.31 474 ARG A N 1
ATOM 3642 C CA . ARG A 1 474 ? 29.808 -2.512 -12.570 1.00 84.31 474 ARG A CA 1
ATOM 3643 C C . ARG A 1 474 ? 29.782 -1.002 -12.441 1.00 84.31 474 ARG A C 1
ATOM 3645 O O . ARG A 1 474 ? 29.545 -0.296 -13.418 1.00 84.31 474 ARG A O 1
ATOM 3652 N N . VAL A 1 475 ? 30.027 -0.522 -11.231 1.00 77.06 475 VAL A N 1
ATOM 3653 C CA . VAL A 1 475 ? 30.080 0.910 -10.946 1.00 77.06 475 VAL A CA 1
ATOM 3654 C C . VAL A 1 475 ? 31.534 1.335 -10.806 1.00 77.06 475 VAL A C 1
ATOM 3656 O O . VAL A 1 475 ? 32.323 0.700 -10.102 1.00 77.06 475 VAL A O 1
ATOM 3659 N N . GLU A 1 476 ? 31.886 2.429 -11.469 1.00 72.31 476 GLU A N 1
ATOM 3660 C CA . GLU A 1 476 ? 33.173 3.100 -11.320 1.00 72.31 476 GLU A CA 1
ATOM 3661 C C . GLU A 1 476 ? 32.944 4.437 -10.616 1.00 72.31 476 GLU A C 1
ATOM 3663 O O . GLU A 1 476 ? 32.066 5.206 -10.997 1.00 72.31 476 GLU A O 1
ATOM 3668 N N . GLN A 1 477 ? 33.739 4.735 -9.592 1.00 67.88 477 GLN A N 1
ATOM 3669 C CA . GLN A 1 477 ? 33.798 6.071 -9.017 1.00 67.88 477 GLN A CA 1
ATOM 3670 C C . GLN A 1 477 ? 34.722 6.933 -9.867 1.00 67.88 477 GLN A C 1
ATOM 3672 O O . GLN A 1 477 ? 35.887 6.584 -10.053 1.00 67.88 477 GLN A O 1
ATOM 3677 N N . ASN A 1 478 ? 34.222 8.067 -10.343 1.00 62.84 478 ASN A N 1
ATOM 3678 C CA . ASN A 1 478 ? 35.021 9.065 -11.035 1.00 62.84 478 ASN A CA 1
ATOM 3679 C C . ASN A 1 478 ? 35.304 10.240 -10.094 1.00 62.84 478 ASN A C 1
ATOM 3681 O O . ASN A 1 478 ? 34.380 10.911 -9.643 1.00 62.84 478 ASN A O 1
ATOM 3685 N N . ASP A 1 479 ? 36.574 10.498 -9.796 1.00 63.94 479 ASP A N 1
ATOM 3686 C CA . ASP A 1 479 ? 36.996 11.653 -8.987 1.00 63.94 479 ASP A CA 1
ATOM 3687 C C . ASP A 1 479 ? 37.390 12.873 -9.846 1.00 63.94 479 ASP A C 1
ATOM 3689 O O . ASP A 1 479 ? 37.974 13.840 -9.355 1.00 63.94 479 ASP A O 1
ATOM 3693 N N . GLY A 1 480 ? 37.080 12.828 -11.147 1.00 58.91 480 GLY A N 1
ATOM 3694 C CA . GLY A 1 480 ? 37.440 13.840 -12.139 1.00 58.91 480 GLY A CA 1
ATOM 3695 C C . GLY A 1 480 ? 38.850 13.673 -12.718 1.00 58.91 480 GLY A C 1
ATOM 3696 O O . GLY A 1 480 ? 39.158 14.299 -13.732 1.00 58.91 480 GLY A O 1
ATOM 3697 N N . ALA A 1 481 ? 39.695 12.823 -12.124 1.00 60.19 481 ALA A N 1
ATOM 3698 C CA . ALA A 1 481 ? 41.054 12.529 -12.588 1.00 60.19 481 ALA A CA 1
ATOM 3699 C C . ALA A 1 481 ? 41.265 11.043 -12.929 1.00 60.19 481 ALA A C 1
ATOM 3701 O O . ALA A 1 481 ? 42.142 10.708 -13.729 1.00 60.19 481 ALA A O 1
ATOM 3702 N N . SER A 1 482 ? 40.475 10.151 -12.335 1.00 58.53 482 SER A N 1
ATOM 3703 C CA . SER A 1 482 ? 40.563 8.706 -12.490 1.00 58.53 482 SER A CA 1
ATOM 3704 C C . SER A 1 482 ? 39.206 8.035 -12.271 1.00 58.53 482 SER A C 1
ATOM 3706 O O . SER A 1 482 ? 38.337 8.556 -11.574 1.00 58.53 482 SER A O 1
ATOM 3708 N N . ARG A 1 483 ? 39.037 6.853 -12.871 1.00 68.56 483 ARG A N 1
ATOM 3709 C CA . ARG A 1 483 ? 37.891 5.970 -12.637 1.00 68.56 483 ARG A CA 1
ATOM 3710 C C . ARG A 1 483 ? 38.354 4.772 -11.820 1.00 68.56 483 ARG A C 1
ATOM 3712 O O . ARG A 1 483 ? 39.221 4.021 -12.266 1.00 68.56 483 ARG A O 1
ATOM 3719 N N . THR A 1 484 ? 37.802 4.618 -10.623 1.00 68.81 484 THR A N 1
ATOM 3720 C CA . THR A 1 484 ? 38.125 3.530 -9.696 1.00 68.81 484 THR A CA 1
ATOM 3721 C C . THR A 1 484 ? 36.948 2.558 -9.621 1.00 68.81 484 THR A C 1
ATOM 3723 O O . THR A 1 484 ? 35.872 2.959 -9.178 1.00 68.81 484 THR A O 1
ATOM 3726 N N . PRO A 1 485 ? 37.112 1.283 -10.019 1.00 73.19 485 PRO A N 1
ATOM 3727 C CA . PRO A 1 485 ? 36.060 0.282 -9.880 1.00 73.19 485 PRO A CA 1
ATOM 3728 C C . PRO A 1 485 ? 35.649 0.109 -8.417 1.00 73.19 485 PRO A C 1
ATOM 3730 O O . PRO A 1 485 ? 36.486 -0.169 -7.558 1.00 73.19 485 PRO A O 1
ATOM 3733 N N . LEU A 1 486 ? 34.353 0.225 -8.136 1.00 76.12 486 LEU A N 1
ATOM 3734 C CA . LEU A 1 486 ? 33.801 0.038 -6.792 1.00 76.12 486 LEU A CA 1
ATOM 3735 C C . LEU A 1 486 ? 33.554 -1.438 -6.451 1.00 76.12 486 LEU A C 1
ATOM 3737 O O . LEU A 1 486 ? 33.246 -1.767 -5.306 1.00 76.12 486 LEU A O 1
ATOM 3741 N N . CYS A 1 487 ? 33.743 -2.327 -7.430 1.00 75.94 487 CYS A N 1
ATOM 3742 C CA . CYS A 1 487 ? 33.660 -3.779 -7.300 1.00 75.94 487 CYS A CA 1
ATOM 3743 C C . CYS A 1 487 ? 32.299 -4.297 -6.783 1.00 75.94 487 CYS A C 1
ATOM 3745 O O . CYS A 1 487 ? 32.237 -5.375 -6.184 1.00 75.94 487 CYS A O 1
ATOM 3747 N N . TYR A 1 488 ? 31.211 -3.541 -6.995 1.00 80.31 488 TYR A N 1
ATOM 3748 C CA . TYR A 1 488 ? 29.850 -3.928 -6.589 1.00 80.31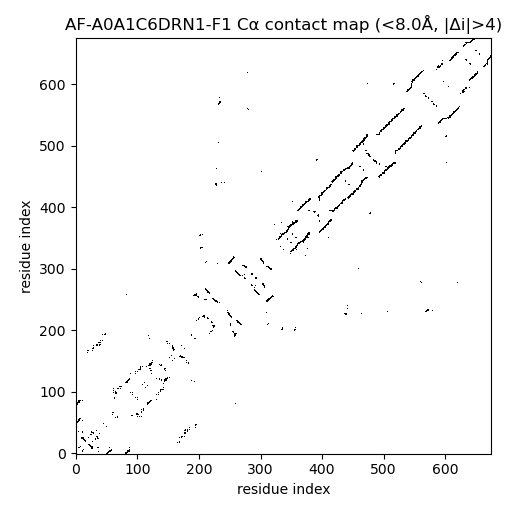 488 TYR A CA 1
ATOM 3749 C C . TYR A 1 488 ? 29.371 -5.186 -7.294 1.00 80.31 488 TYR A C 1
ATOM 3751 O O . TYR A 1 488 ? 28.573 -5.926 -6.731 1.00 80.31 488 TYR A O 1
ATOM 3759 N N . GLU A 1 489 ? 29.929 -5.498 -8.463 1.00 78.50 489 GLU A N 1
ATOM 3760 C CA . GLU A 1 489 ? 29.632 -6.722 -9.190 1.00 78.50 489 GLU A CA 1
ATOM 3761 C C . GLU A 1 489 ? 29.915 -7.995 -8.389 1.00 78.50 489 GLU A C 1
ATOM 3763 O O . GLU A 1 489 ? 29.404 -9.046 -8.755 1.00 78.50 489 GLU A O 1
ATOM 3768 N N . ARG A 1 490 ? 30.710 -7.927 -7.312 1.00 84.88 490 ARG A N 1
ATOM 3769 C CA . ARG A 1 490 ? 30.965 -9.060 -6.405 1.00 84.88 490 ARG A CA 1
ATOM 3770 C C . ARG A 1 490 ? 29.840 -9.298 -5.394 1.00 84.88 490 ARG A C 1
ATOM 3772 O O . ARG A 1 490 ? 29.909 -10.255 -4.628 1.00 84.88 490 ARG A O 1
ATOM 3779 N N . MET A 1 491 ? 28.855 -8.407 -5.338 1.00 93.38 491 MET A N 1
ATOM 3780 C CA . MET A 1 491 ? 27.755 -8.442 -4.382 1.00 93.38 491 MET A CA 1
ATOM 3781 C C . MET A 1 491 ? 26.492 -8.955 -5.068 1.00 93.38 491 MET A C 1
ATOM 3783 O O . MET A 1 491 ? 26.040 -8.393 -6.069 1.00 93.38 491 MET A O 1
ATOM 3787 N N . ASN A 1 492 ? 25.911 -10.009 -4.497 1.00 96.25 492 ASN A N 1
ATOM 3788 C CA . ASN A 1 492 ? 24.638 -10.567 -4.942 1.00 96.25 492 ASN A CA 1
ATOM 3789 C C . ASN A 1 492 ? 23.473 -9.623 -4.637 1.00 96.25 492 ASN A C 1
ATOM 3791 O O . ASN A 1 492 ? 23.516 -8.862 -3.667 1.00 96.25 492 ASN A O 1
ATOM 3795 N N . VAL A 1 493 ? 22.408 -9.739 -5.430 1.00 98.38 493 VAL A N 1
ATOM 3796 C CA . VAL A 1 493 ? 21.115 -9.104 -5.150 1.00 98.38 493 VAL A CA 1
ATOM 3797 C C . VAL A 1 493 ? 20.244 -10.135 -4.449 1.00 98.38 493 VAL A C 1
ATOM 3799 O O . VAL A 1 493 ? 19.734 -11.059 -5.078 1.00 98.38 493 VAL A O 1
ATOM 3802 N N . GLN A 1 494 ? 20.106 -10.038 -3.128 1.00 98.31 494 GLN A N 1
ATOM 3803 C CA . GLN A 1 494 ? 19.476 -11.120 -2.369 1.00 98.31 494 GLN A CA 1
ATOM 3804 C C . GLN A 1 494 ? 18.636 -10.669 -1.181 1.00 98.31 494 GLN A C 1
ATOM 3806 O O . GLN A 1 494 ? 18.888 -9.630 -0.568 1.00 98.31 494 GLN A O 1
ATOM 3811 N N . ASN A 1 495 ? 17.665 -11.515 -0.830 1.00 98.75 495 ASN A N 1
ATOM 3812 C CA . ASN A 1 495 ? 16.742 -11.337 0.291 1.00 98.75 495 ASN A CA 1
ATOM 3813 C C . ASN A 1 495 ? 15.896 -10.062 0.146 1.00 98.75 495 ASN A C 1
ATOM 3815 O O . ASN A 1 495 ? 16.063 -9.092 0.890 1.00 98.75 495 ASN A O 1
ATOM 3819 N N . PHE A 1 496 ? 14.976 -10.075 -0.819 1.00 98.88 496 PHE A N 1
ATOM 3820 C CA . PHE A 1 496 ? 14.033 -8.980 -1.053 1.00 98.88 496 PHE A CA 1
ATOM 3821 C C . PHE A 1 496 ? 12.611 -9.381 -0.682 1.00 98.88 496 PHE A C 1
ATOM 3823 O O . PHE A 1 496 ? 12.148 -10.471 -1.022 1.00 98.88 496 PHE A O 1
ATOM 3830 N N . LEU A 1 497 ? 11.900 -8.453 -0.043 1.00 98.94 497 LEU A N 1
ATOM 3831 C CA . LEU A 1 497 ? 10.457 -8.516 0.145 1.00 98.94 497 LEU A CA 1
ATOM 3832 C C . LEU A 1 497 ? 9.815 -7.214 -0.337 1.00 98.94 497 LEU A C 1
ATOM 3834 O O . LEU A 1 497 ? 9.962 -6.177 0.308 1.00 98.94 497 LEU A O 1
ATOM 3838 N N . VAL A 1 498 ? 9.057 -7.287 -1.427 1.00 98.94 498 VAL A N 1
ATOM 3839 C CA . VAL A 1 498 ? 8.156 -6.225 -1.887 1.00 98.94 498 VAL A CA 1
ATOM 3840 C C . VAL A 1 498 ? 6.731 -6.650 -1.562 1.00 98.94 498 VAL A C 1
ATOM 3842 O O . VAL A 1 498 ? 6.282 -7.702 -2.010 1.00 98.94 498 VAL A O 1
ATOM 3845 N N . GLU A 1 499 ? 6.022 -5.876 -0.748 1.00 98.81 499 GLU A N 1
ATOM 3846 C CA . GLU A 1 499 ? 4.725 -6.279 -0.207 1.00 98.81 499 GLU A CA 1
ATOM 3847 C C . GLU A 1 499 ? 3.717 -5.123 -0.141 1.00 98.81 499 GLU A C 1
ATOM 3849 O O . GLU A 1 499 ? 4.055 -4.008 0.251 1.00 98.81 499 GLU A O 1
ATOM 3854 N N . ASN A 1 500 ? 2.453 -5.388 -0.483 1.00 98.62 500 ASN A N 1
ATOM 3855 C CA . ASN A 1 500 ? 1.344 -4.428 -0.359 1.00 98.62 500 ASN A CA 1
ATOM 3856 C C . ASN A 1 500 ? 1.568 -3.108 -1.129 1.00 98.62 500 ASN A C 1
ATOM 3858 O O . ASN A 1 500 ? 1.188 -2.041 -0.648 1.00 98.62 500 ASN A O 1
ATOM 3862 N N . CYS A 1 501 ? 2.230 -3.149 -2.287 1.00 98.88 501 CYS A N 1
ATOM 3863 C CA . CYS A 1 501 ? 2.536 -1.949 -3.070 1.00 98.88 501 CYS A CA 1
ATOM 3864 C C . CYS A 1 501 ? 1.536 -1.735 -4.214 1.00 98.88 501 CYS A C 1
ATOM 3866 O O . CYS A 1 501 ? 1.053 -2.698 -4.810 1.00 98.88 501 CYS A O 1
ATOM 3868 N N . VAL A 1 502 ? 1.264 -0.472 -4.541 1.00 98.88 502 VAL A N 1
ATOM 3869 C CA . VAL A 1 502 ? 0.442 -0.068 -5.690 1.00 98.88 502 VAL A CA 1
ATOM 3870 C C . VAL A 1 502 ? 1.351 0.549 -6.751 1.00 98.88 502 VAL A C 1
ATOM 3872 O O . VAL A 1 502 ? 2.084 1.493 -6.461 1.00 98.88 502 VAL A O 1
ATOM 3875 N N . ILE A 1 503 ? 1.324 -0.001 -7.961 1.00 98.69 503 ILE A N 1
ATOM 3876 C CA . ILE A 1 503 ? 2.286 0.280 -9.032 1.00 98.69 503 ILE A CA 1
ATOM 3877 C C . ILE A 1 503 ? 1.565 0.847 -10.250 1.00 98.69 503 ILE A C 1
ATOM 3879 O O . ILE A 1 503 ? 0.542 0.320 -10.684 1.00 98.69 503 ILE A O 1
ATOM 3883 N N . TRP A 1 504 ? 2.130 1.896 -10.831 1.00 98.12 504 TRP A N 1
ATOM 3884 C CA . TRP A 1 504 ? 1.704 2.490 -12.086 1.00 98.12 504 TRP A CA 1
ATOM 3885 C C . TRP A 1 504 ? 2.938 2.820 -12.924 1.00 98.12 504 TRP A C 1
ATOM 3887 O O . TRP A 1 504 ? 3.704 3.728 -12.606 1.00 98.12 504 TRP A O 1
ATOM 3897 N N . CYS A 1 505 ? 3.095 2.092 -14.019 1.00 96.75 505 CYS A N 1
ATOM 3898 C CA . CYS A 1 505 ? 4.192 2.236 -14.965 1.00 96.75 505 CYS A CA 1
ATOM 3899 C C . CYS A 1 505 ? 3.661 2.913 -16.238 1.00 96.75 505 CYS A C 1
ATOM 3901 O O . CYS A 1 505 ? 2.780 2.366 -16.903 1.00 96.75 505 CYS A O 1
ATOM 3903 N N . ASP A 1 506 ? 4.136 4.128 -16.539 1.00 95.44 506 ASP A N 1
ATOM 3904 C CA . ASP A 1 506 ? 3.751 4.856 -17.760 1.00 95.44 506 ASP A CA 1
ATOM 3905 C C . ASP A 1 506 ? 4.601 4.441 -18.994 1.00 95.44 506 ASP A C 1
ATOM 3907 O O . ASP A 1 506 ? 4.175 4.690 -20.125 1.00 95.44 506 ASP A O 1
ATOM 3911 N N . TRP A 1 507 ? 5.770 3.827 -18.781 1.00 94.06 507 TRP A N 1
ATOM 3912 C CA . TRP A 1 507 ? 6.736 3.256 -19.735 1.00 94.06 507 TRP A CA 1
ATOM 3913 C C . TRP A 1 507 ? 7.660 2.274 -18.979 1.00 94.06 507 TRP A C 1
ATOM 3915 O O . TRP A 1 507 ? 7.917 2.473 -17.797 1.00 94.06 507 TRP A O 1
ATOM 3925 N N . GLY A 1 508 ? 8.168 1.223 -19.633 1.00 91.94 508 GLY A N 1
ATOM 3926 C CA . GLY A 1 508 ? 9.118 0.280 -19.009 1.00 91.94 508 GLY A CA 1
ATOM 3927 C C . GLY A 1 508 ? 8.455 -0.870 -18.234 1.00 91.94 508 GLY A C 1
ATOM 3928 O O . GLY A 1 508 ? 7.391 -1.359 -18.629 1.00 91.94 508 GLY A O 1
ATOM 3929 N N . GLY A 1 509 ? 9.105 -1.366 -17.177 1.00 93.12 509 GLY A N 1
ATOM 3930 C CA . GLY A 1 509 ? 8.655 -2.496 -16.356 1.00 93.12 509 GLY A CA 1
ATOM 3931 C C . GLY A 1 509 ? 7.984 -2.112 -15.032 1.00 93.12 509 GLY A C 1
ATOM 3932 O O . GLY A 1 509 ? 8.405 -1.200 -14.326 1.00 93.12 509 GLY A O 1
ATOM 3933 N N . GLY A 1 510 ? 6.940 -2.854 -14.644 1.00 96.31 510 GLY A N 1
ATOM 3934 C CA . GLY A 1 510 ? 6.273 -2.672 -13.348 1.00 96.31 510 GLY A CA 1
ATOM 3935 C C . GLY A 1 510 ? 7.109 -3.199 -12.175 1.00 96.31 510 GLY A C 1
ATOM 3936 O O . GLY A 1 510 ? 7.626 -2.433 -11.364 1.00 96.31 510 GLY A O 1
ATOM 3937 N N . LEU A 1 511 ? 7.217 -4.525 -12.073 1.00 98.25 511 LEU A N 1
ATOM 3938 C CA . LEU A 1 511 ? 8.108 -5.219 -11.142 1.00 98.25 511 LEU A CA 1
ATOM 3939 C C . LEU A 1 511 ? 9.185 -5.933 -11.961 1.00 98.25 511 LEU A C 1
ATOM 3941 O O . LEU A 1 511 ? 8.907 -6.978 -12.559 1.00 98.25 511 LEU A O 1
ATOM 3945 N N . GLU A 1 512 ? 10.387 -5.358 -12.008 1.00 96.69 512 GLU A N 1
ATOM 3946 C CA . GLU A 1 512 ? 11.454 -5.766 -12.924 1.00 96.69 512 GLU A CA 1
ATOM 3947 C C . GLU A 1 512 ? 12.712 -6.279 -12.207 1.00 96.69 512 GLU A C 1
ATOM 3949 O O . GLU A 1 512 ? 13.119 -5.804 -11.145 1.00 96.69 512 GLU A O 1
ATOM 3954 N N . LEU A 1 513 ? 13.344 -7.280 -12.815 1.00 97.25 513 LEU A N 1
ATOM 3955 C CA . LEU A 1 513 ? 14.730 -7.658 -12.564 1.00 97.25 513 LEU A CA 1
ATOM 3956 C C . LEU A 1 513 ? 15.521 -7.333 -13.838 1.00 97.25 513 LEU A C 1
ATOM 3958 O O . LEU A 1 513 ? 15.214 -7.915 -14.880 1.00 97.25 513 LEU A O 1
ATOM 3962 N N . GLY A 1 514 ? 16.524 -6.456 -13.742 1.00 90.94 514 GLY A N 1
ATOM 3963 C CA . GLY A 1 514 ? 17.384 -6.037 -14.853 1.00 90.94 514 GLY A CA 1
ATOM 3964 C C . GLY A 1 514 ? 17.067 -4.646 -15.428 1.00 90.94 514 GLY A C 1
ATOM 3965 O O . GLY A 1 514 ? 16.553 -3.784 -14.730 1.00 90.94 514 GLY A O 1
ATOM 3966 N N . ALA A 1 515 ? 17.424 -4.323 -16.671 1.00 88.62 515 ALA A N 1
ATOM 3967 C CA . ALA A 1 515 ? 18.140 -5.167 -17.628 1.00 88.62 515 ALA A CA 1
ATOM 3968 C C . ALA A 1 515 ? 19.562 -5.539 -17.164 1.00 88.62 515 ALA A C 1
ATOM 3970 O O . ALA A 1 515 ? 20.019 -6.651 -17.421 1.00 88.62 515 ALA A O 1
ATOM 3971 N N . GLU A 1 516 ? 20.238 -4.635 -16.450 1.00 92.62 516 GLU A N 1
ATOM 3972 C CA . GLU A 1 516 ? 21.587 -4.832 -15.923 1.00 92.62 516 GLU A CA 1
ATOM 3973 C C . GLU A 1 516 ? 21.570 -5.873 -14.794 1.00 92.62 516 GLU A C 1
ATOM 3975 O O . GLU A 1 516 ? 21.044 -5.616 -13.707 1.00 92.62 516 GLU A O 1
ATOM 3980 N N . THR A 1 517 ? 22.163 -7.047 -15.024 1.00 95.62 517 THR A N 1
ATOM 3981 C CA . THR A 1 517 ? 22.180 -8.145 -14.038 1.00 95.62 517 THR A CA 1
ATOM 3982 C C . THR A 1 517 ? 23.589 -8.591 -13.663 1.00 95.62 517 THR A C 1
ATOM 3984 O O . THR A 1 517 ? 23.887 -9.781 -13.558 1.00 95.62 517 THR A O 1
ATOM 3987 N N . VAL A 1 518 ? 24.493 -7.627 -13.487 1.00 94.62 518 VAL A N 1
ATOM 3988 C CA . VAL A 1 518 ? 25.886 -7.852 -13.089 1.00 94.62 518 VAL A CA 1
ATOM 3989 C C . VAL A 1 518 ? 25.957 -8.155 -11.587 1.00 94.62 518 VAL A C 1
ATOM 3991 O O . VAL A 1 518 ? 26.176 -7.284 -10.745 1.00 94.62 518 VAL A O 1
ATOM 3994 N N . ALA A 1 519 ? 25.803 -9.431 -11.266 1.00 94.69 519 ALA A N 1
ATOM 3995 C CA . ALA A 1 519 ? 26.138 -10.062 -9.994 1.00 94.69 519 ALA A CA 1
ATOM 3996 C C . ALA A 1 519 ? 26.373 -11.553 -10.258 1.00 94.69 519 ALA A C 1
ATOM 3998 O O . ALA A 1 519 ? 26.132 -12.014 -11.373 1.00 94.69 519 ALA A O 1
ATOM 3999 N N . ASP A 1 520 ? 26.815 -12.315 -9.262 1.00 95.38 520 ASP A N 1
ATOM 4000 C CA . ASP A 1 520 ? 26.901 -13.768 -9.429 1.00 95.38 520 ASP A CA 1
ATOM 4001 C C . ASP A 1 520 ? 25.508 -14.407 -9.283 1.00 95.38 520 ASP A C 1
ATOM 4003 O O . ASP A 1 520 ? 25.124 -15.245 -10.100 1.00 95.38 520 ASP A O 1
ATOM 4007 N N . GLU A 1 521 ? 24.703 -13.949 -8.316 1.00 97.06 521 GLU A N 1
ATOM 4008 C CA . GLU A 1 521 ? 23.343 -14.455 -8.094 1.00 97.06 521 GLU A CA 1
ATOM 4009 C C . GLU A 1 521 ? 22.328 -13.367 -7.733 1.00 97.06 521 GLU A C 1
ATOM 4011 O O . GLU A 1 521 ? 22.637 -12.375 -7.059 1.00 97.06 521 GLU A O 1
ATOM 4016 N N . TYR A 1 522 ? 21.086 -13.605 -8.162 1.00 98.44 522 TYR A N 1
ATOM 4017 C CA . TYR A 1 522 ? 19.882 -12.923 -7.696 1.00 98.44 522 TYR A CA 1
ATOM 4018 C C . TYR A 1 522 ? 18.996 -13.962 -7.013 1.00 98.44 522 TYR A C 1
ATOM 4020 O O . TYR A 1 522 ? 18.458 -14.838 -7.697 1.00 98.44 522 TYR A O 1
ATOM 4028 N N . CYS A 1 523 ? 18.844 -13.909 -5.688 1.00 98.56 523 CYS A N 1
ATOM 4029 C CA . CYS A 1 523 ? 18.173 -14.998 -4.979 1.00 98.56 523 CYS A CA 1
ATOM 4030 C C . CYS A 1 523 ? 17.351 -14.591 -3.753 1.00 98.56 523 CYS A C 1
ATOM 4032 O O . CYS A 1 523 ? 17.582 -13.565 -3.115 1.00 98.56 523 CYS A O 1
ATOM 4034 N N . ASN A 1 524 ? 16.360 -15.424 -3.418 1.00 98.62 524 ASN A N 1
ATOM 4035 C CA . ASN A 1 524 ? 15.411 -15.205 -2.318 1.00 98.62 524 ASN A CA 1
ATOM 4036 C C . ASN A 1 524 ? 14.643 -13.885 -2.476 1.00 98.62 524 ASN A C 1
ATOM 4038 O O . ASN A 1 524 ? 14.736 -12.972 -1.649 1.00 98.62 524 ASN A O 1
ATOM 4042 N N . LEU A 1 525 ? 13.896 -13.784 -3.572 1.00 98.88 525 LEU A N 1
ATOM 4043 C CA . LEU A 1 525 ? 13.164 -12.582 -3.957 1.00 98.88 525 LEU A CA 1
ATOM 4044 C C . LEU A 1 525 ? 11.663 -12.860 -3.872 1.00 98.88 525 LEU A C 1
ATOM 4046 O O . LEU A 1 525 ? 11.165 -13.795 -4.501 1.00 98.88 525 LEU A O 1
ATOM 4050 N N . VAL A 1 526 ? 10.933 -12.063 -3.094 1.00 98.94 526 VAL A N 1
ATOM 4051 C CA . VAL A 1 526 ? 9.486 -12.222 -2.916 1.00 98.94 526 VAL A CA 1
ATOM 4052 C C . VAL A 1 526 ? 8.775 -10.907 -3.197 1.00 98.94 526 VAL A C 1
ATOM 4054 O O . VAL A 1 526 ? 8.994 -9.910 -2.516 1.00 98.94 526 VAL A O 1
ATOM 4057 N N . PHE A 1 527 ? 7.861 -10.936 -4.158 1.00 98.88 527 PHE A N 1
ATOM 4058 C CA . PHE A 1 527 ? 6.906 -9.873 -4.440 1.00 98.88 527 PHE A CA 1
ATOM 4059 C C . PHE A 1 527 ? 5.519 -10.398 -4.085 1.00 98.88 527 PHE A C 1
ATOM 4061 O O . PHE A 1 527 ? 5.114 -11.439 -4.607 1.00 98.88 527 PHE A O 1
ATOM 4068 N N . ARG A 1 528 ? 4.775 -9.729 -3.198 1.00 98.75 528 ARG A N 1
ATOM 4069 C CA . ARG A 1 528 ? 3.445 -10.213 -2.821 1.00 98.75 528 ARG A CA 1
ATOM 4070 C C . ARG A 1 528 ? 2.408 -9.149 -2.515 1.00 98.75 528 ARG A C 1
ATOM 4072 O O . ARG A 1 528 ? 2.723 -8.089 -1.991 1.00 98.75 528 ARG A O 1
ATOM 4079 N N . ASN A 1 529 ? 1.145 -9.483 -2.761 1.00 98.62 529 ASN A N 1
ATOM 4080 C CA . ASN A 1 529 ? -0.004 -8.624 -2.462 1.00 98.62 529 ASN A CA 1
ATOM 4081 C C . ASN A 1 529 ? 0.094 -7.234 -3.126 1.00 98.62 529 ASN A C 1
ATOM 4083 O O . ASN A 1 529 ? -0.298 -6.238 -2.521 1.00 98.62 529 ASN A O 1
ATOM 4087 N N . CYS A 1 530 ? 0.655 -7.148 -4.335 1.00 98.88 530 CYS A N 1
ATOM 4088 C CA . CYS A 1 530 ? 0.788 -5.881 -5.057 1.00 98.88 530 CYS A CA 1
ATOM 4089 C C . CYS A 1 530 ? -0.336 -5.696 -6.081 1.00 98.88 530 CYS A C 1
ATOM 4091 O O . CYS A 1 530 ? -0.800 -6.658 -6.694 1.00 98.88 530 CYS A O 1
ATOM 4093 N N . ASP A 1 531 ? -0.723 -4.442 -6.286 1.00 98.88 531 ASP A N 1
ATOM 4094 C CA . ASP A 1 531 ? -1.719 -4.017 -7.262 1.00 98.88 531 ASP A CA 1
ATOM 4095 C C . ASP A 1 531 ? -1.033 -3.187 -8.359 1.00 98.88 531 ASP A C 1
ATOM 4097 O O . ASP A 1 531 ? -0.593 -2.065 -8.116 1.00 98.88 531 ASP A O 1
ATOM 4101 N N . ILE A 1 532 ? -0.915 -3.736 -9.565 1.00 98.75 532 ILE A N 1
ATOM 4102 C CA . ILE A 1 532 ? -0.358 -3.060 -10.739 1.00 98.75 532 ILE A CA 1
ATOM 4103 C C . ILE A 1 532 ? -1.523 -2.462 -11.525 1.00 98.75 532 ILE A C 1
ATOM 4105 O O . ILE A 1 532 ? -2.254 -3.173 -12.209 1.00 98.75 532 ILE A O 1
ATOM 4109 N N . LEU A 1 533 ? -1.706 -1.150 -11.398 1.00 98.25 533 LEU A N 1
ATOM 4110 C CA . LEU A 1 533 ? -2.821 -0.420 -11.999 1.00 98.25 533 LEU A CA 1
ATOM 4111 C C . LEU A 1 533 ? -2.649 -0.227 -13.503 1.00 98.25 533 LEU A C 1
ATOM 4113 O O . LEU A 1 533 ? -3.640 -0.180 -14.223 1.00 98.25 533 LEU A O 1
ATOM 4117 N N . ARG A 1 534 ? -1.396 -0.059 -13.943 1.00 95.50 534 ARG A N 1
ATOM 4118 C CA . ARG A 1 534 ? -0.985 0.072 -15.346 1.00 95.50 534 ARG A CA 1
ATOM 4119 C C . ARG A 1 534 ? 0.438 -0.432 -15.522 1.00 95.50 534 ARG A C 1
ATOM 4121 O O . ARG A 1 534 ? 1.276 -0.238 -14.635 1.00 95.50 534 ARG A O 1
ATOM 4128 N N . ASN A 1 535 ? 0.707 -1.026 -16.676 1.00 94.81 535 ASN A N 1
ATOM 4129 C CA . ASN A 1 535 ? 2.040 -1.425 -17.106 1.00 94.81 535 ASN A CA 1
ATOM 4130 C C . ASN A 1 535 ? 2.231 -1.201 -18.604 1.00 94.81 535 ASN A C 1
ATOM 4132 O O . ASN A 1 535 ? 1.252 -1.118 -19.342 1.00 94.81 535 ASN A O 1
ATOM 4136 N N . ASP A 1 536 ? 3.493 -1.139 -19.032 1.00 90.56 536 ASP A N 1
ATOM 4137 C CA . ASP A 1 536 ? 3.846 -0.943 -20.435 1.00 90.56 536 ASP A CA 1
ATOM 4138 C C . ASP A 1 536 ? 4.613 -2.130 -21.033 1.00 90.56 536 ASP A C 1
ATOM 4140 O O . ASP A 1 536 ? 4.028 -2.933 -21.731 1.00 90.56 536 ASP A O 1
ATOM 4144 N N . MET A 1 537 ? 5.896 -2.344 -20.757 1.00 88.88 537 MET A N 1
ATOM 4145 C CA . MET A 1 537 ? 6.649 -3.444 -21.394 1.00 88.88 537 MET A CA 1
ATOM 4146 C C . MET A 1 537 ? 6.436 -4.806 -20.715 1.00 88.88 537 MET A C 1
ATOM 4148 O O . MET A 1 537 ? 6.672 -5.856 -21.316 1.00 88.88 537 MET A O 1
ATOM 4152 N N . GLY A 1 538 ? 5.974 -4.804 -19.464 1.00 94.81 538 GLY A N 1
ATOM 4153 C CA . GLY A 1 538 ? 5.632 -6.013 -18.719 1.00 94.81 538 GLY A CA 1
ATOM 4154 C C . GLY A 1 538 ? 5.277 -5.723 -17.266 1.00 94.81 538 GLY A C 1
ATOM 4155 O O . GLY A 1 538 ? 5.917 -4.893 -16.621 1.00 94.81 538 GLY A O 1
ATOM 4156 N N . ALA A 1 539 ? 4.253 -6.396 -16.739 1.00 97.69 539 ALA A N 1
ATOM 4157 C CA . ALA A 1 539 ? 3.868 -6.232 -15.337 1.00 97.69 539 ALA A CA 1
ATOM 4158 C C . ALA A 1 539 ? 4.858 -6.946 -14.401 1.00 97.69 539 ALA A C 1
ATOM 4160 O O . ALA A 1 539 ? 5.375 -6.334 -13.466 1.00 97.69 539 ALA A O 1
ATOM 4161 N N . LEU A 1 540 ? 5.145 -8.224 -14.680 1.00 98.44 540 LEU A N 1
ATOM 4162 C CA . LEU A 1 540 ? 6.108 -9.059 -13.958 1.00 98.44 540 LEU A CA 1
ATOM 4163 C C . LEU A 1 540 ? 7.239 -9.458 -14.908 1.00 98.44 540 LEU A C 1
ATOM 4165 O O . LEU A 1 540 ? 7.093 -10.411 -15.681 1.00 98.44 540 LEU A O 1
ATOM 4169 N N . ARG A 1 541 ? 8.339 -8.705 -14.881 1.00 96.38 541 ARG A N 1
ATOM 4170 C CA . ARG A 1 541 ? 9.371 -8.760 -15.918 1.00 96.38 541 ARG A CA 1
ATOM 4171 C C . ARG A 1 541 ? 10.705 -9.267 -15.381 1.00 96.38 541 ARG A C 1
ATOM 4173 O O . ARG A 1 541 ? 11.237 -8.756 -14.403 1.00 96.38 541 ARG A O 1
ATOM 4180 N N . ILE A 1 542 ? 11.272 -10.252 -16.070 1.00 97.44 542 ILE A N 1
ATOM 4181 C CA . ILE A 1 542 ? 12.647 -10.713 -15.862 1.00 97.44 542 ILE A CA 1
ATOM 4182 C C . ILE A 1 542 ? 13.431 -10.419 -17.135 1.00 97.44 542 ILE A C 1
ATOM 4184 O O . ILE A 1 542 ? 13.248 -11.087 -18.153 1.00 97.44 542 ILE A O 1
ATOM 4188 N N . HIS A 1 543 ? 14.307 -9.427 -17.078 1.00 93.69 543 HIS A N 1
ATOM 4189 C CA . HIS A 1 543 ? 15.149 -9.015 -18.187 1.00 93.69 543 HIS A CA 1
ATOM 4190 C C . HIS A 1 543 ? 16.613 -9.293 -17.828 1.00 93.69 543 HIS A C 1
ATOM 4192 O O . HIS A 1 543 ? 17.295 -8.477 -17.226 1.00 93.69 543 HIS A O 1
ATOM 4198 N N . SER A 1 544 ? 17.092 -10.498 -18.141 1.00 94.25 544 SER A N 1
ATOM 4199 C CA . SER A 1 544 ? 18.433 -10.942 -17.743 1.00 94.25 544 SER A CA 1
ATOM 4200 C C . SER A 1 544 ? 19.452 -10.562 -18.817 1.00 94.25 544 SER A C 1
ATOM 4202 O O . SER A 1 544 ? 19.521 -11.202 -19.871 1.00 94.25 544 SER A O 1
ATOM 4204 N N . GLY A 1 545 ? 20.191 -9.480 -18.552 1.00 94.50 545 GLY A N 1
ATOM 4205 C CA . GLY A 1 545 ? 21.158 -8.882 -19.473 1.00 94.50 545 GLY A CA 1
ATOM 4206 C C . GLY A 1 545 ? 22.599 -9.380 -19.332 1.00 94.50 545 GLY A C 1
ATOM 4207 O O . GLY A 1 545 ? 23.397 -9.245 -20.260 1.00 94.50 545 GLY A O 1
ATOM 4208 N N . ASP A 1 546 ? 22.932 -9.930 -18.167 1.00 95.25 546 ASP A N 1
ATOM 4209 C CA . ASP A 1 546 ? 24.296 -10.211 -17.712 1.00 95.25 546 ASP A CA 1
ATOM 4210 C C . ASP A 1 546 ? 24.334 -11.486 -16.838 1.00 95.25 546 ASP A C 1
ATOM 4212 O O . ASP A 1 546 ? 23.421 -12.318 -16.871 1.00 95.25 546 ASP A O 1
ATOM 4216 N N . ARG A 1 547 ? 25.420 -11.680 -16.078 1.00 95.56 547 ARG A N 1
ATOM 4217 C CA . ARG A 1 547 ? 25.852 -13.023 -15.651 1.00 95.56 547 ARG A CA 1
ATOM 4218 C C . ARG A 1 547 ? 25.119 -13.624 -14.462 1.00 95.56 547 ARG A C 1
ATOM 4220 O O . ARG A 1 547 ? 25.385 -14.782 -14.138 1.00 95.56 547 ARG A O 1
ATOM 4227 N N . ALA A 1 548 ? 24.234 -12.870 -13.813 1.00 96.56 548 ALA A N 1
ATOM 4228 C CA . ALA A 1 548 ? 23.540 -13.349 -12.627 1.00 96.56 548 ALA A CA 1
ATOM 4229 C C . ALA A 1 548 ? 22.746 -14.626 -12.906 1.00 96.56 548 ALA A C 1
ATOM 4231 O O . ALA A 1 548 ? 21.946 -14.706 -13.841 1.00 96.56 548 ALA A O 1
ATOM 4232 N N . VAL A 1 549 ? 22.915 -15.610 -12.028 1.00 97.75 549 VAL A N 1
ATOM 4233 C CA . VAL A 1 549 ? 21.975 -16.720 -11.913 1.00 97.75 549 VAL A CA 1
ATOM 4234 C C . VAL A 1 549 ? 20.802 -16.254 -11.048 1.00 97.75 549 VAL A C 1
ATOM 4236 O O . VAL A 1 549 ? 20.971 -15.955 -9.869 1.00 97.75 549 VAL A O 1
ATOM 4239 N N . ILE A 1 550 ? 19.610 -16.161 -11.634 1.00 98.56 550 ILE A N 1
ATOM 4240 C CA . ILE A 1 550 ? 18.392 -15.687 -10.969 1.00 98.56 550 ILE A CA 1
ATOM 4241 C C . ILE A 1 550 ? 17.556 -16.888 -10.527 1.00 98.56 550 ILE A C 1
ATOM 4243 O O . ILE A 1 550 ? 17.118 -17.675 -11.369 1.00 98.56 550 ILE A O 1
ATOM 4247 N N . HIS A 1 551 ? 17.310 -17.036 -9.222 1.00 98.62 551 HIS A N 1
ATOM 4248 C CA . HIS A 1 551 ? 16.553 -18.176 -8.701 1.00 98.62 551 HIS A CA 1
ATOM 4249 C C . HIS A 1 551 ? 15.888 -17.954 -7.336 1.00 98.62 551 HIS A C 1
ATOM 4251 O O . HIS A 1 551 ? 16.186 -16.999 -6.629 1.00 98.62 551 HIS A O 1
ATOM 4257 N N . HIS A 1 552 ? 14.966 -18.843 -6.943 1.00 98.69 552 HIS A N 1
ATOM 4258 C CA . HIS A 1 552 ? 14.115 -18.665 -5.752 1.00 98.69 552 HIS A CA 1
ATOM 4259 C C . HIS A 1 552 ? 13.369 -17.319 -5.775 1.00 98.69 552 HIS A C 1
ATOM 4261 O O . HIS A 1 552 ? 13.437 -16.519 -4.837 1.00 98.69 552 HIS A O 1
ATOM 4267 N N . LEU A 1 553 ? 12.664 -17.078 -6.880 1.00 98.81 553 LEU A N 1
ATOM 4268 C CA . LEU A 1 553 ? 11.855 -15.885 -7.109 1.00 98.81 553 LEU A CA 1
ATOM 4269 C C . LEU A 1 553 ? 10.376 -16.244 -6.992 1.00 98.81 553 LEU A C 1
ATOM 4271 O O . LEU A 1 553 ? 9.904 -17.176 -7.639 1.00 98.81 553 LEU A O 1
ATOM 4275 N N . THR A 1 554 ? 9.636 -15.507 -6.170 1.00 98.88 554 THR A N 1
ATOM 4276 C CA . THR A 1 554 ? 8.197 -15.704 -5.986 1.00 98.88 554 THR A CA 1
ATOM 4277 C C . THR A 1 554 ? 7.433 -14.408 -6.212 1.00 98.88 554 THR A C 1
ATOM 4279 O O . THR A 1 554 ? 7.687 -13.412 -5.540 1.00 98.88 554 THR A O 1
ATOM 4282 N N . TYR A 1 555 ? 6.444 -14.455 -7.100 1.00 98.88 555 TYR A N 1
ATOM 4283 C CA . TYR A 1 555 ? 5.373 -13.470 -7.205 1.00 98.88 555 TYR A CA 1
ATOM 4284 C C . TYR A 1 555 ? 4.089 -14.102 -6.664 1.00 98.88 555 TYR A C 1
ATOM 4286 O O . TYR A 1 555 ? 3.628 -15.101 -7.211 1.00 98.88 555 TYR A O 1
ATOM 4294 N N . GLU A 1 556 ? 3.502 -13.558 -5.599 1.00 98.81 556 GLU A N 1
ATOM 4295 C CA . GLU A 1 556 ? 2.318 -14.136 -4.950 1.00 98.81 556 GLU A CA 1
ATOM 4296 C C . GLU A 1 556 ? 1.198 -13.107 -4.751 1.00 98.81 556 GLU A C 1
ATOM 4298 O O . GLU A 1 556 ? 1.411 -12.038 -4.195 1.00 98.81 556 GLU A O 1
ATOM 4303 N N . ASN A 1 557 ? -0.036 -13.443 -5.132 1.00 98.75 557 ASN A N 1
ATOM 4304 C CA . ASN A 1 557 ? -1.202 -12.565 -4.985 1.00 98.75 557 ASN A CA 1
ATOM 4305 C C . ASN A 1 557 ? -0.997 -11.193 -5.653 1.00 98.75 557 ASN A C 1
ATOM 4307 O O . ASN A 1 557 ? -1.184 -10.156 -5.018 1.00 98.75 557 ASN A O 1
ATOM 4311 N N . ILE A 1 558 ? -0.598 -11.188 -6.924 1.00 98.88 558 ILE A N 1
ATOM 4312 C CA . ILE A 1 558 ? -0.455 -9.952 -7.699 1.00 98.88 558 ILE A CA 1
ATOM 4313 C C . ILE A 1 558 ? -1.730 -9.706 -8.499 1.00 98.88 558 ILE A C 1
ATOM 4315 O O . ILE A 1 558 ? -2.217 -10.611 -9.179 1.00 98.88 558 ILE A O 1
ATOM 4319 N N . ASN A 1 559 ? -2.250 -8.487 -8.427 1.00 98.88 559 ASN A N 1
ATOM 4320 C CA . ASN A 1 559 ? -3.352 -8.017 -9.255 1.00 98.88 559 ASN A CA 1
ATOM 4321 C C . ASN A 1 559 ? -2.792 -7.119 -10.363 1.00 98.88 559 ASN A C 1
ATOM 4323 O O . ASN A 1 559 ? -1.966 -6.257 -10.076 1.00 98.88 559 ASN A O 1
ATOM 4327 N N . VAL A 1 560 ? -3.223 -7.312 -11.606 1.00 98.81 560 VAL A N 1
ATOM 4328 C CA . VAL A 1 560 ? -2.795 -6.512 -12.763 1.00 98.81 560 VAL A CA 1
ATOM 4329 C C . VAL A 1 560 ? -4.027 -6.020 -13.507 1.00 98.81 560 VAL A C 1
ATOM 4331 O O . VAL A 1 560 ? -4.934 -6.809 -13.777 1.00 98.81 560 VAL A O 1
ATOM 4334 N N . GLU A 1 561 ? -4.073 -4.729 -13.815 1.00 98.50 561 GLU A N 1
ATOM 4335 C CA . GLU A 1 561 ? -5.231 -4.080 -14.422 1.00 98.50 561 GLU A CA 1
ATOM 4336 C C . GLU A 1 561 ? -4.934 -3.591 -15.846 1.00 98.50 561 GLU A C 1
ATOM 4338 O O . GLU A 1 561 ? -3.887 -3.008 -16.111 1.00 98.50 561 GLU A O 1
ATOM 4343 N N . TYR A 1 562 ? -5.882 -3.816 -16.758 1.00 97.62 562 TYR A N 1
ATOM 4344 C CA . TYR A 1 562 ? -5.825 -3.392 -18.157 1.00 97.62 562 TYR A CA 1
ATOM 4345 C C . TYR A 1 562 ? -7.056 -2.559 -18.483 1.00 97.62 562 TYR A C 1
ATOM 4347 O O . TYR A 1 562 ? -8.188 -2.999 -18.263 1.00 97.62 562 TYR A O 1
ATOM 4355 N N . SER A 1 563 ? -6.851 -1.358 -19.025 1.00 95.25 563 SER A N 1
ATOM 4356 C CA . SER A 1 563 ? -7.960 -0.476 -19.370 1.00 95.25 563 SER A CA 1
ATOM 4357 C C . SER A 1 563 ? -8.026 -0.166 -20.854 1.00 95.25 563 SER A C 1
ATOM 4359 O O . SER A 1 563 ? -7.014 0.078 -21.506 1.00 95.25 563 SER A O 1
ATOM 4361 N N . ARG A 1 564 ? -9.248 -0.034 -21.377 1.00 94.75 564 ARG A N 1
ATOM 4362 C CA . ARG A 1 564 ? -9.508 0.395 -22.761 1.00 94.75 564 ARG A CA 1
ATOM 4363 C C . ARG A 1 564 ? -9.036 1.820 -23.070 1.00 94.75 564 ARG A C 1
ATOM 4365 O O . ARG A 1 564 ? -9.048 2.234 -24.229 1.00 94.75 564 ARG A O 1
ATOM 4372 N N . TYR A 1 565 ? -8.661 2.588 -22.047 1.00 93.31 565 TYR A N 1
ATOM 4373 C CA . TYR A 1 565 ? -8.074 3.921 -22.185 1.00 93.31 565 TYR A CA 1
ATOM 4374 C C . TYR A 1 565 ? -6.554 3.899 -22.376 1.00 93.31 565 TYR A C 1
ATOM 4376 O O . TYR A 1 565 ? -5.984 4.924 -22.752 1.00 93.31 565 TYR A O 1
ATOM 4384 N N . ASP A 1 566 ? -5.895 2.763 -22.136 1.00 93.38 566 ASP A N 1
ATOM 4385 C CA . ASP A 1 566 ? -4.468 2.626 -22.406 1.00 93.38 566 ASP A CA 1
ATOM 4386 C C . ASP A 1 566 ? -4.202 2.505 -23.903 1.00 93.38 566 ASP A C 1
ATOM 4388 O O . ASP A 1 566 ? -5.045 2.070 -24.692 1.00 93.38 566 ASP A O 1
ATOM 4392 N N . ARG A 1 567 ? -3.023 2.968 -24.307 1.00 92.50 567 ARG A N 1
ATOM 4393 C CA . ARG A 1 567 ? -2.593 3.037 -25.701 1.00 92.50 567 ARG A CA 1
ATOM 4394 C C . ARG A 1 567 ? -1.170 2.521 -25.813 1.00 92.50 567 ARG A C 1
ATOM 4396 O O . ARG A 1 567 ? -0.419 2.605 -24.845 1.00 92.50 567 ARG A O 1
ATOM 4403 N N . ALA A 1 568 ? -0.827 1.996 -26.984 1.00 94.06 568 ALA A N 1
ATOM 4404 C CA . ALA A 1 568 ? 0.462 1.358 -27.211 1.00 94.06 568 ALA A CA 1
ATOM 4405 C C . ALA A 1 568 ? 1.627 2.359 -27.101 1.00 94.06 568 ALA A C 1
ATOM 4407 O O . ALA A 1 568 ? 1.473 3.520 -27.506 1.00 94.06 568 ALA A O 1
ATOM 4408 N N . PRO A 1 569 ? 2.790 1.937 -26.580 1.00 94.56 569 PRO A N 1
ATOM 4409 C CA . PRO A 1 569 ? 3.977 2.759 -26.509 1.00 94.56 569 PRO A CA 1
ATOM 4410 C C . PRO A 1 569 ? 4.533 3.007 -27.903 1.00 94.56 569 PRO A C 1
ATOM 4412 O O . PRO A 1 569 ? 4.450 2.166 -28.799 1.00 94.56 569 PRO A O 1
ATOM 4415 N N . MET A 1 570 ? 5.148 4.170 -28.084 1.00 94.31 570 MET A N 1
ATOM 4416 C CA . MET A 1 570 ? 5.841 4.514 -29.320 1.00 94.31 570 MET A CA 1
ATOM 4417 C C . MET A 1 570 ? 7.213 5.103 -29.012 1.00 94.31 570 MET A C 1
ATOM 4419 O O . MET A 1 570 ? 7.361 5.953 -28.132 1.00 94.31 570 MET A O 1
ATOM 4423 N N . MET A 1 571 ? 8.215 4.692 -29.789 1.00 92.44 571 MET A N 1
ATOM 4424 C CA . MET A 1 571 ? 9.512 5.360 -29.798 1.00 92.44 571 MET A CA 1
ATOM 4425 C C . MET A 1 571 ? 9.447 6.614 -30.677 1.00 92.44 571 MET A C 1
ATOM 4427 O O . MET A 1 571 ? 9.094 6.554 -31.854 1.00 92.44 571 MET A O 1
ATOM 4431 N N . GLN A 1 572 ? 9.822 7.754 -30.113 1.00 91.38 572 GLN A N 1
ATOM 4432 C CA . GLN A 1 572 ? 9.968 9.034 -30.783 1.00 91.38 572 GLN A CA 1
ATOM 4433 C C . GLN A 1 572 ? 11.268 9.044 -31.596 1.00 91.38 572 GLN A C 1
ATOM 4435 O O . GLN A 1 572 ? 12.370 9.131 -31.054 1.00 91.38 572 GLN A O 1
ATOM 4440 N N . THR A 1 573 ? 11.143 8.976 -32.920 1.00 89.38 573 THR A N 1
ATOM 4441 C CA . THR A 1 573 ? 12.290 8.882 -33.838 1.00 89.38 573 THR A CA 1
ATOM 4442 C C . THR A 1 573 ? 12.896 10.236 -34.231 1.00 89.38 573 THR A C 1
ATOM 4444 O O . THR A 1 573 ? 14.028 10.270 -34.709 1.00 89.38 573 THR A O 1
ATOM 4447 N N . SER A 1 574 ? 12.175 11.350 -34.043 1.00 88.62 574 SER A N 1
ATOM 4448 C CA . SER A 1 574 ? 12.669 12.728 -34.229 1.00 88.62 574 SER A CA 1
ATOM 4449 C C . SER A 1 574 ? 11.914 13.723 -33.337 1.00 88.62 574 SER A C 1
ATOM 4451 O O . SER A 1 574 ? 10.881 13.380 -32.759 1.00 88.62 574 SER A O 1
ATOM 4453 N N . ASP A 1 575 ? 12.401 14.961 -33.229 1.00 84.50 575 ASP A N 1
ATOM 4454 C CA . ASP A 1 575 ? 11.779 16.006 -32.397 1.00 84.50 575 ASP A CA 1
ATOM 4455 C C . ASP A 1 575 ? 10.371 16.388 -32.901 1.00 84.50 575 ASP A C 1
ATOM 4457 O O . ASP A 1 575 ? 9.504 16.759 -32.112 1.00 84.50 575 ASP A O 1
ATOM 4461 N N . GLU A 1 576 ? 10.114 16.239 -34.203 1.00 89.44 576 GLU A N 1
ATOM 4462 C CA . GLU A 1 576 ? 8.828 16.513 -34.856 1.00 89.44 576 GLU A CA 1
ATOM 4463 C C . GLU A 1 576 ? 7.858 15.326 -34.829 1.00 89.44 576 GLU A C 1
ATOM 4465 O O . GLU A 1 576 ? 6.679 15.495 -35.157 1.00 89.44 576 GLU A O 1
ATOM 4470 N N . ALA A 1 577 ? 8.339 14.125 -34.489 1.00 91.69 577 ALA A N 1
ATOM 4471 C CA . ALA A 1 577 ? 7.503 12.935 -34.447 1.00 91.69 577 ALA A CA 1
ATOM 4472 C C . ALA A 1 577 ? 6.394 13.100 -33.398 1.00 91.69 577 ALA A C 1
ATOM 4474 O O . ALA A 1 577 ? 6.615 13.615 -32.299 1.00 91.69 577 ALA A O 1
ATOM 4475 N N . LYS A 1 578 ? 5.187 12.654 -33.747 1.00 93.06 578 LYS A N 1
ATOM 4476 C CA . LYS A 1 578 ? 3.997 12.754 -32.902 1.00 93.06 578 LYS A CA 1
ATOM 4477 C C . LYS A 1 578 ? 3.600 11.388 -32.373 1.00 93.06 578 LYS A C 1
ATOM 4479 O O . LYS A 1 578 ? 3.846 10.367 -33.010 1.00 93.06 578 LYS A O 1
ATOM 4484 N N . TYR A 1 579 ? 2.948 11.402 -31.219 1.00 94.31 579 TYR A N 1
ATOM 4485 C CA . TYR A 1 579 ? 2.299 10.223 -30.679 1.00 94.31 579 TYR A CA 1
ATOM 4486 C C . TYR A 1 579 ? 0.957 10.008 -31.385 1.00 94.31 579 TYR A C 1
ATOM 4488 O O . TYR A 1 579 ? 0.004 10.753 -31.159 1.00 94.31 579 TYR A O 1
ATOM 4496 N N . GLU A 1 580 ? 0.913 9.012 -32.263 1.00 94.19 580 GLU A N 1
ATOM 4497 C CA . GLU A 1 580 ? -0.248 8.642 -33.077 1.00 94.19 580 GLU A CA 1
ATOM 4498 C C . GLU A 1 580 ? -0.422 7.114 -32.998 1.00 94.19 580 GLU A C 1
ATOM 4500 O O . GLU A 1 580 ? -0.089 6.408 -33.954 1.00 94.19 580 GLU A O 1
ATOM 4505 N N . PRO A 1 581 ? -0.846 6.576 -31.835 1.00 92.56 581 PRO A N 1
ATOM 4506 C CA . PRO A 1 581 ? -1.082 5.145 -31.689 1.00 92.56 581 PRO A CA 1
ATOM 4507 C C . PRO A 1 581 ? -2.289 4.732 -32.536 1.00 92.56 581 PRO A C 1
ATOM 4509 O O . PRO A 1 581 ? -3.150 5.558 -32.854 1.00 92.56 581 PRO A O 1
ATOM 4512 N N . ASP A 1 582 ? -2.382 3.446 -32.865 1.00 88.94 582 ASP A N 1
ATOM 4513 C CA . ASP A 1 582 ? -3.643 2.905 -33.358 1.00 88.94 582 ASP A CA 1
ATOM 4514 C C . ASP A 1 582 ? -4.715 2.886 -32.246 1.00 88.94 582 ASP A C 1
ATOM 4516 O O . ASP A 1 582 ? -4.439 3.085 -31.058 1.00 88.94 582 ASP A O 1
ATOM 4520 N N . ASP A 1 583 ? -5.968 2.673 -32.645 1.00 87.25 583 ASP A N 1
ATOM 4521 C CA . ASP A 1 583 ? -7.109 2.602 -31.726 1.00 87.25 583 ASP A CA 1
ATOM 4522 C C . ASP A 1 583 ? -7.305 1.196 -31.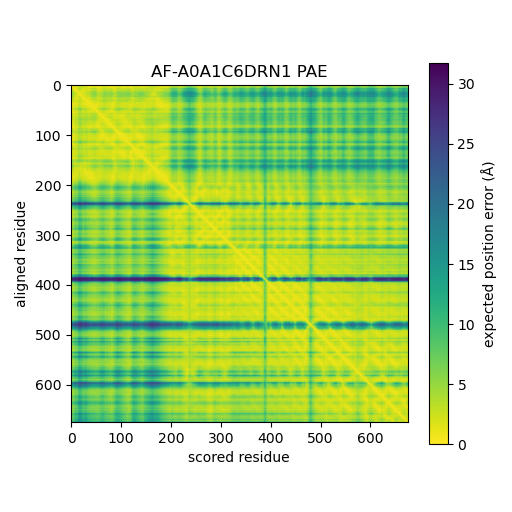120 1.00 87.25 583 ASP A C 1
ATOM 4524 O O . ASP A 1 583 ? -8.357 0.914 -30.537 1.00 87.25 583 ASP A O 1
ATOM 4528 N N . MET A 1 584 ? -6.332 0.287 -31.261 1.00 90.75 584 MET A N 1
ATOM 4529 C CA . MET A 1 584 ? -6.451 -1.078 -30.750 1.00 90.75 584 MET A CA 1
ATOM 4530 C C . MET A 1 584 ? -6.244 -1.118 -29.234 1.00 90.75 584 MET A C 1
ATOM 4532 O O . MET A 1 584 ? -5.553 -0.290 -28.636 1.00 90.75 584 MET A O 1
ATOM 4536 N N . LEU A 1 585 ? -6.840 -2.126 -28.593 1.00 93.62 585 LEU A N 1
ATOM 4537 C CA . LEU A 1 585 ? -6.614 -2.386 -27.175 1.00 93.62 585 LEU A CA 1
ATOM 4538 C C . LEU A 1 585 ? -5.157 -2.793 -26.950 1.00 93.62 585 LEU A C 1
ATOM 4540 O O . LEU A 1 585 ? -4.716 -3.861 -27.384 1.00 93.62 585 LEU A O 1
ATOM 4544 N N . TYR A 1 586 ? -4.413 -1.948 -26.243 1.00 94.69 586 TYR A N 1
ATOM 4545 C CA . TYR A 1 586 ? -3.032 -2.242 -25.905 1.00 94.69 586 TYR A CA 1
ATOM 4546 C C . TYR A 1 586 ? -2.962 -3.259 -24.764 1.00 94.69 586 TYR A C 1
ATOM 4548 O O . TYR A 1 586 ? -3.403 -2.983 -23.652 1.00 94.69 586 TYR A O 1
ATOM 4556 N N . THR A 1 587 ? -2.413 -4.443 -25.048 1.00 94.81 587 THR A N 1
ATOM 4557 C CA . THR A 1 587 ? -2.360 -5.565 -24.098 1.00 94.81 587 THR A CA 1
ATOM 4558 C C . THR A 1 587 ? -0.914 -5.998 -23.853 1.00 94.81 587 THR A C 1
ATOM 4560 O O . THR A 1 587 ? -0.444 -6.966 -24.457 1.00 94.81 587 THR A O 1
ATOM 4563 N N . PRO A 1 588 ? -0.176 -5.284 -22.993 1.00 95.50 588 PRO A N 1
ATOM 4564 C CA . PRO A 1 588 ? 1.180 -5.673 -22.644 1.00 95.50 588 PRO A CA 1
ATOM 4565 C C . PRO A 1 588 ? 1.247 -6.960 -21.822 1.00 95.50 588 PRO A C 1
ATOM 4567 O O . PRO A 1 588 ? 0.271 -7.370 -21.191 1.00 95.50 588 PRO A O 1
ATOM 4570 N N . ALA A 1 589 ? 2.412 -7.607 -21.809 1.00 97.38 589 ALA A N 1
ATOM 4571 C CA . ALA A 1 589 ? 2.573 -8.893 -21.141 1.00 97.38 589 ALA A CA 1
ATOM 4572 C C . ALA A 1 589 ? 2.315 -8.797 -19.629 1.00 97.38 589 ALA A C 1
ATOM 4574 O O . ALA A 1 589 ? 2.817 -7.898 -18.948 1.00 97.38 589 ALA A O 1
ATOM 4575 N N . VAL A 1 590 ? 1.558 -9.757 -19.093 1.00 98.19 590 VAL A N 1
ATOM 4576 C CA . VAL A 1 590 ? 1.357 -9.874 -17.639 1.00 98.19 590 VAL A CA 1
ATOM 4577 C C . VAL A 1 590 ? 2.587 -10.499 -16.979 1.00 98.19 590 VAL A C 1
ATOM 4579 O O . VAL A 1 590 ? 3.001 -10.086 -15.899 1.00 98.19 590 VAL A O 1
ATOM 4582 N N . ILE A 1 591 ? 3.202 -11.475 -17.648 1.00 98.31 591 ILE A N 1
ATOM 4583 C CA . ILE A 1 591 ? 4.422 -12.154 -17.214 1.00 98.31 591 ILE A CA 1
ATOM 4584 C C . ILE A 1 591 ? 5.352 -12.245 -18.417 1.00 98.31 591 ILE A C 1
ATOM 4586 O O . ILE A 1 591 ? 4.973 -12.792 -19.452 1.00 98.31 591 ILE A O 1
ATOM 4590 N N . CYS A 1 592 ? 6.577 -11.750 -18.287 1.00 97.69 592 CYS A N 1
ATOM 4591 C CA . CYS A 1 592 ? 7.558 -11.871 -19.353 1.00 97.69 592 CYS A CA 1
ATOM 4592 C C . CYS A 1 592 ? 8.971 -12.130 -18.836 1.00 97.69 592 CYS A C 1
ATOM 4594 O O . CYS A 1 592 ? 9.419 -11.561 -17.842 1.00 97.69 592 CYS A O 1
ATOM 4596 N N . GLY A 1 593 ? 9.685 -12.994 -19.550 1.00 97.31 593 GLY A N 1
ATOM 4597 C CA . GLY A 1 593 ? 11.087 -13.296 -19.319 1.00 97.31 593 GLY A CA 1
ATOM 4598 C C . GLY A 1 593 ? 11.874 -13.238 -20.618 1.00 97.31 593 GLY A C 1
ATOM 4599 O O . GLY A 1 593 ? 11.501 -13.871 -21.609 1.00 97.31 593 GLY A O 1
ATOM 4600 N N . TRP A 1 594 ? 12.976 -12.499 -20.624 1.00 95.12 594 TRP A N 1
ATOM 4601 C CA . TRP A 1 594 ? 13.860 -12.423 -21.777 1.00 95.12 594 TRP A CA 1
ATOM 4602 C C . TRP A 1 594 ? 15.326 -12.362 -21.351 1.00 95.12 594 TRP A C 1
ATOM 4604 O O . TRP A 1 594 ? 15.711 -11.528 -20.534 1.00 95.12 594 TRP A O 1
ATOM 4614 N N . MET A 1 595 ? 16.132 -13.261 -21.917 1.00 95.06 595 MET A N 1
ATOM 4615 C CA . MET A 1 595 ? 17.589 -13.199 -21.865 1.00 95.06 595 MET A CA 1
ATOM 4616 C C . MET A 1 595 ? 18.124 -12.506 -23.108 1.00 95.06 595 MET A C 1
ATOM 4618 O O . MET A 1 595 ? 17.781 -12.874 -24.235 1.00 95.06 595 MET A O 1
ATOM 4622 N N . TYR A 1 596 ? 18.976 -11.512 -22.899 1.00 87.12 596 TYR A N 1
ATOM 4623 C CA . TYR A 1 596 ? 19.435 -10.627 -23.958 1.00 87.12 596 TYR A CA 1
ATOM 4624 C C . TYR A 1 596 ? 20.861 -10.153 -23.683 1.00 87.12 596 TYR A C 1
ATOM 4626 O O . TYR A 1 596 ? 21.172 -9.766 -22.570 1.00 87.12 596 TYR A O 1
ATOM 4634 N N . CYS A 1 597 ? 21.713 -10.116 -24.708 1.00 86.50 597 CYS A N 1
ATOM 4635 C CA . CYS A 1 597 ? 22.928 -9.305 -24.666 1.00 86.50 597 CYS A CA 1
ATOM 4636 C C . CYS A 1 597 ? 22.766 -8.106 -25.586 1.00 86.50 597 CYS A C 1
ATOM 4638 O O . CYS A 1 597 ? 22.591 -8.270 -26.798 1.00 86.50 597 CYS A O 1
ATOM 4640 N N . GLY A 1 598 ? 22.917 -6.907 -25.042 1.00 82.88 598 GLY A N 1
ATOM 4641 C CA . GLY A 1 598 ? 23.162 -5.747 -25.881 1.00 82.88 598 GLY A CA 1
ATOM 4642 C C . GLY A 1 598 ? 23.262 -4.453 -25.105 1.00 82.88 598 GLY A C 1
ATOM 4643 O O . GLY A 1 598 ? 24.049 -4.385 -24.175 1.00 82.88 598 GLY A O 1
ATOM 4644 N N . ARG A 1 599 ? 22.574 -3.386 -25.527 1.00 81.06 599 ARG A N 1
ATOM 4645 C CA . ARG A 1 599 ? 22.977 -2.019 -25.136 1.00 81.06 599 ARG A CA 1
ATOM 4646 C C . ARG A 1 599 ? 22.988 -1.781 -23.620 1.00 81.06 599 ARG A C 1
ATOM 4648 O O . ARG A 1 599 ? 23.845 -1.043 -23.148 1.00 81.06 599 ARG A O 1
ATOM 4655 N N . TRP A 1 600 ? 22.052 -2.391 -22.901 1.00 82.38 600 TRP A N 1
ATOM 4656 C CA . TRP A 1 600 ? 21.917 -2.265 -21.447 1.00 82.38 600 TRP A CA 1
ATOM 4657 C C . TRP A 1 600 ? 22.629 -3.388 -20.681 1.00 82.38 600 TRP A C 1
ATOM 4659 O O . TRP A 1 600 ? 22.622 -3.397 -19.463 1.00 82.38 600 TRP A O 1
ATOM 4669 N N . SER A 1 601 ? 23.273 -4.327 -21.378 1.00 85.56 601 SER A N 1
ATOM 4670 C CA . SER A 1 601 ? 24.151 -5.317 -20.752 1.00 85.56 601 SER A CA 1
ATOM 4671 C C . SER A 1 601 ? 25.491 -4.667 -20.427 1.00 85.56 601 SER A C 1
ATOM 4673 O O . SER A 1 601 ? 26.138 -4.067 -21.293 1.00 85.56 601 SER A O 1
ATOM 4675 N N . ASN A 1 602 ? 25.940 -4.803 -19.187 1.00 84.62 602 ASN A N 1
ATOM 4676 C CA . ASN A 1 602 ? 27.149 -4.146 -18.710 1.00 84.62 602 ASN A CA 1
ATOM 4677 C C . ASN A 1 602 ? 28.400 -5.045 -18.803 1.00 84.62 602 ASN A C 1
ATOM 4679 O O . ASN A 1 602 ? 29.491 -4.535 -19.065 1.00 84.62 602 ASN A O 1
ATOM 4683 N N . ASP A 1 603 ? 28.266 -6.372 -18.687 1.00 88.56 603 ASP A N 1
ATOM 4684 C CA . ASP A 1 603 ? 29.361 -7.322 -18.923 1.00 88.56 603 ASP A CA 1
ATOM 4685 C C . ASP A 1 603 ? 29.136 -8.339 -20.046 1.00 88.56 603 ASP A C 1
ATOM 4687 O O . ASP A 1 603 ? 30.110 -8.958 -20.481 1.00 88.56 603 ASP A O 1
ATOM 4691 N N . ASN A 1 604 ? 27.917 -8.417 -20.596 1.00 88.06 604 ASN A N 1
ATOM 4692 C CA . ASN A 1 604 ? 27.574 -9.234 -21.772 1.00 88.06 604 ASN A CA 1
ATOM 4693 C C . A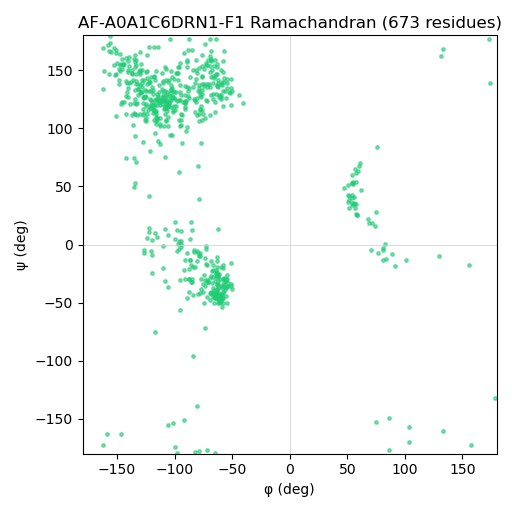SN A 1 604 ? 27.891 -10.732 -21.604 1.00 88.06 604 ASN A C 1
ATOM 4695 O O . ASN A 1 604 ? 28.129 -11.445 -22.582 1.00 88.06 604 ASN A O 1
ATOM 4699 N N . ILE A 1 605 ? 27.911 -11.221 -20.368 1.00 92.81 605 ILE A N 1
ATOM 4700 C CA . ILE A 1 605 ? 28.033 -12.642 -20.051 1.00 92.81 605 ILE A CA 1
ATOM 4701 C C . ILE A 1 605 ? 26.667 -13.061 -19.539 1.00 92.81 605 ILE A C 1
ATOM 4703 O O . ILE A 1 605 ? 26.259 -12.536 -18.528 1.00 92.81 605 ILE A O 1
ATOM 4707 N N . LEU A 1 606 ? 25.941 -13.970 -20.186 1.00 95.12 606 LEU A N 1
ATOM 4708 C CA . LEU A 1 606 ? 24.604 -14.344 -19.704 1.00 95.12 606 LEU A CA 1
ATOM 4709 C C . LEU A 1 606 ? 24.656 -15.367 -18.572 1.00 95.12 606 LEU A C 1
ATOM 4711 O O . LEU A 1 606 ? 25.457 -16.304 -18.599 1.00 95.12 606 LEU A O 1
ATOM 4715 N N . GLY A 1 607 ? 23.753 -15.198 -17.608 1.00 95.25 607 GLY A N 1
ATOM 4716 C CA . GLY A 1 607 ? 23.455 -16.171 -16.564 1.00 95.25 607 GLY A CA 1
ATOM 4717 C C . GLY A 1 607 ? 22.311 -17.123 -16.928 1.00 95.25 607 GLY A C 1
ATOM 4718 O O . GLY A 1 607 ? 22.076 -17.445 -18.095 1.00 95.25 607 GLY A O 1
ATOM 4719 N N . ASN A 1 608 ? 21.603 -17.604 -15.905 1.00 96.56 608 ASN A N 1
ATOM 4720 C CA . ASN A 1 608 ? 20.462 -18.518 -16.025 1.00 96.56 608 ASN A CA 1
ATOM 4721 C C . ASN A 1 608 ? 19.300 -18.053 -15.147 1.00 96.56 608 ASN A C 1
ATOM 4723 O O . ASN A 1 608 ? 19.532 -17.408 -14.131 1.00 96.56 608 ASN A O 1
ATOM 4727 N N . VAL A 1 609 ? 18.065 -18.423 -15.492 1.00 98.38 609 VAL A N 1
ATOM 4728 C CA . VAL A 1 609 ? 16.881 -18.122 -14.672 1.00 98.38 609 VAL A CA 1
ATOM 4729 C C . VAL A 1 609 ? 16.146 -19.419 -14.366 1.00 98.38 609 VAL A C 1
ATOM 4731 O O . VAL A 1 609 ? 15.715 -20.115 -15.285 1.00 98.38 609 VAL A O 1
ATOM 4734 N N . TYR A 1 610 ? 15.973 -19.759 -13.090 1.00 98.12 610 TYR A N 1
ATOM 4735 C CA . TYR A 1 610 ? 15.234 -20.965 -12.721 1.00 98.12 610 TYR A CA 1
ATOM 4736 C C . TYR A 1 610 ? 14.532 -20.888 -11.364 1.00 98.12 610 TYR A C 1
ATOM 4738 O O . TYR A 1 610 ? 14.810 -20.004 -10.569 1.00 98.12 610 TYR A O 1
ATOM 4746 N N . ASP A 1 611 ? 13.637 -21.836 -11.067 1.00 98.31 611 ASP A N 1
ATOM 4747 C CA . ASP A 1 611 ? 12.890 -21.894 -9.796 1.00 98.31 611 ASP A CA 1
ATOM 4748 C C . ASP A 1 611 ? 12.133 -20.581 -9.511 1.00 98.31 611 ASP A C 1
ATOM 4750 O O . ASP A 1 611 ? 12.273 -19.948 -8.458 1.00 98.31 611 ASP A O 1
ATOM 4754 N N . VAL A 1 612 ? 11.324 -20.177 -10.496 1.00 98.75 612 VAL A N 1
ATOM 4755 C CA . VAL A 1 612 ? 10.443 -19.006 -10.426 1.00 98.75 612 VAL A CA 1
ATOM 4756 C C . VAL A 1 612 ? 9.007 -19.470 -10.220 1.00 98.75 612 VAL A C 1
ATOM 4758 O O . VAL A 1 612 ? 8.496 -20.298 -10.976 1.00 98.75 612 VAL A O 1
ATOM 4761 N N . THR A 1 613 ? 8.338 -18.924 -9.210 1.00 98.81 613 THR A N 1
ATOM 4762 C CA . THR A 1 613 ? 6.943 -19.236 -8.892 1.00 98.81 613 THR A CA 1
ATOM 4763 C C . THR A 1 613 ? 6.068 -17.998 -9.029 1.00 98.81 613 THR A C 1
ATOM 4765 O O . THR A 1 613 ? 6.279 -16.995 -8.356 1.00 98.81 613 THR A O 1
ATOM 4768 N N . TYR A 1 614 ? 5.034 -18.101 -9.851 1.00 98.81 614 TYR A N 1
ATOM 4769 C CA . TYR A 1 614 ? 3.921 -17.166 -9.923 1.00 98.81 614 TYR A CA 1
ATOM 4770 C C . TYR A 1 614 ? 2.715 -17.835 -9.274 1.00 98.81 614 TYR A C 1
ATOM 4772 O O . TYR A 1 614 ? 2.287 -18.897 -9.718 1.00 98.81 614 TYR A O 1
ATOM 4780 N N . LYS A 1 615 ? 2.172 -17.243 -8.214 1.00 98.69 615 LYS A N 1
ATOM 4781 C CA . LYS A 1 615 ? 1.075 -17.818 -7.440 1.00 98.69 615 LYS A CA 1
ATOM 4782 C C . LYS A 1 615 ? -0.061 -16.819 -7.297 1.00 98.69 615 LYS A C 1
ATOM 4784 O O . LYS A 1 615 ? 0.148 -15.711 -6.815 1.00 98.69 615 LYS A O 1
ATOM 4789 N N . ASN A 1 616 ? -1.278 -17.216 -7.654 1.00 98.50 616 ASN A N 1
ATOM 4790 C CA . ASN A 1 616 ? -2.472 -16.374 -7.558 1.00 98.50 616 ASN A CA 1
ATOM 4791 C C . ASN A 1 616 ? -2.325 -15.018 -8.274 1.00 98.50 616 ASN A C 1
ATOM 4793 O O . ASN A 1 616 ? -2.556 -13.964 -7.674 1.00 98.50 616 ASN A O 1
ATOM 4797 N N . ILE A 1 617 ? -1.943 -15.046 -9.551 1.00 98.75 617 ILE A N 1
ATOM 4798 C CA . ILE A 1 617 ? -1.886 -13.849 -10.397 1.00 98.75 617 ILE A CA 1
ATOM 4799 C C . ILE A 1 617 ? -3.288 -13.575 -10.939 1.00 98.75 617 ILE A C 1
ATOM 4801 O O . ILE A 1 617 ? -3.907 -14.461 -11.531 1.00 98.75 617 ILE A O 1
ATOM 4805 N N . ARG A 1 618 ? -3.815 -12.371 -10.718 1.00 98.75 618 ARG A N 1
ATOM 4806 C CA . ARG A 1 618 ? -5.178 -11.988 -11.102 1.00 98.75 618 ARG A CA 1
ATOM 4807 C C . ARG A 1 618 ? -5.135 -10.818 -12.067 1.00 98.75 618 ARG A C 1
ATOM 4809 O O . ARG A 1 618 ? -4.604 -9.765 -11.741 1.00 98.75 618 ARG A O 1
ATOM 4816 N N . VAL A 1 619 ? -5.725 -11.005 -13.234 1.00 98.56 619 VAL A N 1
ATOM 4817 C CA . VAL A 1 619 ? -5.867 -9.975 -14.254 1.00 98.56 619 VAL A CA 1
ATOM 4818 C C . VAL A 1 619 ? -7.294 -9.444 -14.226 1.00 98.56 619 VAL A C 1
ATOM 4820 O O . VAL A 1 619 ? -8.244 -10.226 -14.307 1.00 98.56 619 VAL A O 1
ATOM 4823 N N . TYR A 1 620 ? -7.426 -8.124 -14.141 1.00 98.25 620 TYR A N 1
ATOM 4824 C CA . TYR A 1 620 ? -8.673 -7.391 -14.325 1.00 98.25 620 TYR A CA 1
ATOM 4825 C C . TYR A 1 620 ? -8.552 -6.596 -15.617 1.00 98.25 620 TYR A C 1
ATOM 4827 O O . TYR A 1 620 ? -7.620 -5.815 -15.776 1.00 98.25 620 TYR A O 1
ATOM 4835 N N . ALA A 1 621 ? -9.466 -6.792 -16.550 1.00 97.31 621 ALA A N 1
ATOM 4836 C CA . ALA A 1 621 ? -9.441 -6.101 -17.825 1.00 97.31 621 ALA A CA 1
ATOM 4837 C C . ALA A 1 621 ? -10.841 -5.623 -18.192 1.00 97.31 621 ALA A C 1
ATOM 4839 O O . ALA A 1 621 ? -11.819 -6.346 -17.970 1.00 97.31 621 ALA A O 1
ATOM 4840 N N . ASP A 1 622 ? -10.918 -4.425 -18.773 1.00 96.31 622 ASP A N 1
ATOM 4841 C CA . ASP A 1 622 ? -12.153 -3.914 -19.370 1.00 96.31 622 ASP A CA 1
ATOM 4842 C C . ASP A 1 622 ? -12.685 -4.886 -20.453 1.00 96.31 622 ASP A C 1
ATOM 4844 O O . ASP A 1 622 ? -12.006 -5.814 -20.905 1.00 96.31 622 ASP A O 1
ATOM 4848 N N . GLU A 1 623 ? -13.930 -4.693 -20.890 1.00 94.50 623 GLU A N 1
ATOM 4849 C CA . GLU A 1 623 ? -14.517 -5.515 -21.953 1.00 94.50 623 GLU A CA 1
ATOM 4850 C C . GLU A 1 623 ? -13.704 -5.429 -23.262 1.00 94.50 623 GLU A C 1
ATOM 4852 O O . GLU A 1 623 ? -13.246 -4.359 -23.661 1.00 94.50 623 GLU A O 1
ATOM 4857 N N . GLY A 1 624 ? -13.547 -6.569 -23.944 1.00 94.69 624 GLY A N 1
ATOM 4858 C CA . GLY A 1 624 ? -12.871 -6.679 -25.243 1.00 94.69 624 GLY A CA 1
ATOM 4859 C C . GLY A 1 624 ? -11.432 -7.201 -25.188 1.00 94.69 624 GLY A C 1
ATOM 4860 O O . GLY A 1 624 ? -10.900 -7.599 -26.222 1.00 94.69 624 GLY A O 1
ATOM 4861 N N . PHE A 1 625 ? -10.816 -7.264 -24.006 1.00 96.19 625 PHE A N 1
ATOM 4862 C CA . PHE A 1 625 ? -9.474 -7.825 -23.838 1.00 96.19 625 PHE A CA 1
ATOM 4863 C C . PHE A 1 625 ? -9.465 -9.361 -23.872 1.00 96.19 625 PHE A C 1
ATOM 4865 O O . PHE A 1 625 ? -10.363 -10.025 -23.349 1.00 96.19 625 PHE A O 1
ATOM 4872 N N . GLY A 1 626 ? -8.403 -9.923 -24.456 1.00 94.00 626 GLY A N 1
ATOM 4873 C CA . GLY A 1 626 ? -8.025 -11.326 -24.279 1.00 94.00 626 GLY A CA 1
ATOM 4874 C C . GLY A 1 626 ? -7.129 -11.525 -23.053 1.00 94.00 626 GLY A C 1
ATOM 4875 O O . GLY A 1 626 ? -6.734 -10.561 -22.397 1.00 94.00 626 GLY A O 1
ATOM 4876 N N . VAL A 1 627 ? -6.777 -12.781 -22.760 1.00 95.00 627 VAL A N 1
ATOM 4877 C CA . VAL A 1 627 ? -5.759 -13.087 -21.742 1.00 95.00 627 VAL A CA 1
ATOM 4878 C C . VAL A 1 627 ? -4.441 -12.423 -22.163 1.00 95.00 627 VAL A C 1
ATOM 4880 O O . VAL A 1 627 ? -4.000 -12.662 -23.291 1.00 95.00 627 VAL A O 1
ATOM 4883 N N . PRO A 1 628 ? -3.814 -11.590 -21.311 1.00 96.06 628 PRO A N 1
ATOM 4884 C CA . PRO A 1 628 ? -2.590 -10.903 -21.689 1.00 96.06 628 PRO A CA 1
ATOM 4885 C C . PRO A 1 628 ? -1.437 -11.869 -21.980 1.00 96.06 628 PRO A C 1
ATOM 4887 O O . PRO A 1 628 ? -1.385 -12.949 -21.383 1.00 96.06 628 PRO A O 1
ATOM 4890 N N . PRO A 1 629 ? -0.480 -11.474 -22.839 1.00 97.19 629 PRO A N 1
ATOM 4891 C CA . PRO A 1 629 ? 0.633 -12.332 -23.215 1.00 97.19 629 PRO A CA 1
ATOM 4892 C C . PRO A 1 629 ? 1.459 -12.811 -22.020 1.00 97.19 629 PRO A C 1
ATOM 4894 O O . PRO A 1 629 ? 1.724 -12.057 -21.076 1.00 97.19 629 PRO A O 1
ATOM 4897 N N . ILE A 1 630 ? 1.918 -14.058 -22.121 1.00 98.12 630 ILE A N 1
ATOM 4898 C CA . ILE A 1 630 ? 2.924 -14.654 -21.245 1.00 98.12 630 ILE A CA 1
ATOM 4899 C C . ILE A 1 630 ? 4.026 -15.225 -22.125 1.00 98.12 630 ILE A C 1
ATOM 4901 O O . ILE A 1 630 ? 3.740 -16.023 -23.020 1.00 98.12 630 ILE A O 1
ATOM 4905 N N . TYR A 1 631 ? 5.281 -14.853 -21.875 1.00 97.88 631 TYR A N 1
ATOM 4906 C CA . TYR A 1 631 ? 6.387 -15.400 -22.657 1.00 97.88 631 TYR A CA 1
ATOM 4907 C C . TYR A 1 631 ? 7.697 -15.532 -21.892 1.00 97.88 631 TYR A C 1
ATOM 4909 O O . TYR A 1 631 ? 8.000 -14.747 -20.997 1.00 97.88 631 TYR A O 1
ATOM 4917 N N . PHE A 1 632 ? 8.507 -16.507 -22.303 1.00 98.06 632 PHE A N 1
ATOM 4918 C CA . PHE A 1 632 ? 9.859 -16.726 -21.795 1.00 98.06 632 PHE A CA 1
ATOM 4919 C C . PHE A 1 632 ? 10.802 -17.088 -22.939 1.00 98.06 632 PHE A C 1
ATOM 4921 O O . PHE A 1 632 ? 10.601 -18.094 -23.626 1.00 98.06 632 PHE A O 1
ATOM 4928 N N . ARG A 1 633 ? 11.856 -16.295 -23.134 1.00 97.25 633 ARG A N 1
ATOM 4929 C CA . ARG A 1 633 ? 12.837 -16.496 -24.207 1.00 97.25 633 ARG A CA 1
ATOM 4930 C C . ARG A 1 633 ? 14.249 -16.593 -23.632 1.00 97.25 633 ARG A C 1
ATOM 4932 O O . ARG A 1 633 ? 14.814 -15.578 -23.223 1.00 97.25 633 ARG A O 1
ATOM 4939 N N . GLY A 1 634 ? 14.803 -17.807 -23.608 1.00 97.00 634 GLY A N 1
ATOM 4940 C CA . GLY A 1 634 ? 16.225 -18.033 -23.325 1.00 97.00 634 GLY A CA 1
ATOM 4941 C C . GLY A 1 634 ? 17.113 -17.623 -24.505 1.00 97.00 634 GLY A C 1
ATOM 4942 O O . GLY A 1 634 ? 16.606 -17.316 -25.586 1.00 97.00 634 GLY A O 1
ATOM 4943 N N . ALA A 1 635 ? 18.432 -17.631 -24.320 1.00 96.19 635 ALA A N 1
ATOM 4944 C CA . ALA A 1 635 ? 19.384 -17.178 -25.342 1.00 96.19 635 ALA A CA 1
ATOM 4945 C C . ALA A 1 635 ? 20.189 -18.315 -25.993 1.00 96.19 635 ALA A C 1
ATOM 4947 O O . ALA A 1 635 ? 20.553 -18.210 -27.164 1.00 96.19 635 ALA A O 1
ATOM 4948 N N . SER A 1 636 ? 20.472 -19.389 -25.252 1.00 95.19 636 SER A N 1
ATOM 4949 C CA . SER A 1 636 ? 21.289 -20.527 -25.698 1.00 95.19 636 SER A CA 1
ATOM 4950 C C . SER A 1 636 ? 20.970 -21.780 -24.859 1.00 95.19 636 SER A C 1
ATOM 4952 O O . SER A 1 636 ? 20.260 -21.674 -23.855 1.00 95.19 636 SER A O 1
ATOM 4954 N N . PRO A 1 637 ? 21.488 -22.976 -25.204 1.00 94.19 637 PRO A N 1
ATOM 4955 C CA . PRO A 1 637 ? 21.341 -24.164 -24.357 1.00 94.19 637 PRO A CA 1
ATOM 4956 C C . PRO A 1 637 ? 21.892 -23.989 -22.930 1.00 94.19 637 PRO A C 1
ATOM 4958 O O . PRO A 1 637 ? 21.389 -24.620 -21.998 1.00 94.19 637 PRO A O 1
ATOM 4961 N N . GLU A 1 638 ? 22.905 -23.137 -22.754 1.00 93.81 638 GLU A N 1
ATOM 4962 C CA . GLU A 1 638 ? 23.559 -22.841 -21.475 1.00 93.81 638 GLU A CA 1
ATOM 4963 C C . GLU A 1 638 ? 22.940 -21.651 -20.723 1.00 93.81 638 GLU A C 1
ATOM 4965 O O . GLU A 1 638 ? 23.240 -21.471 -19.542 1.00 93.81 638 GLU A O 1
ATOM 4970 N N . ASN A 1 639 ? 22.092 -20.857 -21.391 1.00 96.69 639 ASN A N 1
ATOM 4971 C CA . ASN A 1 639 ? 21.443 -19.651 -20.874 1.00 96.69 639 ASN A CA 1
ATOM 4972 C C . ASN A 1 639 ? 19.930 -19.747 -21.092 1.00 96.69 639 ASN A C 1
ATOM 4974 O O . ASN A 1 639 ? 19.397 -19.320 -22.126 1.00 96.69 639 ASN A O 1
ATOM 4978 N N . ARG A 1 640 ? 19.246 -20.349 -20.115 1.00 96.75 640 ARG A N 1
ATOM 4979 C CA . ARG A 1 640 ? 17.850 -20.780 -20.225 1.00 96.75 640 ARG A CA 1
ATOM 4980 C C . ARG A 1 640 ? 16.965 -20.298 -19.084 1.00 96.75 640 ARG A C 1
ATOM 4982 O O . ARG A 1 640 ? 17.415 -20.129 -17.951 1.00 96.75 640 ARG A O 1
ATOM 4989 N N . PHE A 1 641 ? 15.672 -20.204 -19.381 1.00 98.12 641 PHE A N 1
ATOM 4990 C CA . PHE A 1 641 ? 14.623 -20.245 -18.363 1.00 98.12 641 PHE A CA 1
ATOM 4991 C C . PHE A 1 641 ? 14.289 -21.707 -18.050 1.00 98.12 641 PHE A C 1
ATOM 4993 O O . PHE A 1 641 ? 14.149 -22.506 -18.978 1.00 98.12 641 PHE A O 1
ATOM 5000 N N . ASP A 1 642 ? 14.154 -22.088 -16.780 1.00 97.25 642 ASP A N 1
ATOM 5001 C CA . ASP A 1 642 ? 13.788 -23.459 -16.399 1.00 97.25 642 ASP A CA 1
ATOM 5002 C C . ASP A 1 642 ? 13.005 -23.529 -15.080 1.00 97.25 642 ASP A C 1
ATOM 5004 O O . ASP A 1 642 ? 13.112 -22.647 -14.236 1.00 97.25 642 ASP A O 1
ATOM 5008 N N . ARG A 1 643 ? 12.220 -24.592 -14.876 1.00 97.81 643 ARG A N 1
ATOM 5009 C CA . ARG A 1 643 ? 11.430 -24.814 -13.646 1.00 97.81 643 ARG A CA 1
ATOM 5010 C C . ARG A 1 643 ? 10.580 -23.601 -13.244 1.00 97.81 643 ARG A C 1
ATOM 5012 O O . ARG A 1 643 ? 10.606 -23.137 -12.103 1.00 97.81 643 ARG A O 1
ATOM 5019 N N . ILE A 1 644 ? 9.806 -23.096 -14.198 1.00 98.44 644 ILE A N 1
ATOM 5020 C CA . ILE A 1 644 ? 8.846 -22.016 -13.967 1.00 98.44 644 ILE A CA 1
ATOM 5021 C C . ILE A 1 644 ? 7.511 -22.632 -13.544 1.00 98.44 644 ILE A C 1
ATOM 5023 O O . ILE A 1 644 ? 6.982 -23.511 -14.222 1.00 98.44 644 ILE A O 1
ATOM 5027 N N . THR A 1 645 ? 6.944 -22.182 -12.430 1.00 98.38 645 THR A N 1
ATOM 5028 C CA . THR A 1 645 ? 5.616 -22.610 -11.969 1.00 98.38 645 THR A CA 1
ATOM 5029 C C . THR A 1 645 ? 4.651 -21.438 -12.013 1.00 98.38 645 THR A C 1
ATOM 5031 O O . THR A 1 645 ? 4.927 -20.394 -11.434 1.00 98.38 645 THR A O 1
ATOM 5034 N N . ILE A 1 646 ? 3.501 -21.625 -12.653 1.00 98.25 646 ILE A N 1
ATOM 5035 C CA . ILE A 1 646 ? 2.359 -20.713 -12.595 1.00 98.25 646 ILE A CA 1
ATOM 5036 C C . ILE A 1 646 ? 1.212 -21.477 -11.926 1.00 98.25 646 ILE A C 1
ATOM 5038 O O . ILE A 1 646 ? 0.634 -22.383 -12.521 1.00 98.25 646 ILE A O 1
ATOM 5042 N N . ASP A 1 647 ? 0.916 -21.143 -10.673 1.00 97.62 647 ASP A N 1
ATOM 5043 C CA . ASP A 1 647 ? -0.119 -21.769 -9.846 1.00 97.62 647 ASP A CA 1
ATOM 5044 C C . ASP A 1 647 ? -1.254 -20.777 -9.570 1.00 97.62 647 ASP A C 1
ATOM 5046 O O . ASP A 1 647 ? -1.126 -19.854 -8.762 1.00 97.62 647 ASP A O 1
ATOM 5050 N N . GLY A 1 648 ? -2.379 -20.954 -10.265 1.00 96.88 648 GLY A N 1
ATOM 5051 C CA . GLY A 1 648 ? -3.522 -20.049 -10.167 1.00 96.88 648 GLY A CA 1
ATOM 5052 C C . GLY A 1 648 ? -3.322 -18.729 -10.917 1.00 96.88 648 GLY A C 1
ATOM 5053 O O . GLY A 1 648 ? -3.002 -17.700 -10.322 1.00 96.88 648 GLY A O 1
ATOM 5054 N N . LEU A 1 649 ? -3.602 -18.752 -12.219 1.00 98.19 649 LEU A N 1
ATOM 5055 C CA . LEU A 1 649 ? -3.809 -17.560 -13.041 1.00 98.19 649 LEU A CA 1
ATOM 5056 C C . LEU A 1 649 ? -5.314 -17.306 -13.192 1.00 98.19 649 LEU A C 1
ATOM 5058 O O . LEU A 1 649 ? -6.074 -18.225 -13.503 1.00 98.19 649 LEU A O 1
ATOM 5062 N N . TYR A 1 650 ? -5.747 -16.071 -12.966 1.00 98.31 650 TYR A N 1
ATOM 5063 C CA . TYR A 1 650 ? -7.149 -15.673 -13.039 1.00 98.31 650 TYR A CA 1
ATOM 5064 C C . TYR A 1 650 ? -7.310 -14.516 -14.019 1.00 98.31 650 TYR A C 1
ATOM 5066 O O . TYR A 1 650 ? -6.522 -13.577 -13.990 1.00 98.31 650 TYR A O 1
ATOM 5074 N N . PHE A 1 651 ? -8.356 -14.555 -14.838 1.00 97.94 651 PHE A N 1
ATOM 5075 C CA . PHE A 1 651 ? -8.739 -13.464 -15.731 1.00 97.94 651 PHE A CA 1
ATOM 5076 C C . PHE A 1 651 ? -10.196 -13.093 -15.458 1.00 97.94 651 PHE A C 1
ATOM 5078 O O . PHE A 1 651 ? -11.078 -13.950 -15.554 1.00 97.94 651 PHE A O 1
ATOM 5085 N N . ASN A 1 652 ? -10.438 -11.845 -15.047 1.00 97.00 652 ASN A N 1
ATOM 5086 C CA . ASN A 1 652 ? -11.754 -11.324 -14.664 1.00 97.00 652 ASN A CA 1
ATOM 5087 C C . ASN A 1 652 ? -12.514 -12.263 -13.705 1.00 97.00 652 ASN A C 1
ATOM 5089 O O . ASN A 1 652 ? -13.671 -12.620 -13.916 1.00 97.00 652 ASN A O 1
ATOM 5093 N N . GLY A 1 653 ? -11.821 -12.716 -12.653 1.00 95.19 653 GLY A N 1
ATOM 5094 C CA . GLY A 1 653 ? -12.366 -13.588 -11.604 1.00 95.19 653 GLY A CA 1
ATOM 5095 C C . GLY A 1 653 ? -12.428 -15.083 -11.950 1.00 95.19 653 GLY A C 1
ATOM 5096 O O . GLY A 1 653 ? -12.567 -15.907 -11.046 1.00 95.19 653 GLY A O 1
ATOM 5097 N N . LYS A 1 654 ? -12.262 -15.473 -13.220 1.00 96.62 654 LYS A N 1
ATOM 5098 C CA . LYS A 1 654 ? -12.230 -16.883 -13.634 1.00 96.62 654 LYS A CA 1
ATOM 5099 C C . LYS A 1 654 ? -10.809 -17.439 -13.535 1.00 96.62 654 LYS A C 1
ATOM 5101 O O . LYS A 1 654 ? -9.900 -16.904 -14.163 1.00 96.62 654 LYS A O 1
ATOM 5106 N N . ARG A 1 655 ? -10.619 -18.553 -12.815 1.00 97.31 655 ARG A N 1
ATOM 5107 C CA . ARG A 1 655 ? -9.363 -19.326 -12.861 1.00 97.31 655 ARG A CA 1
ATOM 5108 C C . ARG A 1 655 ? -9.203 -19.945 -14.250 1.00 97.31 655 ARG A C 1
ATOM 5110 O O . ARG A 1 655 ? -10.108 -20.641 -14.712 1.00 97.31 655 ARG A O 1
ATOM 5117 N N . LEU A 1 656 ? -8.077 -19.692 -14.902 1.00 96.44 656 LEU A N 1
ATOM 5118 C CA . LEU A 1 656 ? -7.779 -20.239 -16.221 1.00 96.44 656 LEU A CA 1
ATOM 5119 C C . LEU A 1 656 ? -7.316 -21.694 -16.101 1.00 96.44 656 LEU A C 1
ATOM 5121 O O . LEU A 1 656 ? -6.546 -22.040 -15.203 1.00 96.44 656 LEU A O 1
ATOM 5125 N N . ALA A 1 657 ? -7.801 -22.554 -16.997 1.00 93.50 657 ALA A N 1
ATOM 5126 C CA . ALA A 1 657 ? -7.252 -23.895 -17.158 1.00 93.50 657 ALA A CA 1
ATOM 5127 C C . ALA A 1 657 ? -5.987 -23.834 -18.025 1.00 93.50 657 ALA A C 1
ATOM 5129 O O . ALA A 1 657 ? -5.824 -22.914 -18.820 1.00 93.50 657 ALA A O 1
ATOM 5130 N N . ALA A 1 658 ? -5.117 -24.844 -17.945 1.00 90.00 658 ALA A N 1
ATOM 5131 C CA . ALA A 1 658 ? -3.891 -24.877 -18.751 1.00 90.00 658 ALA A CA 1
ATOM 5132 C C . ALA A 1 658 ? -4.149 -24.779 -20.271 1.00 90.00 658 ALA A C 1
ATOM 5134 O O . ALA A 1 658 ? -3.327 -24.231 -20.991 1.00 90.00 658 ALA A O 1
ATOM 5135 N N . ALA A 1 659 ? -5.296 -25.271 -20.755 1.00 90.12 659 ALA A N 1
ATOM 5136 C CA . ALA A 1 659 ? -5.689 -25.171 -22.164 1.00 90.12 659 ALA A CA 1
ATOM 5137 C C . ALA A 1 659 ? -6.121 -23.754 -22.596 1.00 90.12 659 ALA A C 1
ATOM 5139 O O . ALA A 1 659 ? -6.172 -23.484 -23.791 1.00 90.12 659 ALA A O 1
ATOM 5140 N N . ASP A 1 660 ? -6.431 -22.872 -21.638 1.00 91.25 660 ASP A N 1
ATOM 5141 C CA . ASP A 1 660 ? -6.860 -21.488 -21.875 1.00 91.25 660 ASP A CA 1
ATOM 5142 C C . ASP A 1 660 ? -5.681 -20.492 -21.817 1.00 91.25 660 ASP A C 1
ATOM 5144 O O . ASP A 1 660 ? -5.884 -19.290 -21.981 1.00 91.25 660 ASP A O 1
ATOM 5148 N N . VAL A 1 661 ? -4.463 -20.966 -21.527 1.00 93.19 661 VAL A N 1
ATOM 5149 C CA . VAL A 1 661 ? -3.271 -20.128 -21.344 1.00 93.19 661 VAL A CA 1
ATOM 5150 C C . VAL A 1 661 ? -2.256 -20.446 -22.431 1.00 93.19 661 VAL A C 1
ATOM 5152 O O . VAL A 1 661 ? -1.685 -21.536 -22.467 1.00 93.19 661 VAL A O 1
ATOM 5155 N N . GLU A 1 662 ? -1.993 -19.472 -23.295 1.00 94.25 662 GLU A N 1
ATOM 5156 C CA . GLU A 1 662 ? -0.904 -19.545 -24.262 1.00 94.25 662 GLU A CA 1
ATOM 5157 C C . GLU A 1 662 ? 0.372 -18.964 -23.642 1.00 94.25 662 GLU A C 1
ATOM 5159 O O . GLU A 1 662 ? 0.388 -17.827 -23.172 1.00 94.25 662 GLU A O 1
ATOM 5164 N N . ILE A 1 663 ? 1.439 -19.766 -23.618 1.00 96.69 663 ILE A N 1
ATOM 5165 C CA . ILE A 1 663 ? 2.766 -19.336 -23.170 1.00 96.69 663 ILE A CA 1
ATOM 5166 C C . ILE A 1 663 ? 3.714 -19.428 -24.353 1.00 96.69 663 ILE A C 1
ATOM 5168 O O . ILE A 1 663 ? 4.045 -20.527 -24.809 1.00 96.69 663 ILE A O 1
ATOM 5172 N N . GLU A 1 664 ? 4.181 -18.278 -24.824 1.00 97.44 664 GLU A N 1
ATOM 5173 C CA . GLU A 1 664 ? 5.174 -18.230 -25.886 1.00 97.44 664 GLU A CA 1
ATOM 5174 C C . GLU A 1 664 ? 6.560 -18.581 -25.327 1.00 97.44 664 GLU A C 1
ATOM 5176 O O . GLU A 1 664 ? 7.020 -18.033 -24.320 1.00 97.44 664 GLU A O 1
ATOM 5181 N N . LYS A 1 665 ? 7.250 -19.510 -25.988 1.00 96.31 665 LYS A N 1
ATOM 5182 C CA . LYS A 1 665 ? 8.597 -19.930 -25.606 1.00 96.31 665 LYS A CA 1
ATOM 5183 C C . LYS A 1 665 ? 9.435 -20.334 -26.816 1.00 96.31 665 LYS A C 1
ATOM 5185 O O . LYS A 1 665 ? 8.890 -20.842 -27.792 1.00 96.31 665 LYS A O 1
ATOM 5190 N N . ASN A 1 666 ? 10.751 -20.139 -26.736 1.00 97.06 666 ASN A N 1
ATOM 5191 C CA . ASN A 1 666 ? 11.708 -20.641 -27.731 1.00 97.06 666 ASN A CA 1
ATOM 5192 C C . ASN A 1 666 ? 12.367 -21.959 -27.278 1.00 97.06 666 ASN A C 1
ATOM 5194 O O . ASN A 1 666 ? 12.062 -22.471 -26.198 1.00 97.06 666 ASN A O 1
ATOM 5198 N N . GLU A 1 667 ? 13.274 -22.522 -28.087 1.00 96.62 667 GLU A N 1
ATOM 5199 C CA . GLU A 1 667 ? 13.951 -23.790 -27.762 1.00 96.62 667 GLU A CA 1
ATOM 5200 C C . GLU A 1 667 ? 14.830 -23.753 -26.496 1.00 96.62 667 GLU A C 1
ATOM 5202 O O . GLU A 1 667 ? 15.192 -24.806 -25.974 1.00 96.62 667 GLU A O 1
ATOM 5207 N N . PHE A 1 668 ? 15.141 -22.563 -25.972 1.00 97.25 668 PHE A N 1
ATOM 5208 C CA . PHE A 1 668 ? 15.980 -22.356 -24.784 1.00 97.25 668 PHE A CA 1
ATOM 5209 C C . PHE A 1 668 ? 15.164 -22.098 -23.512 1.00 97.25 668 PHE A C 1
ATOM 5211 O O . PHE A 1 668 ? 15.675 -21.586 -22.518 1.00 97.25 668 PHE A O 1
ATOM 5218 N N . THR A 1 669 ? 13.887 -22.468 -23.526 1.00 96.94 669 THR A N 1
ATOM 5219 C CA . THR A 1 669 ? 12.998 -22.392 -22.369 1.00 96.94 669 THR A CA 1
ATOM 5220 C C . THR A 1 669 ? 12.542 -23.797 -21.991 1.00 96.94 669 THR A C 1
ATOM 5222 O O . THR A 1 669 ? 11.944 -24.522 -22.785 1.00 96.94 669 THR A O 1
ATOM 5225 N N . GLY A 1 670 ? 12.860 -24.177 -20.758 1.00 93.56 670 GLY A N 1
ATOM 5226 C CA . GLY A 1 670 ? 12.620 -25.483 -20.170 1.00 93.56 670 GLY A CA 1
ATOM 5227 C C . GLY A 1 670 ? 11.213 -25.728 -19.665 1.00 93.56 670 GLY A C 1
ATOM 5228 O O . GLY A 1 670 ? 10.215 -25.387 -20.307 1.00 93.56 670 GLY A O 1
ATOM 5229 N N . ASP A 1 671 ? 11.158 -26.374 -18.504 1.00 93.44 671 ASP A N 1
ATOM 5230 C CA . ASP A 1 671 ? 9.908 -26.822 -17.915 1.00 93.44 671 ASP A CA 1
ATOM 5231 C C . ASP A 1 671 ? 9.114 -25.628 -17.384 1.00 93.44 671 ASP A C 1
ATOM 5233 O O . ASP A 1 671 ? 9.577 -24.866 -16.532 1.00 93.44 671 ASP A O 1
ATOM 5237 N N . ILE A 1 672 ? 7.883 -25.496 -17.879 1.00 95.88 672 ILE A N 1
ATOM 5238 C CA . ILE A 1 672 ? 6.880 -24.567 -17.365 1.00 95.88 672 ILE A CA 1
ATOM 5239 C C . ILE A 1 672 ? 5.680 -25.395 -16.922 1.00 95.88 672 ILE A C 1
ATOM 5241 O O . ILE A 1 672 ? 5.079 -26.109 -17.726 1.00 95.88 672 ILE A O 1
ATOM 5245 N N . THR A 1 673 ? 5.337 -25.309 -15.641 1.00 95.62 673 THR A N 1
ATOM 5246 C CA . THR A 1 673 ? 4.206 -26.025 -15.047 1.00 95.62 673 THR A CA 1
ATOM 5247 C C . THR A 1 673 ? 3.064 -25.058 -14.764 1.00 95.62 673 THR A C 1
ATOM 5249 O O . THR A 1 673 ? 3.227 -24.123 -13.983 1.00 95.62 673 THR A O 1
ATOM 5252 N N . LEU A 1 674 ? 1.896 -25.323 -15.349 1.00 93.94 674 LEU A N 1
ATOM 5253 C CA . LEU A 1 674 ? 0.632 -24.647 -15.047 1.00 93.94 674 LEU A CA 1
ATOM 5254 C C . LEU A 1 674 ? -0.183 -25.516 -14.077 1.00 93.94 674 LEU A C 1
ATOM 5256 O O . LEU A 1 674 ? -0.443 -26.682 -14.385 1.00 93.94 674 LEU A O 1
ATOM 5260 N N . LYS A 1 675 ? -0.564 -24.972 -12.916 1.00 89.75 675 LYS A N 1
ATOM 5261 C CA . LYS A 1 675 ? -1.372 -25.651 -11.885 1.00 89.75 675 LYS A CA 1
ATOM 5262 C C . LYS A 1 675 ? -2.692 -24.939 -11.647 1.00 89.75 675 LYS A C 1
ATOM 5264 O O . LYS A 1 675 ? -2.724 -23.689 -11.634 1.00 89.75 675 LYS A O 1
#

Solvent-accessible surface area (backbone atoms only — not comparable to full-atom values): 33499 Å² total; per-residue (Å²): 98,30,40,34,37,35,16,33,48,63,56,46,31,68,67,38,70,94,55,74,36,81,50,80,23,14,44,50,24,89,41,58,73,37,10,26,61,47,43,30,48,52,56,50,27,74,71,64,43,81,64,50,76,48,82,43,82,38,51,57,39,35,72,40,17,85,76,55,53,46,74,82,34,40,75,56,35,81,69,60,42,50,30,36,40,39,43,69,53,87,68,43,54,84,94,41,41,72,43,25,26,56,20,49,38,41,42,53,45,27,39,39,73,85,58,65,37,52,38,38,32,39,38,39,72,67,87,43,72,70,54,33,50,28,49,42,50,28,19,58,79,65,74,25,44,65,40,79,37,79,94,51,61,52,71,88,18,29,19,70,87,76,42,90,34,63,76,46,10,67,26,36,13,46,63,19,20,47,49,52,19,48,52,52,46,51,54,43,52,75,63,27,58,59,43,74,54,47,68,56,65,76,31,79,92,60,71,70,38,77,61,49,51,36,24,48,68,80,42,80,41,64,27,37,61,36,44,27,59,65,56,37,63,44,62,88,76,87,91,74,79,63,57,72,87,52,31,38,64,31,34,33,37,61,35,30,29,58,28,66,35,42,38,39,40,30,51,73,59,91,73,89,47,79,48,60,35,54,67,91,70,68,66,69,75,48,75,55,98,71,29,40,33,39,63,49,59,64,64,49,65,36,39,43,26,51,75,38,76,68,66,25,39,36,40,40,38,34,64,66,75,88,82,81,83,54,98,51,50,54,76,41,59,64,31,72,42,83,66,44,78,42,79,48,51,58,61,28,28,42,37,34,28,61,32,14,37,35,35,28,28,38,39,32,54,75,23,39,50,31,36,40,34,35,54,8,34,40,28,22,71,91,48,78,75,57,79,68,53,102,54,73,62,62,33,32,31,40,37,32,48,28,36,45,37,40,36,36,35,33,32,40,33,23,30,48,17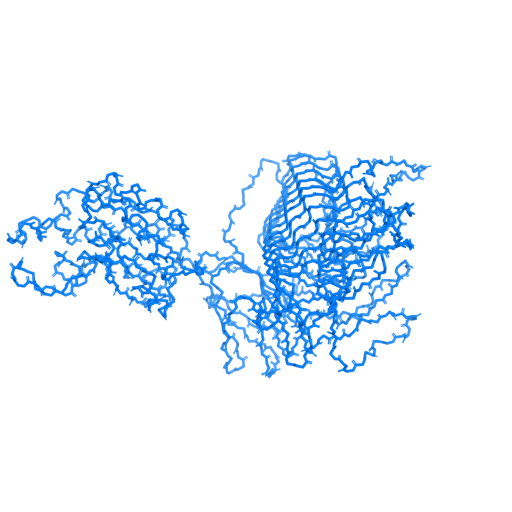,42,27,31,38,32,37,49,25,37,42,38,38,41,33,38,35,33,40,38,27,18,42,37,67,57,10,21,31,42,42,37,30,21,25,31,44,36,36,40,32,52,26,37,38,39,13,21,18,38,26,39,28,43,30,16,48,81,46,63,49,66,80,88,83,52,74,45,75,66,62,39,34,79,33,44,34,32,43,36,39,39,33,49,29,37,37,30,15,52,27,43,26,28,43,26,38,33,46,26,24,30,17,64,35,33,35,48,35,37,38,32,51,26,37,32,61,32,48,37,70,8,37,41,26,39,31,45,11,8,40,20,35,35,31,51,34,36,41,33,44,34,37,39,39,46,52,81,74,47,59,53,72,42,78,49,86,49,94,84,58,74,93,76,65,73,93,58,78,47,67,46,26,52,36,33,35,40,44,48,73,53,95,64,25,80,77,60,40,71,23,34,36,32,47,34,38,40,31,44,38,35,37,43,58,47,92,90,67,74,87,55,46,31,37,35,34,30,71,36,94,85,22,28,38,32,52,33,35,40,39,41,47,27,53,72,86,42,75,57,52,70,91,76,56,74,69,50,66,47,97,24,36,58,53,71,47,73,87

Secondary structure (DSSP, 8-state):
-EEEEEESTTT-B--BGGGTB--SBSTT-SSGGGSHHHHHHHHHHHHHS--EEEEEE-HHHHH-GGG--SHHHHGGGGG--SEEEEE--TT--GGGHHHHHHHHHHHHHHH-TT--SEEEEE--SS--HHHHHHHHHHHHHTTPEEE--GGG-SGGGB-TTT-SSHHHHTSB-HHHHHHHHHHHHHHHHHTTTTPPPEE-PPPTTSPBPSSEEEEETTEEEPPEEEEEESS-EE-PSSS-PPPGGGEEEEEEEEEEESS-EEEEEEESS--S-EEEE-GGG----EEETTEEEEEE-S-EEEEEEESSSTT-EEEEEEEP-PPPPPSSEEEE-SEEEEEEEEEE-TT-EEEE-TTEEEEEEEEEES-EEEEEEESSEEE-TT----S-SSSS---SEEEES-EEEEEES-EEE--SS-SEEEES-EEEEEES-EEE---STT--SEEEES-EEEEEES-EEEESS-SEEEEE---EEE-SS-EEE--GGGS-EEEEEEES-EEEESSSEEEEEEEEE-SSEEEEEEEES-EEEE-SSEEEEEEE-SS-EEEEEEEES-EEEE-TT----EE--STT------SS-----SEEEEE--STT-SS-----EEEEEEEEEEEEE-TT--PPPEEEE-SBTTB-EEEEEEEEEEETTEEPPGGG--EEE-TTB--EEE-

Radius of gyration: 28.54 Å; Cα contacts (8 Å, |Δi|>4): 1879; chains: 1; bounding box: 82×58×81 Å

Sequence (675 aa):
MKVLFVGNSLAYHGEAPELGWYGNHGMAASSKENDFVHVLTRMIEAKCGPVETMVAGGVKVEREPAAVTAEDFAHLRAFDPDIIVARLCENVPVGQLEAFGKAYVRMLRAIDPEQNAKIFCTGSYWPSKEADFEIQTAASLCGGIYVPLDAVHGDAFKALGEYAHEGVAAHPNDAGMKAIAGQLFAAIDASGALDPATVYPIPDGEPISGDYQVTVDGQPAGCYTCHVSAMPFNREWPGHQRPYSQGEQASFLYFDMSAPARLTVRPNRAFTEAVLRPLSKGIELTAADGAISFTIRKPGHFSLEIDGRRHNLHIFANPKQAYARTPDTLYFGPGVHKAGPIVLHSGQTLFVDAGAVVKGFVQCVDSSNVRIVGRGILDCAGYDRHVPLIWEEDGLMNLARCENVLVDGVILRDSNWWSITAFNCVNLHYNNVKTIGMWRYNTDGFDFVNCQNVRVTNCFLRNFDDVIVLKGLRVEQNDGASRTPLCYERMNVQNFLVENCVIWCDWGGGLELGAETVADEYCNLVFRNCDILRNDMGALRIHSGDRAVIHHLTYENINVEYSRYDRAPMMQTSDEAKYEPDDMLYTPAVICGWMYCGRWSNDNILGNVYDVTYKNIRVYADEGFGVPPIYFRGASPENRFDRITIDGLYFNGKRLAAADVEIEKNEFTGDITLK

Foldseek 3Di:
DEEEEEEALLQFDDADVVLVRHAGGGFQEPHNCLRLQNLLQVLLCVQFNHYHYDYHYPVCLAPPLQPAALVVQLVLLVSVGQAYEYEDHARHDPVCLLSSLVSLLSNLCSNCVVLLHAYEYEDDLADDPSNLVSSCVSCVVSVYDYQYLVVLNDLVQFLQPVGPRVVSRRHGYSVSSNSVSVSVNVVCVVLQQRPFKAAFDQAPPFDFDPFKFKDKQNHTHTKHKFKAAPAQEAADDDDDKDDSVRIAIAIETEIAGSAKIKMKMAGPDDFDDKDKPPVVVVWDWDDDPRIIITIDSDFAKIWIDTPDDHRIYIYGHHHDDDDDADPAEDEFDAHEAEDAEAEDAAQYEYEQEGNYEYAYAYEYELHEQYEYDYAEEQEPQPDAFDADDQFRGFERYEAEQYEQYEYENYEYGDGNAQHHEYYAYEQYEAYNYEYDNAHIPHPEAYEYELYYQYEHYRYEYAHAEHHHEYAYAFAWRDPVPDTHTPPSLAGEQDNYEAYSYEFHYSYYETHEYDLHHRHQEHENAEYEPYEYAYDAQEHAEYNFAAAYEYAHAEYEQYEHEFELNHFHRDYDPDPPDDPDTDSDRDFHAHAEADYDYDDRYRHRHTHEYEHYEYYAYEYEYDPPDADGAAEHEFDDLRHAYEHYEYEFYYYNRRTDDPVRHDYYYDPRYYDYYYD